Protein AF-A0A0D0VR40-F1 (afdb_monomer_lite)

Foldseek 3Di:
DPPDPPPDDPPDPPDDPDDDLDDCVVPPQKDFQAKDAAPVNQKIWTWIDHNPDQWTWIWIAGRPVRDTQRHTAAQAGPWRYAEHLRKTKGDPPADLVDPDRYGDPDAIFIWRDDGNDRNVPIDGQGGDDPAHKDWDDYHAWTWIWGPPDLFFTFTKIDGCVVPPDSHDDQIAGQGGTHQFDKAWADAAPQQKTKIWTCGDPNVLIFIKIAHVVQVVVAHSDGHGPIDGLGGHDPVSWHFPDWHQALSFKIWTWTQDLLATKTWIAGSVRSHTQGIQAQVDQQQKGFHDQVDDDPDPPVRADDDDDDGDGQDNQWHFDDKDHDNNAQKIKTWIFAAQDAIFIKMWGFHADPSRTTMIGIGGPDPPVDPPPRQKDKDWDWDQDPVRDTHIDIDMAGPPQDPVDDAAEDDDDDPDDPDDDGGHYDVVVNCCRPVRVHD

Secondary structure (DSSP, 8-state):
----TT---TTSTT---------GGGSTTEEEEEEEE-TTSSEEEEEEEETT-SEEEEEEEETTT--EEEEEEEEEES----BTTTEEEEETT--TTSS-----SS-EEEEE--TTS-GGG-EEEE-PPSS-EEEEEETTEEEEEE-S-TTT--EEEEETTT-SSSS----EESS-S-SS-EEEEEE-TTSEEEEEE--TT-TT-EEEEEEHHHHHHS-TTSPP-PEEEEPPPTT--EEEEEEEETTTEEEEEEEETTEEEEEEEETTT--EEEEE-TTT-SSEEEPPTT------TTT-------PPPPPTTEEEEEEEE-TT-SEEEEEEEESSS--EEEEEEEEE-TTS-EEEEEEES---S------EEEEEEEEE-TTS-EEEEEEEEETT--TTS-----------TT--------HHHHHHHHHH---

InterPro domains:
  IPR004106 Peptidase S9, N-terminal domain superfamily [SSF50993] (15-342)
  IPR023302 Peptidase S9A, N-terminal domain [PF02897] (19-338)
  IPR029058 Alpha/Beta hydrolase fold [G3DSA:3.40.50.1820] (359-431)
  IPR029058 Alpha/Beta hydrolase fold [SSF53474] (374-429)
  IPR051167 Prolyl oligopeptidase and macrocyclase [PTHR42881] (17-435)

Structure (mmCIF, N/CA/C/O backbone):
data_AF-A0A0D0VR40-F1
#
_entry.id   AF-A0A0D0VR40-F1
#
loop_
_atom_site.group_PDB
_atom_site.id
_atom_site.type_symbol
_atom_site.label_atom_id
_atom_site.label_alt_id
_atom_site.label_comp_id
_atom_site.label_asym_id
_atom_site.label_entity_id
_atom_site.label_seq_id
_atom_site.pdbx_PDB_ins_code
_atom_site.Cartn_x
_atom_site.Cartn_y
_atom_site.Cartn_z
_atom_site.occupancy
_atom_site.B_iso_or_equiv
_atom_site.auth_seq_id
_atom_site.auth_comp_id
_atom_site.auth_asym_id
_atom_site.auth_atom_id
_atom_site.pdbx_PDB_model_num
ATOM 1 N N . MET A 1 1 ? -4.804 -12.375 -4.542 1.00 26.72 1 MET A N 1
ATOM 2 C CA . MET A 1 1 ? -6.239 -12.019 -4.473 1.00 26.72 1 MET A CA 1
ATOM 3 C C . MET A 1 1 ? -7.024 -12.983 -5.349 1.00 26.72 1 MET A C 1
ATOM 5 O O . MET A 1 1 ? -6.945 -12.879 -6.565 1.00 26.72 1 MET A O 1
ATOM 9 N N . ASN A 1 2 ? -7.735 -13.943 -4.752 1.00 20.52 2 ASN A N 1
ATOM 10 C CA . ASN A 1 2 ? -8.723 -14.740 -5.479 1.00 20.52 2 ASN A CA 1
ATOM 11 C C . ASN A 1 2 ? -9.992 -13.898 -5.609 1.00 20.52 2 ASN A C 1
ATOM 13 O O . ASN A 1 2 ? -10.750 -13.764 -4.650 1.00 20.52 2 ASN A O 1
ATOM 17 N N . PHE A 1 3 ? -10.217 -13.306 -6.781 1.00 25.03 3 PHE A N 1
ATOM 18 C CA . PHE A 1 3 ? -11.526 -12.754 -7.108 1.00 25.03 3 PHE A CA 1
ATOM 19 C C . PHE A 1 3 ? -12.492 -13.930 -7.274 1.00 25.03 3 PHE A C 1
ATOM 21 O O . PHE A 1 3 ? -12.502 -14.608 -8.297 1.00 25.03 3 PHE A O 1
ATOM 28 N N . ASN A 1 4 ? -13.267 -14.213 -6.227 1.00 24.62 4 ASN A N 1
ATOM 29 C CA . ASN A 1 4 ? -14.350 -15.186 -6.279 1.00 24.62 4 ASN A CA 1
ATOM 30 C C . ASN A 1 4 ? -15.285 -14.834 -7.450 1.00 24.62 4 ASN A C 1
ATOM 32 O O . ASN A 1 4 ? -15.800 -13.720 -7.525 1.00 24.62 4 ASN A O 1
ATOM 36 N N . HIS A 1 5 ? -15.517 -15.797 -8.345 1.00 29.56 5 HIS A N 1
ATOM 37 C CA . HIS A 1 5 ? -16.255 -15.685 -9.613 1.00 29.56 5 HIS A CA 1
ATOM 38 C C . HIS A 1 5 ? -17.771 -15.388 -9.488 1.00 29.56 5 HIS A C 1
ATOM 40 O O . HIS A 1 5 ? -18.578 -15.937 -10.237 1.00 29.56 5 HIS A O 1
ATOM 46 N N . ARG A 1 6 ? -18.212 -14.549 -8.543 1.00 29.09 6 ARG A N 1
ATOM 47 C CA . ARG A 1 6 ? -19.643 -14.260 -8.313 1.00 29.09 6 ARG A CA 1
ATOM 48 C C . ARG A 1 6 ? -20.051 -12.790 -8.406 1.00 29.09 6 ARG A C 1
ATOM 50 O O . ARG A 1 6 ? -21.176 -12.462 -8.050 1.00 29.09 6 ARG A O 1
ATOM 57 N N . THR A 1 7 ? -19.207 -11.907 -8.926 1.00 37.41 7 THR A N 1
ATOM 58 C CA . THR A 1 7 ? -19.531 -10.475 -9.023 1.00 37.41 7 THR A CA 1
ATOM 59 C C . THR A 1 7 ? -19.845 -10.050 -10.456 1.00 37.41 7 THR A C 1
ATOM 61 O O . THR A 1 7 ? -18.978 -9.539 -11.157 1.00 37.41 7 THR A O 1
ATOM 64 N N . ALA A 1 8 ? -21.092 -10.270 -10.878 1.00 31.53 8 ALA A N 1
ATOM 65 C CA . ALA A 1 8 ? -21.848 -9.380 -11.767 1.00 31.53 8 ALA A CA 1
ATOM 66 C C . ALA A 1 8 ? -23.301 -9.892 -11.866 1.00 31.53 8 ALA A C 1
ATOM 68 O O . ALA A 1 8 ? -23.498 -11.077 -12.153 1.00 31.53 8 ALA A O 1
ATOM 69 N N . PRO A 1 9 ? -24.329 -9.045 -11.670 1.00 34.41 9 PRO A N 1
ATOM 70 C CA . PRO A 1 9 ? -25.684 -9.372 -12.099 1.00 34.41 9 PRO A CA 1
ATOM 71 C C . PRO A 1 9 ? -25.676 -9.558 -13.621 1.00 34.41 9 PRO A C 1
ATOM 73 O O . PRO A 1 9 ? -25.225 -8.675 -14.348 1.00 34.41 9 PRO A O 1
ATOM 76 N N . ARG A 1 10 ? -26.158 -10.707 -14.104 1.00 39.16 10 ARG A N 1
ATOM 77 C CA . ARG A 1 10 ? -26.165 -11.079 -15.533 1.00 39.16 10 ARG A CA 1
ATOM 78 C C . ARG A 1 10 ? -27.110 -10.244 -16.409 1.00 39.16 10 ARG A C 1
ATOM 80 O O . ARG A 1 10 ? -27.087 -10.414 -17.622 1.00 39.16 10 ARG A O 1
ATOM 87 N N . ASP A 1 11 ? -27.897 -9.338 -15.831 1.00 37.47 11 ASP A N 1
ATOM 88 C CA . ASP A 1 11 ? -29.123 -8.860 -16.482 1.00 37.47 11 ASP A CA 1
ATOM 89 C C . ASP A 1 11 ? -29.184 -7.339 -16.734 1.00 37.47 11 ASP A C 1
ATOM 91 O O . ASP A 1 11 ? -30.260 -6.794 -16.973 1.00 37.47 11 ASP A O 1
ATOM 95 N N . ALA A 1 12 ? -28.047 -6.630 -16.745 1.00 37.88 12 ALA A N 1
ATOM 96 C CA . ALA A 1 12 ? -27.996 -5.273 -17.301 1.00 37.88 12 ALA A CA 1
ATOM 97 C C . ALA A 1 12 ? -27.719 -5.340 -18.821 1.00 37.88 12 ALA A C 1
ATOM 99 O O . ALA A 1 12 ? -26.615 -5.725 -19.216 1.00 37.88 12 ALA A O 1
ATOM 100 N N . PRO A 1 13 ? -28.671 -4.972 -19.701 1.00 33.75 13 PRO A N 1
ATOM 101 C CA . PRO A 1 13 ? -28.463 -5.054 -21.144 1.00 33.75 13 PRO A CA 1
ATOM 102 C C . PRO A 1 13 ? -27.344 -4.094 -21.580 1.00 33.75 13 PRO A C 1
ATOM 104 O O . PRO A 1 13 ? -27.446 -2.884 -21.383 1.00 33.75 13 PRO A O 1
ATOM 107 N N . GLY A 1 14 ? -26.275 -4.639 -22.175 1.00 45.41 14 GLY A N 1
ATOM 108 C CA . GLY A 1 14 ? -25.181 -3.868 -22.786 1.00 45.41 14 GLY A CA 1
ATOM 109 C C . GLY A 1 14 ? -23.854 -3.815 -22.019 1.00 45.41 14 GLY A C 1
ATOM 110 O O . GLY A 1 14 ? -22.976 -3.051 -22.413 1.00 45.41 14 GLY A O 1
ATOM 111 N N . ARG A 1 15 ? -23.668 -4.600 -20.952 1.00 46.72 15 ARG A N 1
ATOM 112 C CA . ARG A 1 15 ? -22.341 -4.826 -20.356 1.00 46.72 15 ARG A CA 1
ATOM 113 C C . ARG A 1 15 ? -22.050 -6.318 -20.330 1.00 46.72 15 ARG A C 1
ATOM 115 O O . ARG A 1 15 ? -22.540 -7.018 -19.448 1.00 46.72 15 ARG A O 1
ATOM 122 N N . ASP A 1 16 ? -21.257 -6.791 -21.287 1.00 59.09 16 ASP A N 1
ATOM 123 C CA . ASP A 1 16 ? -20.581 -8.074 -21.123 1.00 59.09 16 ASP A CA 1
ATOM 124 C C . ASP A 1 16 ? -19.813 -8.015 -19.792 1.00 59.09 16 ASP A C 1
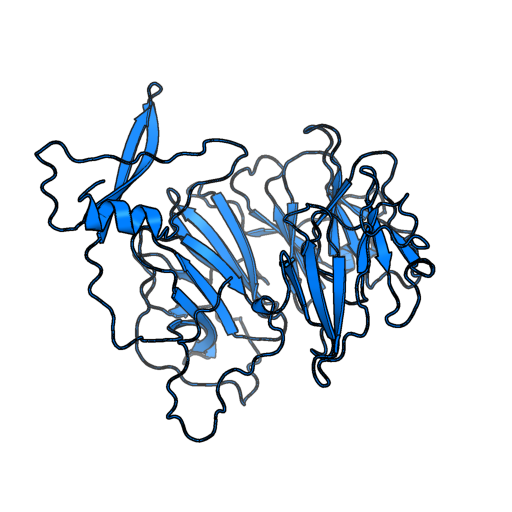ATOM 126 O O . ASP A 1 16 ? -19.183 -7.003 -19.466 1.00 59.09 16 ASP A O 1
ATOM 130 N N . GLY A 1 17 ? -19.975 -9.043 -18.957 1.00 65.00 17 GLY A N 1
ATOM 131 C CA . GLY A 1 17 ? -19.309 -9.123 -17.656 1.00 65.00 17 GLY A CA 1
ATOM 132 C C . GLY A 1 17 ? -17.778 -9.094 -17.785 1.00 65.00 17 GLY A C 1
ATOM 133 O O . GLY A 1 17 ? -17.246 -9.078 -18.895 1.00 65.00 17 GLY A O 1
ATOM 134 N N . PRO A 1 18 ? -17.039 -9.106 -16.662 1.00 79.81 18 PRO A N 1
ATOM 135 C CA . PRO A 1 18 ? -15.581 -9.110 -16.719 1.00 79.81 18 PRO A CA 1
ATOM 136 C C . PRO A 1 18 ? -15.067 -10.296 -17.548 1.00 79.81 18 PRO A C 1
ATOM 138 O O . PRO A 1 18 ? -15.501 -11.435 -17.363 1.00 79.81 18 PRO A O 1
ATOM 141 N N . GLU A 1 19 ? -14.127 -10.025 -18.450 1.00 82.31 19 GLU A N 1
ATOM 142 C CA . GLU A 1 19 ? -13.455 -11.046 -19.249 1.00 82.31 19 GLU A CA 1
ATOM 143 C C . GLU A 1 19 ? -12.220 -11.580 -18.510 1.00 82.31 19 GLU A C 1
ATOM 145 O O . GLU A 1 19 ? -11.485 -10.833 -17.859 1.00 82.31 19 GLU A O 1
ATOM 150 N N . ILE A 1 20 ? -11.952 -12.882 -18.636 1.00 85.69 20 ILE A N 1
ATOM 151 C CA . ILE A 1 20 ? -10.696 -13.464 -18.158 1.00 85.69 20 ILE A CA 1
ATOM 152 C C . ILE A 1 20 ? -9.557 -13.006 -19.080 1.00 85.69 20 ILE A C 1
ATOM 154 O O . ILE A 1 20 ? -9.474 -13.396 -20.249 1.00 85.69 20 ILE A O 1
ATOM 158 N N . PHE A 1 21 ? -8.665 -12.183 -18.529 1.00 86.50 21 PHE A N 1
ATOM 159 C CA . PHE A 1 21 ? -7.466 -11.708 -19.216 1.00 86.50 21 PHE A CA 1
ATOM 160 C C . PHE A 1 21 ? -6.274 -12.665 -19.050 1.00 86.50 21 PHE A C 1
ATOM 162 O O . PHE A 1 21 ? -5.684 -13.087 -20.041 1.00 86.50 21 PHE A O 1
ATOM 169 N N . TYR A 1 22 ? -5.960 -13.053 -17.811 1.00 89.25 22 TYR A N 1
ATOM 170 C CA . TYR A 1 22 ? -4.865 -13.962 -17.468 1.00 89.25 22 TYR A CA 1
ATOM 171 C C . TYR A 1 22 ? -5.317 -14.914 -16.355 1.00 89.25 22 TYR A C 1
ATOM 173 O O . TYR A 1 22 ? -5.901 -14.473 -15.365 1.00 89.25 22 TYR A O 1
ATOM 181 N N . ASP A 1 23 ? -5.088 -16.215 -16.538 1.00 90.31 23 ASP A N 1
ATOM 182 C CA . ASP A 1 23 ? -5.615 -17.271 -15.667 1.00 90.31 23 ASP A CA 1
ATOM 183 C C . ASP A 1 23 ? -4.481 -18.096 -15.053 1.00 90.31 23 ASP A C 1
ATOM 185 O O . ASP A 1 23 ? -4.029 -19.088 -15.625 1.00 90.31 23 ASP A O 1
ATOM 189 N N . LEU A 1 24 ? -4.046 -17.680 -13.862 1.00 91.00 24 LEU A N 1
ATOM 190 C CA . LEU A 1 24 ? -3.004 -18.360 -13.087 1.00 91.00 24 LEU A CA 1
ATOM 191 C C . LEU A 1 24 ? -3.396 -19.773 -12.660 1.00 91.00 24 LEU A C 1
ATOM 193 O O . LEU A 1 24 ? -2.514 -20.575 -12.392 1.00 91.00 24 LEU A O 1
ATOM 197 N N . ASN A 1 25 ? -4.687 -20.122 -12.632 1.00 91.44 25 ASN A N 1
ATOM 198 C CA . ASN A 1 25 ? -5.101 -21.480 -12.262 1.00 91.44 25 ASN A CA 1
ATOM 199 C C . ASN A 1 25 ? -4.670 -22.526 -13.301 1.00 91.44 25 ASN A C 1
ATOM 201 O O . ASN A 1 25 ? -4.727 -23.724 -13.032 1.00 91.44 25 ASN A O 1
ATOM 205 N N . LYS A 1 26 ? -4.262 -22.083 -14.497 1.00 91.81 26 LYS A N 1
ATOM 206 C CA . LYS A 1 26 ? -3.696 -22.936 -15.549 1.00 91.81 26 LYS A CA 1
ATOM 207 C C . LYS A 1 26 ? -2.186 -23.128 -15.415 1.00 91.81 26 LYS A C 1
ATOM 209 O O . LYS A 1 26 ? -1.612 -23.886 -16.192 1.00 91.81 26 LYS A O 1
ATOM 214 N N . GLU A 1 27 ? -1.550 -22.440 -14.473 1.00 91.00 27 GLU A N 1
ATOM 215 C CA . GLU A 1 27 ? -0.112 -22.473 -14.245 1.00 91.00 27 GLU A CA 1
ATOM 216 C C . GLU A 1 27 ? 0.180 -23.178 -12.911 1.00 91.00 27 GLU A C 1
ATOM 218 O O . GLU A 1 27 ? -0.244 -22.749 -11.840 1.00 91.00 27 GLU A O 1
ATOM 223 N N . GLU A 1 28 ? 0.871 -24.316 -12.975 1.00 93.62 28 GLU A N 1
ATOM 224 C CA . GLU A 1 28 ? 1.137 -25.145 -11.798 1.00 93.62 28 GLU A CA 1
ATOM 225 C C . GLU A 1 28 ? 2.260 -24.544 -10.944 1.00 93.62 28 GLU A C 1
ATOM 227 O O . GLU A 1 28 ? 3.332 -24.231 -11.456 1.00 93.62 28 GLU A O 1
ATOM 232 N N . ASN A 1 29 ? 2.039 -24.429 -9.629 1.00 93.81 29 ASN A N 1
ATOM 233 C CA . ASN A 1 29 ? 3.014 -23.912 -8.659 1.00 93.81 29 ASN A CA 1
ATOM 234 C C . ASN A 1 29 ? 3.528 -22.493 -8.966 1.00 93.81 29 ASN A C 1
ATOM 236 O O . ASN A 1 29 ? 4.648 -22.152 -8.584 1.00 93.81 29 ASN A O 1
ATOM 240 N N . ILE A 1 30 ? 2.719 -21.662 -9.626 1.00 94.50 30 ILE A N 1
ATOM 241 C CA . ILE A 1 30 ? 3.053 -20.267 -9.927 1.00 94.50 30 ILE A CA 1
ATOM 242 C C . ILE A 1 30 ? 2.046 -19.342 -9.242 1.00 94.50 30 ILE A C 1
ATOM 244 O O . ILE A 1 30 ? 0.835 -19.536 -9.339 1.00 94.50 30 ILE A O 1
ATOM 248 N N . SER A 1 31 ? 2.541 -18.314 -8.554 1.00 94.31 31 SER A N 1
ATOM 249 C CA . SER A 1 31 ? 1.721 -17.244 -7.979 1.00 94.31 31 SER A CA 1
ATOM 250 C C . SER A 1 31 ? 2.099 -15.888 -8.569 1.00 94.31 31 SER A C 1
ATOM 252 O O . SER A 1 31 ? 3.245 -15.639 -8.940 1.00 94.31 31 SER A O 1
ATOM 254 N N . LEU A 1 32 ? 1.125 -14.981 -8.646 1.00 93.75 32 LEU A N 1
ATOM 255 C CA . LEU A 1 32 ? 1.368 -13.583 -8.989 1.00 93.75 32 LEU A CA 1
ATOM 256 C C . LEU A 1 32 ? 1.696 -12.799 -7.722 1.00 93.75 32 LEU A C 1
ATOM 258 O O . LEU A 1 32 ? 0.844 -12.655 -6.846 1.00 93.75 32 LEU A O 1
ATOM 262 N N . TYR A 1 33 ? 2.918 -12.284 -7.653 1.00 91.75 33 TYR A N 1
ATOM 263 C CA . TYR A 1 33 ? 3.412 -11.491 -6.531 1.00 91.75 33 TYR A CA 1
ATOM 264 C C . TYR A 1 33 ? 3.047 -10.017 -6.672 1.00 91.75 33 TYR A C 1
ATOM 266 O O . TYR A 1 33 ? 2.531 -9.392 -5.750 1.00 91.75 33 TYR A O 1
ATOM 274 N N . ALA A 1 34 ? 3.297 -9.464 -7.855 1.00 89.44 34 ALA A N 1
ATOM 275 C CA . ALA A 1 34 ? 3.000 -8.083 -8.187 1.00 89.44 34 ALA A CA 1
ATOM 276 C C . ALA A 1 34 ? 2.689 -7.962 -9.676 1.00 89.44 34 ALA A C 1
ATOM 278 O O . ALA A 1 34 ? 2.960 -8.863 -10.470 1.00 89.44 34 ALA A O 1
ATOM 279 N N . HIS A 1 35 ? 2.113 -6.835 -10.067 1.00 91.00 35 HIS A N 1
ATOM 280 C CA . HIS A 1 35 ? 1.814 -6.566 -11.462 1.00 91.00 35 HIS A CA 1
ATOM 281 C C . HIS A 1 35 ? 1.715 -5.069 -11.734 1.00 91.00 35 HIS A C 1
ATOM 283 O O . HIS A 1 35 ? 1.556 -4.267 -10.813 1.00 91.00 35 HIS A O 1
ATOM 289 N N . SER A 1 36 ? 1.793 -4.683 -13.003 1.00 86.81 36 SER A N 1
ATOM 290 C CA . SER A 1 36 ? 1.509 -3.307 -13.412 1.00 86.81 36 SER A CA 1
ATOM 291 C C . SER A 1 36 ? 1.033 -3.245 -14.861 1.00 86.81 36 SER A C 1
ATOM 293 O O . SER A 1 36 ? 1.338 -4.134 -15.655 1.00 86.81 36 SER A O 1
ATOM 295 N N . PHE A 1 37 ? 0.298 -2.188 -15.201 1.00 87.19 37 PHE A N 1
ATOM 296 C CA . PHE A 1 37 ? -0.114 -1.865 -16.569 1.00 87.19 37 PHE A CA 1
ATOM 297 C C . PHE A 1 37 ? 0.637 -0.649 -17.081 1.00 87.19 37 PHE A C 1
ATOM 299 O O . PHE A 1 37 ? 0.851 0.295 -16.316 1.00 87.19 37 PHE A O 1
ATOM 306 N N . SER A 1 38 ? 0.975 -0.646 -18.372 1.00 86.06 38 SER A N 1
ATOM 307 C CA . SER A 1 38 ? 1.574 0.520 -19.013 1.00 86.06 38 SER A CA 1
ATOM 308 C C . SER A 1 38 ? 0.652 1.730 -18.925 1.00 86.06 38 SER A C 1
ATOM 310 O O . SER A 1 38 ? -0.563 1.555 -18.865 1.00 86.06 38 SER A O 1
ATOM 312 N N . PRO A 1 39 ? 1.178 2.970 -18.988 1.00 81.00 39 PRO A N 1
ATOM 313 C CA . PRO A 1 39 ? 0.341 4.167 -19.026 1.00 81.00 39 PRO A CA 1
ATOM 314 C C . PRO A 1 39 ? -0.679 4.134 -20.170 1.00 81.00 39 PRO A C 1
ATOM 316 O O . PRO A 1 39 ? -1.771 4.670 -20.049 1.00 81.00 39 PRO A O 1
ATOM 319 N N . SER A 1 40 ? -0.334 3.468 -21.277 1.00 85.69 40 SER A N 1
ATOM 320 C CA . SER A 1 40 ? -1.229 3.241 -22.416 1.00 85.69 40 SER A CA 1
ATOM 321 C C . SER A 1 40 ? -2.237 2.104 -22.217 1.00 85.69 40 SER A C 1
ATOM 323 O O . SER A 1 40 ? -3.099 1.917 -23.069 1.00 85.69 40 SER A O 1
ATOM 325 N N . GLY A 1 41 ? -2.084 1.290 -21.173 1.00 88.12 41 GLY A N 1
ATOM 326 C CA . GLY A 1 41 ? -2.845 0.064 -20.938 1.00 88.12 41 GLY A CA 1
ATOM 327 C C . GLY A 1 41 ? -2.529 -1.085 -21.898 1.00 88.12 41 GLY A C 1
ATOM 328 O O . GLY A 1 41 ? -3.099 -2.154 -21.728 1.00 88.12 41 GLY A O 1
ATOM 329 N N . LYS A 1 42 ? -1.640 -0.894 -22.885 1.00 90.62 42 LYS A N 1
ATOM 330 C CA . LYS A 1 42 ? -1.320 -1.878 -23.939 1.00 90.62 42 LYS A CA 1
ATOM 331 C C . LYS A 1 42 ? -0.442 -3.034 -23.478 1.00 90.62 42 LYS A C 1
ATOM 333 O O . LYS A 1 42 ? -0.464 -4.093 -24.085 1.00 90.62 42 LYS A O 1
ATOM 338 N N . LEU A 1 43 ? 0.360 -2.821 -22.441 1.00 91.50 43 LEU A N 1
ATOM 339 C CA . LEU A 1 43 ? 1.242 -3.844 -21.896 1.00 91.50 43 LEU A CA 1
ATOM 340 C C . LEU A 1 43 ? 0.864 -4.108 -20.447 1.00 91.50 43 LEU A C 1
ATOM 342 O O . LEU A 1 43 ? 0.638 -3.177 -19.671 1.00 91.50 43 LEU A O 1
ATOM 346 N N . TRP A 1 44 ? 0.846 -5.380 -20.082 1.00 93.12 44 TRP A N 1
ATOM 347 C CA . TRP A 1 44 ? 0.721 -5.834 -18.712 1.00 93.12 44 TRP A CA 1
ATOM 348 C C . TRP A 1 44 ? 1.964 -6.616 -18.322 1.00 93.12 44 TRP A C 1
ATOM 350 O O . TRP A 1 44 ? 2.433 -7.482 -19.055 1.00 93.12 44 TRP A O 1
ATOM 360 N N . CYS A 1 45 ? 2.499 -6.290 -17.157 1.00 92.12 45 CYS A N 1
ATOM 361 C CA . CYS A 1 45 ? 3.652 -6.953 -16.589 1.00 92.12 45 CYS A CA 1
ATOM 362 C C . CYS A 1 45 ? 3.215 -7.760 -15.369 1.00 92.12 45 CYS A C 1
ATOM 364 O O . CYS A 1 45 ? 2.657 -7.190 -14.427 1.00 92.12 45 CYS A O 1
ATOM 366 N N . ALA A 1 46 ? 3.519 -9.053 -15.369 1.00 93.12 46 ALA A N 1
ATOM 367 C CA . ALA A 1 46 ? 3.312 -9.965 -14.254 1.00 93.12 46 ALA A CA 1
ATOM 368 C C . ALA A 1 46 ? 4.651 -10.285 -13.588 1.00 93.12 46 ALA A C 1
ATOM 370 O O . ALA A 1 46 ? 5.594 -10.685 -14.264 1.00 93.12 46 ALA A O 1
ATOM 371 N N . VAL A 1 47 ? 4.729 -10.124 -12.270 1.00 93.31 47 VAL A N 1
ATOM 372 C CA . VAL A 1 47 ? 5.856 -10.588 -11.456 1.00 93.31 47 VAL A CA 1
ATOM 373 C C . VAL A 1 47 ? 5.422 -11.882 -10.782 1.00 93.31 47 VAL A C 1
ATOM 375 O O . VAL A 1 47 ? 4.515 -11.879 -9.947 1.00 93.31 47 VAL A O 1
ATOM 378 N N . LEU A 1 48 ? 6.036 -12.986 -11.184 1.00 94.50 48 LEU A N 1
ATOM 379 C CA . LEU A 1 48 ? 5.627 -14.343 -10.851 1.00 94.50 48 LEU A CA 1
ATOM 380 C C . LEU A 1 48 ? 6.619 -14.983 -9.880 1.00 94.50 48 LEU A C 1
ATOM 382 O O . LEU A 1 48 ? 7.828 -14.840 -10.053 1.00 94.50 48 LEU A O 1
ATOM 386 N N . GLN A 1 49 ? 6.113 -15.725 -8.899 1.00 94.50 49 GLN A N 1
ATOM 387 C CA . GLN A 1 49 ? 6.915 -16.606 -8.049 1.00 94.50 49 GLN A CA 1
ATOM 388 C C . GLN A 1 49 ? 6.653 -18.053 -8.428 1.00 94.50 49 GLN A C 1
ATOM 390 O O . GLN A 1 49 ? 5.504 -18.464 -8.584 1.00 94.50 49 GLN A O 1
ATOM 395 N N . TYR A 1 50 ? 7.724 -18.831 -8.514 1.00 93.25 50 TYR A N 1
ATOM 396 C CA . TYR A 1 50 ? 7.664 -20.261 -8.781 1.00 93.25 50 TYR A CA 1
ATOM 397 C C . TYR A 1 50 ? 7.918 -21.000 -7.469 1.00 93.25 50 TYR A C 1
ATOM 399 O O . TYR A 1 50 ? 8.902 -20.732 -6.784 1.00 93.25 50 TYR A O 1
ATOM 407 N N . ALA A 1 51 ? 7.000 -21.890 -7.092 1.00 92.44 51 ALA A N 1
ATOM 408 C CA . ALA A 1 51 ? 7.037 -22.671 -5.854 1.00 92.44 51 ALA A CA 1
ATOM 409 C C . ALA A 1 51 ? 7.239 -21.832 -4.570 1.00 92.44 51 ALA A C 1
ATOM 411 O O . ALA A 1 51 ? 7.818 -22.307 -3.596 1.00 92.44 51 ALA A O 1
ATOM 412 N N . GLY A 1 52 ? 6.766 -20.579 -4.563 1.00 90.62 52 GLY A N 1
ATOM 413 C CA . GLY A 1 52 ? 6.917 -19.664 -3.427 1.00 90.62 52 GLY A CA 1
ATOM 414 C C . GLY A 1 52 ? 8.327 -19.090 -3.245 1.00 90.62 52 GLY A C 1
ATOM 415 O O . GLY A 1 52 ? 8.599 -18.523 -2.192 1.00 90.62 52 GLY A O 1
ATOM 416 N N . SER A 1 53 ? 9.211 -19.226 -4.241 1.00 92.50 53 SER A N 1
ATOM 417 C CA . SER A 1 53 ? 10.547 -18.624 -4.210 1.00 92.50 53 SER A CA 1
ATOM 418 C C . SER A 1 53 ? 10.476 -17.098 -4.094 1.00 92.50 53 SER A C 1
ATOM 420 O O . SER A 1 53 ? 9.602 -16.446 -4.674 1.00 92.50 53 SER A O 1
ATOM 422 N N . ASP A 1 54 ? 11.430 -16.515 -3.370 1.00 91.31 54 ASP A N 1
ATOM 423 C CA . ASP A 1 54 ? 11.645 -15.068 -3.384 1.00 91.31 54 ASP A CA 1
ATOM 424 C C . ASP A 1 54 ? 12.211 -14.601 -4.733 1.00 91.31 54 ASP A C 1
ATOM 426 O O . ASP A 1 54 ? 12.021 -13.440 -5.108 1.00 91.31 54 ASP A O 1
ATOM 430 N N . TRP A 1 55 ? 12.892 -15.497 -5.463 1.00 93.44 55 TRP A N 1
ATOM 431 C CA . TRP A 1 55 ? 13.287 -15.258 -6.846 1.00 93.44 55 TRP A CA 1
ATOM 432 C C . TRP A 1 55 ? 12.051 -15.234 -7.733 1.00 93.44 55 TRP A C 1
ATOM 434 O O . TRP A 1 55 ? 11.181 -16.107 -7.696 1.00 93.44 55 TRP A O 1
ATOM 444 N N . GLN A 1 56 ? 11.970 -14.169 -8.512 1.00 93.31 56 GLN A N 1
ATOM 445 C CA . GLN A 1 56 ? 10.806 -13.803 -9.285 1.00 93.31 56 GLN A CA 1
ATOM 446 C C . GLN A 1 56 ? 11.162 -13.734 -10.755 1.00 93.31 56 GLN A C 1
ATOM 448 O O . GLN A 1 56 ? 12.258 -13.315 -11.130 1.00 93.31 56 GLN A O 1
ATOM 453 N N . ARG A 1 57 ? 10.180 -14.076 -11.584 1.00 93.56 57 ARG A N 1
ATOM 454 C CA . ARG A 1 57 ? 10.265 -13.928 -13.033 1.00 93.56 57 ARG A CA 1
ATOM 455 C C . ARG A 1 57 ? 9.291 -12.872 -13.498 1.00 93.56 57 ARG A C 1
ATOM 457 O O . ARG A 1 57 ? 8.169 -12.792 -12.998 1.00 93.56 57 ARG A O 1
ATOM 464 N N . ILE A 1 58 ? 9.722 -12.063 -14.453 1.00 93.44 58 ILE A N 1
ATOM 465 C CA . ILE A 1 58 ? 8.900 -10.989 -15.001 1.00 93.44 58 ILE A CA 1
ATOM 466 C C . ILE A 1 58 ? 8.419 -11.388 -16.393 1.00 93.44 58 ILE A C 1
ATOM 468 O O . ILE A 1 58 ? 9.227 -11.669 -17.274 1.00 93.44 58 ILE A O 1
ATOM 472 N N . ARG A 1 59 ? 7.100 -11.389 -16.589 1.00 93.19 59 ARG A N 1
ATOM 473 C CA . ARG A 1 59 ? 6.437 -11.692 -17.861 1.00 93.19 59 ARG A CA 1
ATOM 474 C C . ARG A 1 59 ? 5.747 -10.450 -18.402 1.00 93.19 59 ARG A C 1
ATOM 476 O O . ARG A 1 59 ? 5.028 -9.781 -17.661 1.00 93.19 59 ARG A O 1
ATOM 483 N N . VAL A 1 60 ? 5.917 -10.167 -19.692 1.00 93.44 60 VAL A N 1
ATOM 484 C CA . VAL A 1 60 ? 5.251 -9.047 -20.377 1.00 93.44 60 VAL A CA 1
ATOM 485 C C . VAL A 1 60 ? 4.246 -9.594 -21.375 1.00 93.44 60 VAL A C 1
ATOM 487 O O . VAL A 1 60 ? 4.581 -10.429 -22.213 1.00 93.44 60 VAL A O 1
ATOM 490 N N . ILE A 1 61 ? 3.011 -9.116 -21.285 1.00 93.06 61 ILE A N 1
ATOM 491 C CA . ILE A 1 61 ? 1.881 -9.543 -22.106 1.00 93.06 61 ILE A CA 1
ATOM 492 C C . ILE A 1 61 ? 1.281 -8.314 -22.788 1.00 93.06 61 ILE A C 1
ATOM 494 O O . ILE A 1 61 ? 1.044 -7.292 -22.142 1.00 93.06 61 ILE A O 1
ATOM 498 N N . ASP A 1 62 ? 1.021 -8.417 -24.086 1.00 93.25 62 ASP A N 1
ATOM 499 C CA . ASP A 1 62 ? 0.213 -7.440 -24.814 1.00 93.25 62 ASP A CA 1
ATOM 500 C C . ASP A 1 62 ? -1.263 -7.603 -24.425 1.00 93.25 62 ASP A C 1
ATOM 502 O O . ASP A 1 62 ? -1.811 -8.703 -24.483 1.00 93.25 62 ASP A O 1
ATOM 506 N N . THR A 1 63 ? -1.914 -6.531 -23.980 1.00 92.81 63 THR A N 1
ATOM 507 C CA . THR A 1 63 ? -3.245 -6.628 -23.362 1.00 92.81 63 THR A CA 1
ATOM 508 C C . THR A 1 63 ? -4.376 -6.841 -24.359 1.00 92.81 63 THR A C 1
ATOM 510 O O . THR A 1 63 ? -5.422 -7.368 -23.985 1.00 92.81 63 THR A O 1
ATOM 513 N N . GLU A 1 64 ? -4.168 -6.468 -25.621 1.00 90.94 64 GLU A N 1
ATOM 514 C CA . GLU A 1 64 ? -5.164 -6.578 -26.685 1.00 90.94 64 GLU A CA 1
ATOM 515 C C . GLU A 1 64 ? -5.134 -7.974 -27.316 1.00 90.94 64 GLU A C 1
ATOM 517 O O . GLU A 1 64 ? -6.142 -8.677 -27.364 1.00 90.94 64 GLU A O 1
ATOM 522 N N . SER A 1 65 ? -3.952 -8.411 -27.746 1.00 93.19 65 SER A N 1
ATOM 523 C CA . SER A 1 65 ? -3.741 -9.717 -28.378 1.00 93.19 65 SER A CA 1
ATOM 524 C C . SER A 1 65 ? -3.578 -10.867 -27.380 1.00 93.19 65 SER A C 1
ATOM 526 O O . SER A 1 65 ? -3.679 -12.032 -27.771 1.00 93.19 65 SER A O 1
ATOM 528 N N . LYS A 1 66 ? -3.321 -10.560 -26.099 1.00 91.69 66 LYS A N 1
ATOM 529 C CA . LYS A 1 66 ? -3.022 -11.517 -25.015 1.00 91.69 66 LYS A CA 1
ATOM 530 C C . LYS A 1 66 ? -1.772 -12.361 -25.271 1.00 91.69 66 LYS A C 1
ATOM 532 O O . LYS A 1 66 ? -1.576 -13.399 -24.637 1.00 91.69 66 LYS A O 1
ATOM 537 N N . THR A 1 67 ? -0.916 -11.937 -26.200 1.00 92.88 67 THR A N 1
ATOM 538 C CA . THR A 1 67 ? 0.331 -12.639 -26.501 1.00 92.88 67 THR A CA 1
ATOM 539 C C . THR A 1 67 ? 1.395 -12.299 -25.471 1.00 92.88 67 THR A C 1
ATOM 541 O O . THR A 1 67 ? 1.581 -11.134 -25.118 1.00 92.88 67 THR A O 1
ATOM 544 N N . VAL A 1 68 ? 2.131 -13.316 -25.030 1.00 93.19 68 VAL A N 1
ATOM 545 C CA . VAL A 1 68 ? 3.335 -13.134 -24.218 1.00 93.19 68 VAL A CA 1
ATOM 546 C C . VAL A 1 68 ? 4.436 -12.569 -25.115 1.00 93.19 68 VAL A C 1
ATOM 548 O O . VAL A 1 68 ? 4.863 -13.237 -26.054 1.00 93.19 68 VAL A O 1
ATOM 551 N N . LEU A 1 69 ? 4.861 -11.339 -24.833 1.00 92.56 69 LEU A N 1
ATOM 552 C CA . LEU A 1 69 ? 5.965 -10.668 -25.520 1.00 92.56 69 LEU A CA 1
ATOM 553 C C . LEU A 1 69 ? 7.309 -11.025 -24.880 1.00 92.56 69 LEU A C 1
ATOM 555 O O . LEU A 1 69 ? 8.259 -11.308 -25.595 1.00 92.56 69 LEU A O 1
ATOM 559 N N . GLU A 1 70 ? 7.350 -11.080 -23.545 1.00 91.06 70 GLU A N 1
ATOM 560 C CA . GLU A 1 70 ? 8.509 -11.530 -22.767 1.00 91.06 70 GLU A CA 1
ATOM 561 C C . GLU A 1 70 ? 8.076 -12.646 -21.837 1.00 91.06 70 GLU A C 1
ATOM 563 O O . GLU A 1 70 ? 7.159 -12.448 -21.036 1.00 91.06 70 GLU A O 1
ATOM 568 N N . LYS A 1 71 ? 8.705 -13.821 -21.938 1.00 85.44 71 LYS A N 1
ATOM 569 C CA . LYS A 1 71 ? 8.245 -14.998 -21.197 1.00 85.44 71 LYS A CA 1
ATOM 570 C C . LYS A 1 71 ? 8.640 -14.958 -19.726 1.00 85.44 71 LYS A C 1
ATOM 572 O O . LYS A 1 71 ? 7.747 -15.101 -18.897 1.00 85.44 71 LYS A O 1
ATOM 577 N N . ASP A 1 72 ? 9.929 -14.800 -19.438 1.00 88.25 72 ASP A N 1
ATOM 578 C CA . ASP A 1 72 ? 10.489 -14.774 -18.088 1.00 88.25 72 ASP A CA 1
ATOM 579 C C . ASP A 1 72 ? 11.816 -13.986 -18.106 1.00 88.25 72 ASP A C 1
ATOM 581 O O . ASP A 1 72 ? 12.812 -14.459 -18.648 1.00 88.25 72 ASP A O 1
ATOM 585 N N . LEU A 1 73 ? 11.846 -12.794 -17.507 1.00 93.06 73 LEU A N 1
ATOM 586 C CA . LEU A 1 73 ? 13.094 -12.103 -17.158 1.00 93.06 73 LEU A CA 1
ATOM 587 C C . LEU A 1 73 ? 13.494 -12.498 -15.734 1.00 93.06 73 LEU A C 1
ATOM 589 O O . LEU A 1 73 ? 12.672 -12.381 -14.820 1.00 93.06 73 LEU A O 1
ATOM 593 N N . GLY A 1 74 ? 14.730 -12.972 -15.558 1.00 93.69 74 GLY A N 1
ATOM 594 C CA . GLY A 1 74 ? 15.235 -13.502 -14.287 1.00 93.69 74 GLY A CA 1
ATOM 595 C C . GLY A 1 74 ? 16.044 -12.502 -13.457 1.00 93.69 74 GLY A C 1
ATOM 596 O O . GLY A 1 74 ? 16.086 -11.301 -13.745 1.00 93.69 74 GLY A O 1
ATOM 597 N N . GLY A 1 75 ? 16.676 -13.005 -12.396 1.00 92.25 75 GLY A N 1
ATOM 598 C CA . GLY A 1 75 ? 17.579 -12.251 -11.524 1.00 92.25 75 GLY A CA 1
ATOM 599 C C . GLY A 1 75 ? 16.884 -11.240 -10.607 1.00 92.25 75 GLY A C 1
ATOM 600 O O . GLY A 1 75 ? 17.547 -10.368 -10.045 1.00 92.25 75 GLY A O 1
ATOM 601 N N . SER A 1 76 ? 15.560 -11.322 -10.458 1.00 90.62 76 SER A N 1
ATOM 602 C CA . SER A 1 76 ? 14.742 -10.377 -9.686 1.00 90.62 76 SER A CA 1
ATOM 603 C C . SER A 1 76 ? 14.277 -10.996 -8.364 1.00 90.62 76 SER A C 1
ATOM 605 O O . SER A 1 76 ? 13.930 -12.170 -8.325 1.00 90.62 76 SER A O 1
ATOM 607 N N . LYS A 1 77 ? 14.227 -10.214 -7.278 1.00 88.38 77 LYS A N 1
ATOM 608 C CA . LYS A 1 77 ? 13.780 -10.667 -5.943 1.00 88.38 77 LYS A CA 1
ATOM 609 C C . LYS A 1 77 ? 13.088 -9.529 -5.197 1.00 88.38 77 LYS A C 1
ATOM 611 O O . LYS A 1 77 ? 13.597 -8.406 -5.218 1.00 88.38 77 LYS A O 1
ATOM 616 N N . PHE A 1 78 ? 11.956 -9.783 -4.536 1.00 84.19 78 PHE A N 1
ATOM 617 C CA . PHE A 1 78 ? 11.134 -8.753 -3.865 1.00 84.19 78 PHE A CA 1
ATOM 618 C C . PHE A 1 78 ? 10.827 -7.534 -4.762 1.00 84.19 78 PHE A C 1
ATOM 620 O O . PHE A 1 78 ? 11.023 -6.381 -4.381 1.00 84.19 78 PHE A O 1
ATOM 627 N N . THR A 1 79 ? 10.397 -7.793 -5.993 1.00 83.56 79 THR A N 1
ATOM 628 C CA . THR A 1 79 ? 10.040 -6.789 -6.999 1.00 83.56 79 THR A CA 1
ATOM 629 C C . THR A 1 79 ? 8.539 -6.531 -6.940 1.00 83.56 79 THR A C 1
ATOM 631 O O . THR A 1 79 ? 7.729 -7.370 -7.320 1.00 83.56 79 THR A O 1
ATOM 634 N N . PHE A 1 80 ? 8.147 -5.351 -6.465 1.00 70.75 80 PHE A N 1
ATOM 635 C CA . PHE A 1 80 ? 6.741 -4.992 -6.225 1.00 70.75 80 PHE A CA 1
ATOM 636 C C . PHE A 1 80 ? 6.047 -4.335 -7.435 1.00 70.75 80 PHE A C 1
ATOM 638 O O . PHE A 1 80 ? 4.989 -3.721 -7.306 1.00 70.75 80 PHE A O 1
ATOM 645 N N . GLY A 1 81 ? 6.637 -4.469 -8.623 1.00 67.19 81 GLY A N 1
ATOM 646 C CA . GLY A 1 81 ? 6.133 -3.937 -9.886 1.00 67.19 81 GLY A CA 1
ATOM 647 C C . GLY A 1 81 ? 7.266 -3.464 -10.794 1.00 67.19 81 GLY A C 1
ATOM 648 O O . GLY A 1 81 ? 8.434 -3.480 -10.405 1.00 67.19 81 GLY A O 1
ATOM 649 N N . VAL A 1 82 ? 6.911 -3.024 -12.000 1.00 72.00 82 VAL A N 1
ATOM 650 C CA . VAL A 1 82 ? 7.844 -2.384 -12.936 1.00 72.00 82 VAL A CA 1
ATOM 651 C C . VAL A 1 82 ? 7.447 -0.933 -13.157 1.00 72.00 82 VAL A C 1
ATOM 653 O O . VAL A 1 82 ? 6.267 -0.577 -13.129 1.00 72.00 82 VAL A O 1
ATOM 656 N N . THR A 1 83 ? 8.445 -0.079 -13.360 1.00 70.25 83 THR A N 1
ATOM 657 C CA . THR A 1 83 ? 8.233 1.333 -13.682 1.00 70.25 83 THR A CA 1
ATOM 658 C C . THR A 1 83 ? 8.217 1.512 -15.199 1.00 70.25 83 THR A C 1
ATOM 660 O O . THR A 1 83 ? 9.078 0.995 -15.908 1.00 70.25 83 THR A O 1
ATOM 663 N N . TRP A 1 84 ? 7.229 2.237 -15.725 1.00 64.75 84 TRP A N 1
ATOM 664 C CA . TRP A 1 84 ? 7.007 2.329 -17.168 1.00 64.75 84 TRP A CA 1
ATOM 665 C C . TRP A 1 84 ? 7.954 3.299 -17.877 1.00 64.75 84 TRP A C 1
ATOM 667 O O . TRP A 1 84 ? 8.167 4.427 -17.438 1.00 64.75 84 TRP A O 1
ATOM 677 N N . GLY A 1 85 ? 8.509 2.803 -18.987 1.00 57.91 85 GLY A N 1
ATOM 678 C CA . GLY A 1 85 ? 9.948 2.832 -19.276 1.00 57.91 85 GLY A CA 1
ATOM 679 C C . GLY A 1 85 ? 10.576 1.426 -19.179 1.00 57.91 85 GLY A C 1
ATOM 680 O O . GLY A 1 85 ? 11.710 1.254 -19.565 1.00 57.91 85 GLY A O 1
ATOM 681 N N . PHE A 1 86 ? 9.831 0.431 -18.682 1.00 79.88 86 PHE A N 1
ATOM 682 C CA . PHE A 1 86 ? 10.243 -0.947 -18.379 1.00 79.88 86 PHE A CA 1
ATOM 683 C C . PHE A 1 86 ? 11.561 -1.057 -17.607 1.00 79.88 86 PHE A C 1
ATOM 685 O O . PHE A 1 86 ? 12.522 -1.711 -18.006 1.00 79.88 86 PHE A O 1
ATOM 692 N N . ILE A 1 87 ? 11.559 -0.375 -16.462 1.00 82.25 87 ILE A N 1
ATOM 693 C CA . ILE A 1 87 ? 12.633 -0.414 -15.482 1.00 82.25 87 ILE A CA 1
ATOM 694 C C . ILE A 1 87 ? 12.248 -1.362 -14.351 1.00 82.25 87 ILE A C 1
ATOM 696 O O . ILE A 1 87 ? 11.151 -1.254 -13.790 1.00 82.25 87 ILE A O 1
ATOM 700 N N . TYR A 1 88 ? 13.159 -2.267 -14.009 1.00 84.62 88 TYR A N 1
ATOM 701 C CA . TYR A 1 88 ? 12.956 -3.295 -12.996 1.00 84.62 88 TYR A CA 1
ATOM 702 C C . TYR A 1 88 ? 14.212 -3.517 -12.145 1.00 84.62 88 TYR A C 1
ATOM 704 O O . TYR A 1 88 ? 15.310 -3.074 -12.489 1.00 84.62 88 TYR A O 1
ATOM 712 N N . LYS A 1 89 ? 14.024 -4.180 -11.002 1.00 85.81 89 LYS A N 1
ATOM 713 C CA . LYS A 1 89 ? 15.088 -4.555 -10.068 1.00 85.81 89 LYS A CA 1
ATOM 714 C C . LYS A 1 89 ? 15.720 -5.872 -10.512 1.00 85.81 89 LYS A C 1
ATOM 716 O O . LYS A 1 89 ? 14.998 -6.848 -10.661 1.00 85.81 89 LYS A O 1
ATOM 721 N N . ARG A 1 90 ? 17.048 -5.928 -10.620 1.00 88.69 90 ARG A N 1
ATOM 722 C CA . ARG A 1 90 ? 17.795 -7.162 -10.927 1.00 88.69 90 ARG A CA 1
ATOM 723 C C . ARG A 1 90 ? 19.099 -7.220 -10.141 1.00 88.69 90 ARG A C 1
ATOM 725 O O . ARG A 1 90 ? 19.687 -6.176 -9.866 1.00 88.69 90 ARG A O 1
ATOM 732 N N . SER A 1 91 ? 19.550 -8.417 -9.777 1.00 88.38 91 SER A N 1
ATOM 733 C CA . SER A 1 91 ? 20.893 -8.623 -9.224 1.00 88.38 91 SER A CA 1
ATOM 734 C C . SER A 1 91 ? 21.943 -8.128 -10.229 1.00 88.38 91 SER A C 1
ATOM 736 O O . SER A 1 91 ? 21.810 -8.347 -11.437 1.00 88.38 91 SER A O 1
ATOM 738 N N . VAL A 1 92 ? 22.941 -7.382 -9.748 1.00 86.56 92 VAL A N 1
ATOM 739 C CA . VAL A 1 92 ? 23.972 -6.759 -10.600 1.00 86.56 92 VAL A CA 1
ATOM 740 C C . VAL A 1 92 ? 24.870 -7.817 -11.239 1.00 86.56 92 VAL A C 1
ATOM 742 O O . VAL A 1 92 ? 25.220 -7.685 -12.410 1.00 86.56 92 VAL A O 1
ATOM 745 N N . ASP A 1 93 ? 25.166 -8.882 -10.496 1.00 87.12 93 ASP A N 1
ATOM 746 C CA . ASP A 1 93 ? 26.058 -9.970 -10.911 1.00 87.12 93 ASP A CA 1
ATOM 747 C C . ASP A 1 93 ? 25.312 -11.131 -11.595 1.00 87.12 93 ASP A C 1
ATOM 749 O O . ASP A 1 93 ? 25.867 -12.208 -11.802 1.00 87.12 93 ASP A O 1
ATOM 753 N N . TYR A 1 94 ? 24.036 -10.932 -11.939 1.00 90.75 94 TYR A N 1
ATOM 754 C CA . TYR A 1 94 ? 23.227 -11.930 -12.633 1.00 90.75 94 TYR A CA 1
ATOM 755 C C . TYR A 1 94 ? 23.689 -12.137 -14.082 1.00 90.75 94 TYR A C 1
ATOM 757 O O . TYR A 1 94 ? 23.756 -11.185 -14.867 1.00 90.75 94 TYR A O 1
ATOM 765 N N . ASP A 1 95 ? 23.932 -13.394 -14.460 1.00 91.44 95 ASP A N 1
ATOM 766 C CA . ASP A 1 95 ? 24.214 -13.773 -15.843 1.00 91.44 95 ASP A CA 1
ATOM 767 C C . ASP A 1 95 ? 22.921 -13.817 -16.670 1.00 91.44 95 ASP A C 1
ATOM 769 O O . ASP A 1 95 ? 22.257 -14.847 -16.797 1.00 91.44 95 ASP A O 1
ATOM 773 N N . ALA A 1 96 ? 22.598 -12.683 -17.290 1.00 90.44 96 ALA A N 1
ATOM 774 C CA . ALA A 1 96 ? 21.451 -12.537 -18.182 1.00 90.44 96 ALA A CA 1
ATOM 775 C C . ALA A 1 96 ? 21.589 -13.287 -19.524 1.00 90.44 96 ALA A C 1
ATOM 777 O O . ALA A 1 96 ? 20.740 -13.106 -20.397 1.00 90.44 96 ALA A O 1
ATOM 778 N N . THR A 1 97 ? 22.656 -14.070 -19.729 1.00 89.00 97 THR A N 1
ATOM 779 C CA . THR A 1 97 ? 22.788 -15.024 -20.846 1.00 89.00 97 THR A CA 1
ATOM 780 C C . THR A 1 97 ? 22.479 -16.463 -20.452 1.00 89.00 97 THR A C 1
ATOM 782 O O . THR A 1 97 ? 22.373 -17.319 -21.330 1.00 89.00 97 THR A O 1
ATOM 785 N N . SER A 1 98 ? 22.324 -16.726 -19.154 1.00 85.56 98 SER A N 1
ATOM 786 C CA . SER A 1 98 ? 22.002 -18.049 -18.638 1.00 85.56 98 SER A CA 1
ATOM 787 C C . SER A 1 98 ? 20.500 -18.348 -18.712 1.00 85.56 98 SER A C 1
ATOM 789 O O . SER A 1 98 ? 19.665 -17.444 -18.693 1.00 85.56 98 SER A O 1
ATOM 791 N N . ASP A 1 99 ? 20.167 -19.640 -18.757 1.00 81.94 99 ASP A N 1
ATOM 792 C CA . ASP A 1 99 ? 18.795 -20.143 -18.593 1.00 81.94 99 ASP A CA 1
ATOM 793 C C . ASP A 1 99 ? 18.411 -20.315 -17.104 1.00 81.94 99 ASP A C 1
ATOM 795 O O . ASP A 1 99 ? 17.355 -20.875 -16.791 1.00 81.94 99 ASP A O 1
ATOM 799 N N . ASP A 1 100 ? 19.273 -19.879 -16.177 1.00 86.50 100 ASP A N 1
ATOM 800 C CA . ASP A 1 100 ? 18.963 -19.834 -14.751 1.00 86.50 100 ASP A CA 1
ATOM 801 C C . ASP A 1 100 ? 18.280 -18.505 -14.436 1.00 86.50 100 ASP A C 1
ATOM 803 O O . ASP A 1 100 ? 18.864 -17.440 -14.593 1.00 86.50 100 ASP A O 1
ATOM 807 N N . TYR A 1 101 ? 17.016 -18.567 -14.026 1.00 86.00 101 TYR A N 1
ATOM 808 C CA . TYR A 1 101 ? 16.230 -17.374 -13.712 1.00 86.00 101 TYR A CA 1
ATOM 809 C C . TYR A 1 101 ? 16.448 -16.888 -12.282 1.00 86.00 101 TYR A C 1
ATOM 811 O O . TYR A 1 101 ? 16.072 -15.754 -11.958 1.00 86.00 101 TYR A O 1
ATOM 819 N N . ASP A 1 102 ? 17.023 -17.737 -11.434 1.00 88.00 102 ASP A N 1
ATOM 820 C CA . ASP A 1 102 ? 17.370 -17.376 -10.076 1.00 88.00 102 ASP A CA 1
ATOM 821 C C . ASP A 1 102 ? 18.705 -16.626 -10.120 1.00 88.00 102 ASP A C 1
ATOM 823 O O . ASP A 1 102 ? 19.626 -16.950 -10.867 1.00 88.00 102 ASP A O 1
ATOM 827 N N . GLY A 1 103 ? 18.790 -15.535 -9.367 1.00 77.12 103 GLY A N 1
ATOM 828 C CA . GLY A 1 103 ? 20.021 -14.768 -9.281 1.00 77.12 103 GLY A CA 1
ATOM 829 C C . GLY A 1 103 ? 20.923 -15.241 -8.153 1.00 77.12 103 GLY A C 1
ATOM 830 O O . GLY A 1 103 ? 20.663 -16.207 -7.439 1.00 77.12 103 GLY A O 1
ATOM 831 N N . ILE A 1 104 ? 21.988 -14.477 -7.957 1.00 76.25 104 ILE A N 1
ATOM 832 C CA . ILE A 1 104 ? 22.864 -14.599 -6.798 1.00 76.25 104 ILE A CA 1
ATOM 833 C C . ILE A 1 104 ? 22.432 -13.534 -5.790 1.00 76.25 104 ILE A C 1
ATOM 835 O O . ILE A 1 104 ? 22.219 -12.373 -6.165 1.00 76.25 104 ILE A O 1
ATOM 839 N N . ASP A 1 105 ? 22.273 -13.935 -4.525 1.00 75.62 105 ASP A N 1
ATOM 840 C CA . ASP A 1 105 ? 22.048 -12.990 -3.430 1.00 75.62 105 ASP A CA 1
ATOM 841 C C . ASP A 1 105 ? 23.236 -12.017 -3.355 1.00 75.62 105 ASP A C 1
ATOM 843 O O . ASP A 1 105 ? 24.397 -12.424 -3.381 1.00 75.62 105 ASP A O 1
ATOM 847 N N . GLY A 1 106 ? 22.944 -10.721 -3.286 1.00 75.00 106 GLY A N 1
ATOM 848 C CA . GLY A 1 106 ? 23.955 -9.673 -3.345 1.00 75.00 106 GLY A CA 1
ATOM 849 C C . GLY A 1 106 ? 23.336 -8.310 -3.630 1.00 75.00 106 GLY A C 1
ATOM 850 O O . GLY A 1 106 ? 22.211 -8.017 -3.215 1.00 75.00 106 GLY A O 1
ATOM 851 N N . SER A 1 107 ? 24.069 -7.467 -4.352 1.00 79.69 107 SER A N 1
ATOM 852 C CA . SER A 1 107 ? 23.627 -6.117 -4.696 1.00 79.69 107 SER A CA 1
ATOM 853 C C . SER A 1 107 ? 22.619 -6.130 -5.852 1.00 79.69 107 SER A C 1
ATOM 855 O O . SER A 1 107 ? 22.822 -6.777 -6.880 1.00 79.69 107 SER A O 1
ATOM 857 N N . PHE A 1 108 ? 21.534 -5.365 -5.708 1.00 82.19 108 PHE A N 1
ATOM 858 C CA . PHE A 1 108 ? 20.513 -5.188 -6.743 1.00 82.19 108 PHE A CA 1
ATOM 859 C C . PHE A 1 108 ? 20.609 -3.798 -7.366 1.00 82.19 108 PHE A C 1
ATOM 861 O O . PHE A 1 108 ? 20.702 -2.802 -6.653 1.00 82.19 108 PHE A O 1
ATOM 868 N N . GLY A 1 109 ? 20.543 -3.736 -8.693 1.00 81.00 109 GLY A N 1
ATOM 869 C CA . GLY A 1 109 ? 20.479 -2.501 -9.470 1.00 81.00 109 GLY A CA 1
ATOM 870 C C . GLY A 1 109 ? 19.131 -2.321 -10.159 1.00 81.00 109 GLY A C 1
ATOM 871 O O . GLY A 1 109 ? 18.238 -3.169 -10.072 1.00 81.00 109 GLY A O 1
ATOM 872 N N . MET A 1 110 ? 19.001 -1.206 -10.875 1.00 82.44 110 MET A N 1
ATOM 873 C CA . MET A 1 110 ? 17.848 -0.919 -11.723 1.00 82.44 110 MET A CA 1
ATOM 874 C C . MET A 1 110 ? 18.239 -1.004 -13.184 1.00 82.44 110 MET A C 1
ATOM 876 O O . MET A 1 110 ? 19.213 -0.383 -13.609 1.00 82.44 110 MET A O 1
ATOM 880 N N . PHE A 1 111 ? 17.452 -1.745 -13.949 1.00 85.94 111 PHE A N 1
ATOM 881 C CA . PHE A 1 111 ? 17.736 -2.056 -15.340 1.00 85.94 111 PHE A CA 1
ATOM 882 C C . PHE A 1 111 ? 16.563 -1.652 -16.212 1.00 85.94 111 PHE A C 1
ATOM 884 O O . PHE A 1 111 ? 15.419 -1.922 -15.867 1.00 85.94 111 PHE A O 1
ATOM 891 N N . TYR A 1 112 ? 16.863 -1.006 -17.331 1.00 86.44 112 TYR A N 1
ATOM 892 C CA . TYR A 1 112 ? 15.935 -0.747 -18.418 1.00 86.44 112 TYR A CA 1
ATOM 893 C C . TYR A 1 112 ? 15.971 -1.931 -19.381 1.00 86.44 112 TYR A C 1
ATOM 895 O O . TYR A 1 112 ? 17.042 -2.260 -19.898 1.00 86.44 112 TYR A O 1
ATOM 903 N N . HIS A 1 113 ? 14.810 -2.518 -19.655 1.00 89.44 113 HIS A N 1
ATOM 904 C CA . HIS A 1 113 ? 14.648 -3.534 -20.687 1.00 89.44 113 HIS A CA 1
ATOM 905 C C . HIS A 1 113 ? 13.877 -2.973 -21.882 1.00 89.44 113 HIS A C 1
ATOM 907 O O . HIS A 1 113 ? 12.794 -2.400 -21.750 1.00 89.44 113 HIS A O 1
ATOM 913 N N . ALA A 1 114 ? 14.420 -3.176 -23.077 1.00 89.56 114 ALA A N 1
ATOM 914 C CA . ALA A 1 114 ? 13.707 -2.900 -24.314 1.00 89.56 114 ALA A CA 1
ATOM 915 C C . ALA A 1 114 ? 12.913 -4.147 -24.716 1.00 89.56 114 ALA A C 1
ATOM 917 O O . ALA A 1 114 ? 13.509 -5.120 -25.161 1.00 89.56 114 ALA A O 1
ATOM 918 N N . VAL A 1 115 ? 11.583 -4.104 -24.588 1.00 89.38 115 VAL A N 1
ATOM 919 C CA . VAL A 1 115 ? 10.704 -5.231 -24.958 1.00 89.38 115 VAL A CA 1
ATOM 920 C C . VAL A 1 115 ? 11.009 -5.701 -26.386 1.00 89.38 115 VAL A C 1
ATOM 922 O O . VAL A 1 115 ? 11.070 -4.895 -27.319 1.00 89.38 115 VAL A O 1
ATOM 925 N N . GLY A 1 116 ? 11.200 -7.005 -26.545 1.00 88.69 116 GLY A N 1
ATOM 926 C CA . GLY A 1 116 ? 11.619 -7.692 -27.762 1.00 88.69 116 GLY A CA 1
ATOM 927 C C . GLY A 1 116 ? 13.134 -7.878 -27.895 1.00 88.69 116 GLY A C 1
ATOM 928 O O . GLY A 1 116 ? 13.573 -8.494 -28.867 1.00 88.69 116 GLY A O 1
ATOM 929 N N . GLN A 1 117 ? 13.945 -7.341 -26.979 1.00 91.69 117 GLN A N 1
ATOM 930 C CA . GLN A 1 117 ? 15.392 -7.569 -26.931 1.00 91.69 117 GLN A CA 1
ATOM 931 C C . GLN A 1 117 ? 15.740 -8.647 -25.906 1.00 91.69 117 GLN A C 1
ATOM 933 O O . GLN A 1 117 ? 15.031 -8.867 -24.934 1.00 91.69 117 GLN A O 1
ATOM 938 N N . HIS A 1 118 ? 16.879 -9.309 -26.097 1.00 92.50 118 HIS A N 1
ATOM 939 C CA . HIS A 1 118 ? 17.385 -10.257 -25.109 1.00 92.50 118 HIS A CA 1
ATOM 940 C C . HIS A 1 118 ? 17.754 -9.541 -23.793 1.00 92.50 118 HIS A C 1
ATOM 942 O O . HIS A 1 118 ? 18.321 -8.451 -23.842 1.00 92.50 118 HIS A O 1
ATOM 948 N N . GLN A 1 119 ? 17.520 -10.164 -22.628 1.00 93.19 119 GLN A N 1
ATOM 949 C CA . GLN A 1 119 ? 17.772 -9.565 -21.299 1.00 93.19 119 GLN A CA 1
ATOM 950 C C . GLN A 1 119 ? 19.239 -9.120 -21.092 1.00 93.19 119 GLN A C 1
ATOM 952 O O . GLN A 1 119 ? 19.540 -8.204 -20.323 1.00 93.19 119 GLN A O 1
ATOM 957 N N . SER A 1 120 ? 20.185 -9.738 -21.806 1.00 93.00 120 SER A N 1
ATOM 958 C CA . SER A 1 120 ? 21.598 -9.329 -21.805 1.00 93.00 120 SER A CA 1
ATOM 959 C C . SER A 1 120 ? 21.859 -7.968 -22.466 1.00 93.00 120 SER A C 1
ATOM 961 O O . SER A 1 120 ? 22.952 -7.428 -22.318 1.00 93.00 120 SER A O 1
ATOM 963 N N . ALA A 1 121 ? 20.898 -7.426 -23.221 1.00 93.12 121 ALA A N 1
ATOM 964 C CA . ALA A 1 121 ? 20.961 -6.090 -23.813 1.00 93.12 121 ALA A CA 1
ATOM 965 C C . ALA A 1 121 ? 20.439 -4.993 -22.867 1.00 93.12 121 ALA A C 1
ATOM 967 O O . ALA A 1 121 ? 20.459 -3.814 -23.230 1.00 93.12 121 ALA A O 1
ATOM 968 N N . ASP A 1 122 ? 19.970 -5.370 -21.675 1.00 91.44 122 ASP A N 1
ATOM 969 C CA . ASP A 1 122 ? 19.437 -4.432 -20.696 1.00 91.44 122 ASP A CA 1
ATOM 970 C C . ASP A 1 122 ? 20.483 -3.411 -20.261 1.00 91.44 122 ASP A C 1
ATOM 972 O O . ASP A 1 122 ? 21.663 -3.713 -20.060 1.00 91.44 122 ASP A O 1
ATOM 976 N N . ILE A 1 123 ? 20.017 -2.185 -20.057 1.00 86.75 123 ILE A N 1
ATOM 977 C CA . ILE A 1 123 ? 20.872 -1.062 -19.696 1.00 86.75 123 ILE A CA 1
ATOM 978 C C . ILE A 1 123 ? 20.729 -0.815 -18.206 1.00 86.75 123 ILE A C 1
ATOM 980 O O . ILE A 1 123 ? 19.624 -0.609 -17.707 1.00 86.75 123 ILE A O 1
ATOM 984 N N . ILE A 1 124 ? 21.850 -0.801 -17.491 1.00 84.44 124 ILE A N 1
ATOM 985 C CA . ILE A 1 124 ? 21.858 -0.433 -16.080 1.00 84.44 124 ILE A CA 1
ATOM 986 C C . ILE A 1 124 ? 21.563 1.067 -15.939 1.00 84.44 124 ILE A C 1
ATOM 988 O O . ILE A 1 124 ? 22.340 1.925 -16.357 1.00 84.44 124 ILE A O 1
ATOM 992 N N . VAL A 1 125 ? 20.393 1.373 -15.385 1.00 78.25 125 VAL A N 1
ATOM 993 C CA . VAL A 1 125 ? 19.930 2.738 -15.098 1.00 78.25 125 VAL A CA 1
ATOM 994 C C . VAL A 1 125 ? 20.607 3.254 -13.842 1.00 78.25 125 VAL A C 1
ATOM 996 O O . VAL A 1 125 ? 21.032 4.411 -13.779 1.00 78.25 125 VAL A O 1
ATOM 999 N N . TRP A 1 126 ? 20.725 2.378 -12.848 1.00 78.38 126 TRP A N 1
ATOM 1000 C CA . TRP A 1 126 ? 21.338 2.678 -11.570 1.00 78.38 126 TRP A CA 1
ATOM 1001 C C . TRP A 1 126 ? 22.017 1.437 -10.997 1.00 78.38 126 TRP A C 1
ATOM 1003 O O . TRP A 1 126 ? 21.420 0.357 -10.961 1.00 78.38 126 TRP A O 1
ATOM 1013 N N . SER A 1 127 ? 23.249 1.621 -10.526 1.00 76.81 127 SER A N 1
ATOM 1014 C CA . SER A 1 127 ? 23.977 0.635 -9.733 1.00 76.81 127 SER A CA 1
ATOM 1015 C C . SER A 1 127 ? 24.055 1.120 -8.291 1.00 76.81 127 SER A C 1
ATOM 1017 O O . SER A 1 127 ? 24.374 2.295 -8.082 1.00 76.81 127 SER A O 1
ATOM 1019 N N . PRO A 1 128 ? 23.848 0.238 -7.304 1.00 71.06 128 PRO A N 1
ATOM 1020 C CA . PRO A 1 128 ? 24.146 0.576 -5.925 1.00 71.06 128 PRO A CA 1
ATOM 1021 C C . PRO A 1 128 ? 25.641 0.889 -5.750 1.00 71.06 128 PRO A C 1
ATOM 1023 O O . PRO A 1 128 ? 26.477 0.261 -6.412 1.00 71.06 128 PRO A O 1
ATOM 1026 N N . PRO A 1 129 ? 26.012 1.836 -4.868 1.00 67.88 129 PRO A N 1
ATOM 1027 C CA . PRO A 1 129 ? 27.378 1.904 -4.351 1.00 67.88 129 PRO A CA 1
ATOM 1028 C C . PRO A 1 129 ? 27.697 0.626 -3.535 1.00 67.88 129 PRO A C 1
ATOM 1030 O O . PRO A 1 129 ? 26.807 -0.200 -3.328 1.00 67.88 129 PRO A O 1
ATOM 1033 N N . PRO A 1 130 ? 28.952 0.401 -3.093 1.00 65.94 130 PRO A N 1
ATOM 1034 C CA . PRO A 1 130 ? 29.287 -0.773 -2.280 1.00 65.94 130 PRO A CA 1
ATOM 1035 C C . PRO A 1 130 ? 28.362 -0.898 -1.054 1.00 65.94 130 PRO A C 1
ATOM 1037 O O . PRO A 1 130 ? 28.311 0.033 -0.258 1.00 65.94 130 PRO A O 1
ATOM 1040 N N . GLY A 1 131 ? 27.637 -2.019 -0.936 1.00 59.81 131 GLY A N 1
ATOM 1041 C CA . GLY A 1 131 ? 26.624 -2.272 0.100 1.00 59.81 131 GLY A CA 1
ATOM 1042 C C . GLY A 1 131 ? 25.422 -3.082 -0.423 1.00 59.81 131 GLY A C 1
ATOM 1043 O O . GLY A 1 131 ? 25.316 -3.380 -1.620 1.00 59.81 131 GLY A O 1
ATOM 1044 N N . GLU A 1 132 ? 24.499 -3.454 0.468 1.00 58.34 132 GLU A N 1
ATOM 1045 C CA . GLU A 1 132 ? 23.216 -4.080 0.106 1.00 58.34 132 GLU A CA 1
ATOM 1046 C C . GLU A 1 132 ? 22.113 -3.016 0.016 1.00 58.34 132 GLU A C 1
ATOM 1048 O O . GLU A 1 132 ? 21.890 -2.281 0.969 1.00 58.34 132 GLU A O 1
ATOM 1053 N N . PHE A 1 133 ? 21.381 -2.948 -1.099 1.00 58.75 133 PHE A N 1
ATOM 1054 C CA . PHE A 1 133 ? 20.324 -1.948 -1.310 1.00 58.75 133 PHE A CA 1
ATOM 1055 C C . PHE A 1 133 ? 18.991 -2.606 -1.657 1.00 58.75 133 PHE A C 1
ATOM 1057 O O . PHE A 1 133 ? 18.933 -3.596 -2.396 1.00 58.75 133 PHE A O 1
ATOM 1064 N N . GLN A 1 134 ? 17.903 -2.029 -1.147 1.00 57.69 134 GLN A N 1
ATOM 1065 C CA . GLN A 1 134 ? 16.539 -2.389 -1.511 1.00 57.69 134 GLN A CA 1
ATOM 1066 C C . GLN A 1 134 ? 15.862 -1.225 -2.236 1.00 57.69 134 GLN A C 1
ATOM 1068 O O . GLN A 1 134 ? 16.006 -0.059 -1.884 1.00 57.69 134 GLN A O 1
ATOM 1073 N N . PHE A 1 135 ? 15.126 -1.560 -3.291 1.00 59.97 135 PHE A N 1
ATOM 1074 C CA . PHE A 1 135 ? 14.411 -0.596 -4.120 1.00 59.97 135 PHE A CA 1
ATOM 1075 C C . PHE A 1 135 ? 12.924 -0.608 -3.765 1.00 59.97 135 PHE A C 1
ATOM 1077 O O . PHE A 1 135 ? 12.319 -1.681 -3.689 1.00 59.97 135 PHE A O 1
ATOM 1084 N N . ILE A 1 136 ? 12.333 0.582 -3.640 1.00 52.75 136 ILE A N 1
ATOM 1085 C CA . ILE A 1 136 ? 10.883 0.788 -3.596 1.00 52.75 136 ILE A CA 1
ATOM 1086 C C . ILE A 1 136 ? 10.581 2.050 -4.417 1.00 52.75 136 ILE A C 1
ATOM 1088 O O . ILE A 1 136 ? 10.968 3.145 -4.026 1.00 52.75 136 ILE A O 1
ATOM 1092 N N . GLY A 1 137 ? 9.892 1.966 -5.559 1.00 49.22 137 GLY A N 1
ATOM 1093 C CA . GLY A 1 137 ? 9.549 3.202 -6.276 1.00 49.22 137 GLY A CA 1
ATOM 1094 C C . GLY A 1 137 ? 8.633 3.066 -7.486 1.00 49.22 137 GLY A C 1
ATOM 1095 O O . GLY A 1 137 ? 8.671 2.070 -8.208 1.00 49.22 137 GLY A O 1
ATOM 1096 N N . LYS A 1 138 ? 7.825 4.112 -7.718 1.00 48.38 138 LYS A N 1
ATOM 1097 C CA . LYS A 1 138 ? 6.946 4.281 -8.886 1.00 48.38 138 LYS A CA 1
ATOM 1098 C C . LYS A 1 138 ? 7.359 5.491 -9.735 1.00 48.38 138 LYS A C 1
ATOM 1100 O O . LYS A 1 138 ? 7.440 6.614 -9.244 1.00 48.38 138 LYS A O 1
ATOM 1105 N N . SER A 1 139 ? 7.516 5.227 -11.032 1.00 50.59 139 SER A N 1
ATOM 1106 C CA . SER A 1 139 ? 7.510 6.107 -12.216 1.00 50.59 139 SER A CA 1
ATOM 1107 C C . SER A 1 139 ? 8.350 7.382 -12.241 1.00 50.59 139 SER A C 1
ATOM 1109 O O . SER A 1 139 ? 9.124 7.516 -13.176 1.00 50.59 139 SER A O 1
ATOM 1111 N N . ARG A 1 140 ? 8.228 8.326 -11.303 1.00 58.47 140 ARG A N 1
ATOM 1112 C CA . ARG A 1 140 ? 8.941 9.617 -11.405 1.00 58.47 140 ARG A CA 1
ATOM 1113 C C . ARG A 1 140 ? 10.136 9.700 -10.476 1.00 58.47 140 ARG A C 1
ATOM 1115 O O . ARG A 1 140 ? 11.239 9.900 -10.957 1.00 58.47 140 ARG A O 1
ATOM 1122 N N . VAL A 1 141 ? 9.916 9.493 -9.183 1.00 60.88 141 VAL A N 1
ATOM 1123 C CA . VAL A 1 141 ? 10.948 9.556 -8.148 1.00 60.88 141 VAL A CA 1
ATOM 1124 C C . VAL A 1 141 ? 11.107 8.157 -7.565 1.00 60.88 141 VAL A C 1
ATOM 1126 O O . VAL A 1 141 ? 10.149 7.589 -7.041 1.00 60.88 141 VAL A O 1
ATOM 1129 N N . VAL A 1 142 ? 12.294 7.573 -7.700 1.00 62.22 142 VAL A N 1
ATOM 1130 C CA . VAL A 1 142 ? 12.589 6.252 -7.130 1.00 62.22 142 VAL A CA 1
ATOM 1131 C C . VAL A 1 142 ? 13.263 6.430 -5.787 1.00 62.22 142 VAL A C 1
ATOM 1133 O O . VAL A 1 142 ? 14.314 7.048 -5.759 1.00 62.22 142 VAL A O 1
ATOM 1136 N N . THR A 1 143 ? 12.707 5.864 -4.715 1.00 60.72 143 THR A N 1
ATOM 1137 C CA . THR A 1 143 ? 13.363 5.828 -3.403 1.00 60.72 143 THR A CA 1
ATOM 1138 C C . THR A 1 143 ? 14.172 4.540 -3.231 1.00 60.72 143 THR A C 1
ATOM 1140 O O . THR A 1 143 ? 13.673 3.443 -3.488 1.00 60.72 143 THR A O 1
ATOM 1143 N N . VAL A 1 144 ? 15.430 4.656 -2.818 1.00 62.22 144 VAL A N 1
ATOM 1144 C CA . VAL A 1 144 ? 16.288 3.501 -2.505 1.00 62.22 144 VAL A CA 1
ATOM 1145 C C . VAL A 1 144 ? 16.626 3.527 -1.025 1.00 62.22 144 VAL A C 1
ATOM 1147 O O . VAL A 1 144 ? 17.004 4.585 -0.538 1.00 62.22 144 VAL A O 1
ATOM 1150 N N . ASP A 1 145 ? 16.511 2.379 -0.358 1.00 61.88 145 ASP A N 1
ATOM 1151 C CA . ASP A 1 145 ? 16.929 2.166 1.030 1.00 61.88 145 ASP A CA 1
ATOM 1152 C C . ASP A 1 145 ? 18.251 1.376 1.068 1.00 61.88 145 ASP A C 1
ATOM 1154 O O . ASP A 1 145 ? 18.394 0.332 0.418 1.00 61.88 145 ASP A O 1
ATOM 1158 N N . GLU A 1 146 ? 19.230 1.886 1.810 1.00 60.22 146 GLU A N 1
ATOM 1159 C CA . GLU A 1 146 ? 20.518 1.230 2.051 1.00 60.22 146 GLU A CA 1
ATOM 1160 C C . GLU A 1 146 ? 20.407 0.297 3.262 1.00 60.22 146 GLU A C 1
ATOM 1162 O O . GLU A 1 146 ? 20.166 0.733 4.384 1.00 60.22 146 GLU A O 1
ATOM 1167 N N . LYS A 1 147 ? 20.620 -1.004 3.059 1.00 57.62 147 LYS A N 1
ATOM 1168 C CA . LYS A 1 147 ? 20.480 -2.053 4.080 1.00 57.62 147 LYS A CA 1
ATOM 1169 C C . LYS A 1 147 ? 21.733 -2.213 4.962 1.00 57.62 147 LYS A C 1
ATOM 1171 O O . LYS A 1 147 ? 21.943 -3.276 5.545 1.00 57.62 147 LYS A O 1
ATOM 1176 N N . GLU A 1 148 ? 22.569 -1.192 5.114 1.00 49.41 148 GLU A N 1
ATOM 1177 C CA . GLU A 1 148 ? 23.676 -1.237 6.075 1.00 49.41 148 GLU A CA 1
ATOM 1178 C C . GLU A 1 148 ? 23.388 -0.363 7.288 1.00 49.41 148 GLU A C 1
ATOM 1180 O O . GLU A 1 148 ? 23.271 0.845 7.160 1.00 49.41 148 GLU A O 1
ATOM 1185 N N . ASP A 1 149 ? 23.347 -0.995 8.468 1.00 55.44 149 ASP A N 1
ATOM 1186 C CA . ASP A 1 149 ? 23.168 -0.378 9.789 1.00 55.44 149 ASP A CA 1
ATOM 1187 C C . ASP A 1 149 ? 21.872 0.451 9.924 1.00 55.44 149 ASP A C 1
ATOM 1189 O O . ASP A 1 149 ? 21.619 1.419 9.211 1.00 55.44 149 ASP A O 1
ATOM 1193 N N . ASN A 1 150 ? 21.050 0.139 10.931 1.00 54.50 150 ASN A N 1
ATOM 1194 C CA . ASN A 1 150 ? 19.889 0.975 11.250 1.00 54.50 150 ASN A CA 1
ATOM 1195 C C . ASN A 1 150 ? 20.282 2.442 11.517 1.00 54.50 150 ASN A C 1
ATOM 1197 O O . ASN A 1 150 ? 19.419 3.296 11.445 1.00 54.50 150 ASN A O 1
ATOM 1201 N N . ASN A 1 151 ? 21.556 2.755 11.779 1.00 54.72 151 ASN A N 1
ATOM 1202 C CA . ASN A 1 151 ? 22.048 4.124 11.942 1.00 54.72 151 ASN A CA 1
ATOM 1203 C C . ASN A 1 151 ? 22.507 4.815 10.638 1.00 54.72 151 ASN A C 1
ATOM 1205 O O . ASN A 1 151 ? 22.897 5.982 10.693 1.00 54.72 151 ASN A O 1
ATOM 1209 N N . LYS A 1 152 ? 22.512 4.134 9.481 1.00 53.00 152 LYS A N 1
ATOM 1210 C CA . LYS A 1 152 ? 23.023 4.686 8.207 1.00 53.00 152 LYS A CA 1
ATOM 1211 C C . LYS A 1 152 ? 22.061 4.594 7.022 1.00 53.00 152 LYS A C 1
ATOM 1213 O O . LYS A 1 152 ? 22.397 5.149 5.980 1.00 53.00 152 LYS A O 1
ATOM 1218 N N . ARG A 1 153 ? 20.875 3.990 7.181 1.00 61.22 153 ARG A N 1
ATOM 1219 C CA . ARG A 1 153 ? 19.824 3.990 6.145 1.00 61.22 153 ARG A CA 1
ATOM 1220 C C . ARG A 1 153 ? 19.628 5.390 5.567 1.00 61.22 153 ARG A C 1
ATOM 1222 O O . ARG A 1 153 ? 19.449 6.346 6.315 1.00 61.22 153 ARG A O 1
ATOM 1229 N N . ALA A 1 154 ? 19.649 5.513 4.250 1.00 60.94 154 ALA A N 1
ATOM 1230 C CA . ALA A 1 154 ? 19.470 6.776 3.551 1.00 60.94 154 ALA A CA 1
ATOM 1231 C C . ALA A 1 154 ? 18.492 6.578 2.396 1.00 60.94 154 ALA A C 1
ATOM 1233 O O . ALA A 1 154 ? 18.540 5.543 1.736 1.00 60.94 154 ALA A O 1
ATOM 1234 N N . PHE A 1 155 ? 17.644 7.577 2.133 1.00 65.44 155 PHE A N 1
ATOM 1235 C CA . PHE A 1 155 ? 16.718 7.534 1.007 1.00 65.44 155 PHE A CA 1
ATOM 1236 C C . PHE A 1 155 ? 17.286 8.336 -0.157 1.00 65.44 155 PHE A C 1
ATOM 1238 O O . PHE A 1 155 ? 17.225 9.573 -0.210 1.00 65.44 155 PHE A O 1
ATOM 1245 N N . LEU A 1 156 ? 17.845 7.606 -1.118 1.00 62.44 156 LEU A N 1
ATOM 1246 C CA . LEU A 1 156 ? 18.220 8.192 -2.395 1.00 62.44 156 LEU A CA 1
ATOM 1247 C C . LEU A 1 156 ? 16.959 8.425 -3.205 1.00 62.44 156 LEU A C 1
ATOM 1249 O O . LEU A 1 156 ? 16.130 7.521 -3.283 1.00 62.44 156 LEU A O 1
ATOM 1253 N N . ALA A 1 157 ? 16.855 9.580 -3.859 1.00 64.88 157 ALA A N 1
ATOM 1254 C CA . ALA A 1 157 ? 15.872 9.734 -4.905 1.00 64.88 157 ALA A CA 1
ATOM 1255 C C . ALA A 1 157 ? 16.489 10.146 -6.229 1.00 64.88 157 ALA A C 1
ATOM 1257 O O . ALA A 1 157 ? 17.532 10.792 -6.289 1.00 64.88 157 ALA A O 1
ATOM 1258 N N . PHE A 1 158 ? 15.863 9.743 -7.323 1.00 63.16 158 PHE A N 1
ATOM 1259 C CA . PHE A 1 158 ? 16.237 10.242 -8.634 1.00 63.16 158 PHE A CA 1
ATOM 1260 C C . PHE A 1 158 ? 15.028 10.307 -9.548 1.00 63.16 158 PHE A C 1
ATOM 1262 O O . PHE A 1 158 ? 14.133 9.461 -9.482 1.00 63.16 158 PHE A O 1
ATOM 1269 N N . ASP A 1 159 ? 15.025 11.341 -10.386 1.00 66.88 159 ASP A N 1
ATOM 1270 C CA . ASP A 1 159 ? 14.016 11.535 -11.413 1.00 66.88 159 ASP A CA 1
ATOM 1271 C C . ASP A 1 159 ? 14.383 10.723 -12.658 1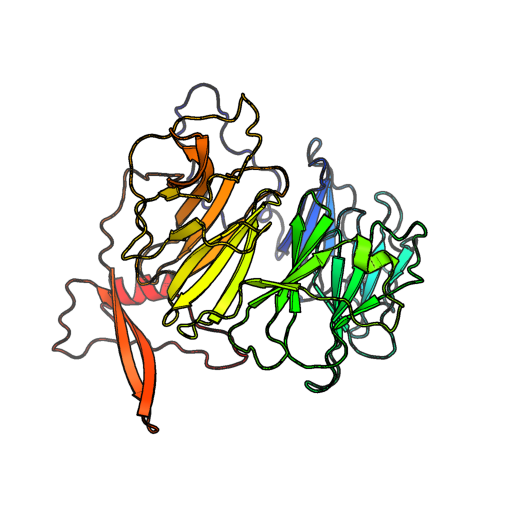.00 66.88 159 ASP A C 1
ATOM 1273 O O . ASP A 1 159 ? 15.329 11.043 -13.382 1.00 66.88 159 ASP A O 1
ATOM 1277 N N . VAL A 1 160 ? 13.628 9.654 -12.907 1.00 62.56 160 VAL A N 1
ATOM 1278 C CA . VAL A 1 160 ? 13.855 8.747 -14.040 1.00 62.56 160 VAL A CA 1
ATOM 1279 C C . VAL A 1 160 ? 13.660 9.456 -15.387 1.00 62.56 160 VAL A C 1
ATOM 1281 O O . VAL A 1 160 ? 14.331 9.105 -16.355 1.00 62.56 160 VAL A O 1
ATOM 1284 N N . TYR A 1 161 ? 12.785 10.465 -15.469 1.00 59.72 161 TYR A N 1
ATOM 1285 C CA . TYR A 1 161 ? 12.442 11.150 -16.720 1.00 59.72 161 TYR A CA 1
ATOM 1286 C C . TYR A 1 161 ? 13.321 12.368 -17.016 1.00 59.72 161 TYR A C 1
ATOM 1288 O O . TYR A 1 161 ? 13.479 12.725 -18.185 1.00 59.72 161 TYR A O 1
ATOM 1296 N N . LYS A 1 162 ? 13.931 12.996 -16.002 1.00 56.09 162 LYS A N 1
ATOM 1297 C CA . LYS A 1 162 ? 14.949 14.047 -16.218 1.00 56.09 162 LYS A CA 1
ATOM 1298 C C . LYS A 1 162 ? 16.289 13.487 -16.711 1.00 56.09 162 LYS A C 1
ATOM 1300 O O . LYS A 1 162 ? 17.109 14.227 -17.261 1.00 56.09 162 LYS A O 1
ATOM 1305 N N . ASN A 1 163 ? 16.500 12.177 -16.603 1.00 56.28 163 ASN A N 1
ATOM 1306 C CA . ASN A 1 163 ? 17.662 11.501 -17.167 1.00 56.28 163 ASN A CA 1
ATOM 1307 C C . ASN A 1 163 ? 17.543 11.374 -18.696 1.00 56.28 163 ASN A C 1
ATOM 1309 O O . ASN A 1 163 ? 17.073 10.380 -19.237 1.00 56.28 163 ASN A O 1
ATOM 1313 N N . THR A 1 164 ? 18.037 12.375 -19.429 1.00 44.84 164 THR A N 1
ATOM 1314 C CA . THR A 1 164 ? 18.128 12.347 -20.909 1.00 44.84 164 THR A CA 1
ATOM 1315 C C . THR A 1 164 ? 19.158 11.340 -21.454 1.00 44.84 164 THR A C 1
ATOM 1317 O O . THR A 1 164 ? 19.326 11.206 -22.667 1.00 44.84 164 THR A O 1
ATOM 1320 N N . LYS A 1 165 ? 19.855 10.611 -20.572 1.00 54.09 165 LYS A N 1
ATOM 1321 C CA . LYS A 1 165 ? 20.739 9.481 -20.883 1.00 54.09 165 LYS A CA 1
ATOM 1322 C C . LYS A 1 165 ? 20.341 8.305 -19.993 1.00 54.09 165 LYS A C 1
ATOM 1324 O O . LYS A 1 165 ? 20.166 8.494 -18.797 1.00 54.09 165 LYS A O 1
ATOM 1329 N N . LEU A 1 166 ? 20.270 7.101 -20.567 1.00 53.81 166 LEU A N 1
ATOM 1330 C CA . LEU A 1 166 ? 19.871 5.863 -19.875 1.00 53.81 166 LEU A CA 1
ATOM 1331 C C . LEU A 1 166 ? 20.764 5.483 -18.677 1.00 53.81 166 LEU A C 1
ATOM 1333 O O . LEU A 1 166 ? 20.374 4.627 -17.898 1.00 53.81 166 LEU A O 1
ATOM 1337 N N . VAL A 1 167 ? 21.930 6.122 -18.516 1.00 56.09 167 VAL A N 1
ATOM 1338 C CA . VAL A 1 167 ? 22.826 5.958 -17.362 1.00 56.09 167 VAL A CA 1
ATOM 1339 C C . VAL A 1 167 ? 22.783 7.229 -16.514 1.00 56.09 167 VAL A C 1
ATOM 1341 O O . VAL A 1 167 ? 23.213 8.296 -16.969 1.00 56.09 167 VAL A O 1
ATOM 1344 N N . THR A 1 168 ? 22.282 7.104 -15.286 1.00 55.78 168 THR A N 1
ATOM 1345 C CA . THR A 1 168 ? 22.113 8.212 -14.335 1.00 55.78 168 THR A CA 1
ATOM 1346 C C . THR A 1 168 ? 23.474 8.765 -13.902 1.00 55.78 168 THR A C 1
ATOM 1348 O O . THR A 1 168 ? 24.335 8.010 -13.455 1.00 55.78 168 THR A O 1
ATOM 1351 N N . LYS A 1 169 ? 23.696 10.082 -14.025 1.00 53.53 169 LYS A N 1
ATOM 1352 C CA . LYS A 1 169 ? 24.922 10.750 -13.528 1.00 53.53 169 LYS A CA 1
ATOM 1353 C C . LYS A 1 169 ? 24.678 11.739 -12.387 1.00 53.53 169 LYS A C 1
ATOM 1355 O O . LYS A 1 169 ? 25.628 12.087 -11.695 1.00 53.53 169 LYS A O 1
ATOM 1360 N N . GLU A 1 170 ? 23.436 12.169 -12.175 1.00 61.72 170 GLU A N 1
ATOM 1361 C CA . GLU A 1 170 ? 23.072 13.159 -11.157 1.00 61.72 170 GLU A CA 1
ATOM 1362 C C . GLU A 1 170 ? 22.014 12.571 -10.219 1.00 61.72 170 GLU A C 1
ATOM 1364 O O . GLU A 1 170 ? 20.816 12.643 -10.478 1.00 61.72 170 GLU A O 1
ATOM 1369 N N . MET A 1 171 ? 22.468 11.941 -9.136 1.00 67.38 171 MET A N 1
ATOM 1370 C CA . MET A 1 171 ? 21.600 11.366 -8.105 1.00 67.38 171 MET A CA 1
ATOM 1371 C C . MET A 1 171 ? 21.579 12.298 -6.897 1.00 67.38 171 MET A C 1
ATOM 1373 O O . MET A 1 171 ? 22.639 12.567 -6.338 1.00 67.38 171 MET A O 1
ATOM 1377 N N . LYS A 1 172 ? 20.406 12.798 -6.497 1.00 70.19 172 LYS A N 1
ATOM 1378 C CA . LYS A 1 172 ? 20.284 13.747 -5.380 1.00 70.19 172 LYS A CA 1
ATOM 1379 C C . LYS A 1 172 ? 19.628 13.066 -4.186 1.00 70.19 172 LYS A C 1
ATOM 1381 O O . LYS A 1 172 ? 18.636 12.359 -4.317 1.00 70.19 172 LYS A O 1
ATOM 1386 N N . TRP A 1 173 ? 20.179 13.280 -3.004 1.00 66.69 173 TRP A N 1
ATOM 1387 C CA . TRP A 1 173 ? 19.669 12.654 -1.788 1.00 66.69 173 TRP A CA 1
ATOM 1388 C C . TRP A 1 173 ? 18.421 13.379 -1.291 1.00 66.69 173 TRP A C 1
ATOM 1390 O O . TRP A 1 173 ? 18.490 14.571 -1.005 1.00 66.69 173 TRP A O 1
ATOM 1400 N N . VAL A 1 174 ? 17.297 12.666 -1.178 1.00 64.44 174 VAL A N 1
ATOM 1401 C CA . VAL A 1 174 ? 16.067 13.211 -0.575 1.00 64.44 174 VAL A CA 1
ATOM 1402 C C . VAL A 1 174 ? 16.193 13.258 0.944 1.00 64.44 174 VAL A C 1
ATOM 1404 O O . VAL A 1 174 ? 15.787 14.243 1.554 1.00 64.44 174 VAL A O 1
ATOM 1407 N N . SER A 1 175 ? 16.854 12.264 1.536 1.00 64.69 175 SER A N 1
ATOM 1408 C CA . SER A 1 175 ? 17.360 12.321 2.906 1.00 64.69 175 SER A CA 1
ATOM 1409 C C . SER A 1 175 ? 18.757 11.695 2.987 1.00 64.69 175 SER A C 1
ATOM 1411 O O . SER A 1 175 ? 19.108 10.813 2.199 1.00 64.69 175 SER A O 1
ATOM 1413 N N . LYS A 1 176 ? 19.593 12.188 3.910 1.00 61.75 176 LYS A N 1
ATOM 1414 C CA . LYS A 1 176 ? 20.951 11.678 4.159 1.00 61.75 176 LYS A CA 1
ATOM 1415 C C . LYS A 1 176 ? 21.047 11.144 5.588 1.00 61.75 176 LYS A C 1
ATOM 1417 O O . LYS A 1 176 ? 20.858 11.913 6.527 1.00 61.75 176 LYS A O 1
ATOM 1422 N N . GLY A 1 177 ? 21.419 9.871 5.732 1.00 58.28 177 GLY A N 1
ATOM 1423 C CA . GLY A 1 177 ? 21.520 9.182 7.024 1.00 58.28 177 GLY A CA 1
ATOM 1424 C C . GLY A 1 177 ? 20.160 8.837 7.639 1.00 58.28 177 GLY A C 1
ATOM 1425 O O . GLY A 1 177 ? 19.122 9.331 7.193 1.00 58.28 177 GLY A O 1
ATOM 1426 N N . PHE A 1 178 ? 20.163 7.979 8.667 1.00 64.12 178 PHE A N 1
ATOM 1427 C CA . PHE A 1 178 ? 18.913 7.501 9.252 1.00 64.12 178 PHE A CA 1
ATOM 1428 C C . PHE A 1 178 ? 18.398 8.474 10.306 1.00 64.12 178 PHE A C 1
ATOM 1430 O O . PHE A 1 178 ? 18.890 8.518 11.434 1.00 64.12 178 PHE A O 1
ATOM 1437 N N . THR A 1 179 ? 17.372 9.233 9.938 1.00 68.94 179 THR A N 1
ATOM 1438 C CA . THR A 1 179 ? 16.569 10.030 10.876 1.00 68.94 179 THR A CA 1
ATOM 1439 C C . THR A 1 179 ? 15.144 9.494 11.026 1.00 68.94 179 THR A C 1
ATOM 1441 O O . THR A 1 179 ? 14.409 9.984 11.879 1.00 68.94 179 THR A O 1
ATOM 1444 N N . GLY A 1 180 ? 14.768 8.485 10.232 1.00 76.00 180 GLY A N 1
ATOM 1445 C CA . GLY A 1 180 ? 13.432 7.898 10.130 1.00 76.00 180 GLY A CA 1
ATOM 1446 C C . GLY A 1 180 ? 13.170 7.379 8.713 1.00 76.00 180 GLY A C 1
ATOM 1447 O O . GLY A 1 180 ? 14.086 7.306 7.893 1.00 76.00 180 GLY A O 1
ATOM 1448 N N . GLU A 1 181 ? 11.923 7.020 8.417 1.00 79.94 181 GLU A N 1
ATOM 1449 C CA . GLU A 1 181 ? 11.510 6.534 7.094 1.00 79.94 181 GLU A CA 1
ATOM 1450 C C . GLU A 1 181 ? 10.903 7.657 6.244 1.00 79.94 181 GLU A C 1
ATOM 1452 O O . GLU A 1 181 ? 10.201 8.532 6.756 1.00 79.94 181 GLU A O 1
ATOM 1457 N N . THR A 1 182 ? 11.143 7.634 4.931 1.00 81.12 182 THR A N 1
ATOM 1458 C CA . THR A 1 182 ? 10.512 8.556 3.978 1.00 81.12 182 THR A CA 1
ATOM 1459 C C . THR A 1 182 ? 10.036 7.789 2.750 1.00 81.12 182 THR A C 1
ATOM 1461 O O . THR A 1 182 ? 10.834 7.168 2.055 1.00 81.12 182 THR A O 1
ATOM 1464 N N . HIS A 1 183 ? 8.739 7.859 2.444 1.00 81.88 183 HIS A N 1
ATOM 1465 C CA . HIS A 1 183 ? 8.145 7.133 1.319 1.00 81.88 183 HIS A CA 1
ATOM 1466 C C . HIS A 1 183 ? 7.478 8.083 0.337 1.00 81.88 183 HIS A C 1
ATOM 1468 O O . HIS A 1 183 ? 6.715 8.966 0.725 1.00 81.88 183 HIS A O 1
ATOM 1474 N N . TYR A 1 184 ? 7.746 7.882 -0.951 1.00 84.25 184 TYR A N 1
ATOM 1475 C CA . TYR A 1 184 ? 7.146 8.675 -2.016 1.00 84.25 184 TYR A CA 1
ATOM 1476 C C . TYR A 1 184 ? 5.663 8.335 -2.214 1.00 84.25 184 TYR A C 1
ATOM 1478 O O . TYR A 1 184 ? 5.297 7.170 -2.364 1.00 84.25 184 TYR A O 1
ATOM 1486 N N . ILE A 1 185 ? 4.818 9.367 -2.271 1.00 88.00 185 ILE A N 1
ATOM 1487 C CA . ILE A 1 185 ? 3.368 9.241 -2.478 1.00 88.00 185 ILE A CA 1
ATOM 1488 C C . ILE A 1 185 ? 3.020 9.439 -3.958 1.00 88.00 185 ILE A C 1
ATOM 1490 O O . ILE A 1 185 ? 2.303 8.636 -4.554 1.00 88.00 185 ILE A O 1
ATOM 1494 N N . GLY A 1 186 ? 3.503 10.528 -4.562 1.00 84.25 186 GLY A N 1
ATOM 1495 C CA . GLY A 1 186 ? 3.147 10.927 -5.924 1.00 84.25 186 GLY A CA 1
ATOM 1496 C C . GLY A 1 186 ? 3.453 12.396 -6.218 1.00 84.25 186 GLY A C 1
ATOM 1497 O O . GLY A 1 186 ? 3.911 13.132 -5.344 1.00 84.25 186 GLY A O 1
ATOM 1498 N N . SER A 1 187 ? 3.168 12.826 -7.450 1.00 85.38 187 SER A N 1
ATOM 1499 C CA . SER A 1 187 ? 3.291 14.228 -7.868 1.00 85.38 187 SER A CA 1
ATOM 1500 C C . SER A 1 187 ? 1.941 14.846 -8.195 1.00 85.38 187 SER A C 1
ATOM 1502 O O . SER A 1 187 ? 1.096 14.197 -8.815 1.00 85.38 187 SER A O 1
ATOM 1504 N N . SER A 1 188 ? 1.765 16.124 -7.862 1.00 85.88 188 SER A N 1
ATOM 1505 C CA . SER A 1 188 ? 0.660 16.914 -8.412 1.00 85.88 188 SER A CA 1
ATOM 1506 C C . SER A 1 188 ? 0.905 17.290 -9.875 1.00 85.88 188 SER A C 1
ATOM 1508 O O . SER A 1 188 ? 2.026 17.222 -10.381 1.00 85.88 188 SER A O 1
ATOM 1510 N N . SER A 1 189 ? -0.137 17.792 -10.542 1.00 78.06 189 SER A N 1
ATOM 1511 C CA . SER A 1 189 ? -0.016 18.396 -11.876 1.00 78.06 189 SER A CA 1
ATOM 1512 C C . SER A 1 189 ? 0.860 19.654 -11.909 1.00 78.06 189 SER A C 1
ATOM 1514 O O . SER A 1 189 ? 1.244 20.092 -12.986 1.00 78.06 189 SER A O 1
ATOM 1516 N N . ALA A 1 190 ? 1.137 20.262 -10.752 1.00 81.94 190 ALA A N 1
ATOM 1517 C CA . ALA A 1 190 ? 2.041 21.402 -10.621 1.00 81.94 190 ALA A CA 1
ATOM 1518 C C . ALA A 1 190 ? 3.502 20.969 -10.390 1.00 81.94 190 ALA A C 1
ATOM 1520 O O . ALA A 1 190 ? 4.322 21.798 -10.017 1.00 81.94 190 ALA A O 1
ATOM 1521 N N . GLU A 1 191 ? 3.821 19.683 -10.590 1.00 85.25 191 GLU A N 1
ATOM 1522 C CA . GLU A 1 191 ? 5.166 19.117 -10.407 1.00 85.25 191 GLU A CA 1
ATOM 1523 C C . GLU A 1 191 ? 5.697 19.248 -8.962 1.00 85.25 191 GLU A C 1
ATOM 1525 O O . GLU A 1 191 ? 6.900 19.298 -8.717 1.00 85.25 191 GLU A O 1
ATOM 1530 N N . ARG A 1 192 ? 4.782 19.259 -7.984 1.00 88.25 192 ARG A N 1
ATOM 1531 C CA . ARG A 1 192 ? 5.095 19.088 -6.554 1.00 88.25 192 ARG A CA 1
ATOM 1532 C C . ARG A 1 192 ? 5.140 17.611 -6.194 1.00 88.25 192 ARG A C 1
ATOM 1534 O O . ARG A 1 192 ? 4.176 16.916 -6.509 1.00 88.25 192 ARG A O 1
ATOM 1541 N N . HIS A 1 193 ? 6.189 17.156 -5.515 1.00 87.56 193 HIS A N 1
ATOM 1542 C CA . HIS A 1 193 ? 6.412 15.764 -5.107 1.00 87.56 193 HIS A CA 1
ATOM 1543 C C . HIS A 1 193 ? 6.134 15.581 -3.616 1.00 87.56 193 HIS A C 1
ATOM 1545 O O . HIS A 1 193 ? 6.747 16.268 -2.809 1.00 87.56 193 HIS A O 1
ATOM 1551 N N . PHE A 1 194 ? 5.242 14.656 -3.256 1.00 90.38 194 PHE A N 1
ATOM 1552 C CA . PHE A 1 194 ? 4.812 14.422 -1.874 1.00 90.38 194 PHE A CA 1
ATOM 1553 C C . PHE A 1 194 ? 5.407 13.141 -1.297 1.00 90.38 194 PHE A C 1
ATOM 1555 O O . PHE A 1 194 ? 5.514 12.129 -1.998 1.00 90.38 194 PHE A O 1
ATOM 1562 N N . PHE A 1 195 ? 5.711 13.172 -0.002 1.00 90.06 195 PHE A N 1
ATOM 1563 C CA . PHE A 1 195 ? 6.255 12.050 0.749 1.00 90.06 195 PHE A CA 1
ATOM 1564 C C . PHE A 1 195 ? 5.583 11.944 2.118 1.00 90.06 195 PHE A C 1
ATOM 1566 O O . PHE A 1 195 ? 5.302 12.962 2.752 1.00 90.06 195 PHE A O 1
ATOM 1573 N N . THR A 1 196 ? 5.372 10.720 2.601 1.00 91.94 196 THR A N 1
ATOM 1574 C CA . THR A 1 196 ? 5.218 10.494 4.043 1.00 91.94 196 THR A CA 1
ATOM 1575 C C . THR A 1 196 ? 6.602 10.528 4.659 1.00 91.94 196 THR A C 1
ATOM 1577 O O . THR A 1 196 ? 7.501 9.871 4.128 1.00 91.94 196 THR A O 1
ATOM 1580 N N . SER A 1 197 ? 6.774 11.226 5.772 1.00 90.50 197 SER A N 1
ATOM 1581 C CA . SER A 1 197 ? 8.030 11.222 6.510 1.00 90.50 197 SER A CA 1
ATOM 1582 C C . SER A 1 197 ? 7.799 10.959 7.992 1.00 90.50 197 SER A C 1
ATOM 1584 O O . SER A 1 197 ? 6.862 11.489 8.585 1.00 90.50 197 SER A O 1
ATOM 1586 N N . PHE A 1 198 ? 8.664 10.120 8.555 1.00 89.94 198 PHE A N 1
ATOM 1587 C CA . PHE A 1 198 ? 8.741 9.755 9.968 1.00 89.94 198 PHE A CA 1
ATOM 1588 C C . PHE A 1 198 ? 10.076 10.214 10.576 1.00 89.94 198 PHE A C 1
ATOM 1590 O O . PHE A 1 198 ? 10.575 9.619 11.533 1.00 89.94 198 PHE A O 1
ATOM 1597 N N . THR A 1 199 ? 10.705 11.217 9.957 1.00 83.94 199 THR A N 1
ATOM 1598 C CA . THR A 1 199 ? 12.028 11.725 10.326 1.00 83.94 199 THR A CA 1
ATOM 1599 C C . THR A 1 199 ? 11.957 12.825 11.382 1.00 83.94 199 THR A C 1
ATOM 1601 O O . THR A 1 199 ? 10.882 13.267 11.789 1.00 83.94 199 THR A O 1
ATOM 1604 N N . ASP A 1 200 ? 13.130 13.269 11.843 1.00 82.25 200 ASP A N 1
ATOM 1605 C CA . ASP A 1 200 ? 13.310 14.530 12.578 1.00 82.25 200 ASP A CA 1
ATOM 1606 C C . ASP A 1 200 ? 12.469 14.643 13.860 1.00 82.25 200 ASP A C 1
ATOM 1608 O O . ASP A 1 200 ? 12.013 15.715 14.252 1.00 82.25 200 ASP A O 1
ATOM 1612 N N . GLY A 1 201 ? 12.287 13.508 14.544 1.00 85.88 201 GLY A N 1
ATOM 1613 C CA . GLY A 1 201 ? 11.545 13.437 15.802 1.00 85.88 201 GLY A CA 1
ATOM 1614 C C . GLY A 1 201 ? 10.026 13.381 15.635 1.00 85.88 201 GLY A C 1
ATOM 1615 O O . GLY A 1 201 ? 9.319 13.586 16.621 1.00 85.88 201 GLY A O 1
ATOM 1616 N N . VAL A 1 202 ? 9.523 13.068 14.435 1.00 91.69 202 VAL A N 1
ATOM 1617 C CA . VAL A 1 202 ? 8.088 12.921 14.145 1.00 91.69 202 VAL A CA 1
ATOM 1618 C C . VAL A 1 202 ? 7.719 11.450 13.881 1.00 91.69 202 VAL A C 1
ATOM 1620 O O . VAL A 1 202 ? 7.396 11.072 12.755 1.00 91.69 202 VAL A O 1
ATOM 1623 N N . PRO A 1 203 ? 7.749 10.574 14.907 1.00 91.12 203 PRO A N 1
ATOM 1624 C CA . PRO A 1 203 ? 7.571 9.129 14.729 1.00 91.12 203 PRO A CA 1
ATOM 1625 C C . PRO A 1 203 ? 6.147 8.728 14.318 1.00 91.12 203 PRO A C 1
ATOM 1627 O O . PRO A 1 203 ? 5.957 7.647 13.766 1.00 91.12 203 PRO A O 1
ATOM 1630 N N . THR A 1 204 ? 5.154 9.587 14.566 1.00 94.56 204 THR A N 1
ATOM 1631 C CA . THR A 1 204 ? 3.758 9.374 14.157 1.00 94.56 204 THR A CA 1
ATOM 1632 C C . THR A 1 204 ? 3.507 9.707 12.690 1.00 94.56 204 THR A C 1
ATOM 1634 O O . THR A 1 204 ? 2.475 9.321 12.152 1.00 94.56 204 THR A O 1
ATOM 1637 N N . GLY A 1 205 ? 4.464 10.351 12.022 1.00 95.19 205 GLY A N 1
ATOM 1638 C CA . GLY A 1 205 ? 4.417 10.648 10.598 1.00 95.19 205 GLY A CA 1
ATOM 1639 C C . GLY A 1 205 ? 3.750 11.974 10.249 1.00 95.19 205 GLY A C 1
ATOM 1640 O O . GLY A 1 205 ? 2.797 12.411 10.891 1.00 95.19 205 GLY A O 1
ATOM 1641 N N . HIS A 1 206 ? 4.253 12.598 9.189 1.00 95.62 206 HIS A N 1
ATOM 1642 C CA . HIS A 1 206 ? 3.732 13.824 8.588 1.00 95.62 206 HIS A CA 1
ATOM 1643 C C . HIS A 1 206 ? 3.865 13.770 7.055 1.00 95.62 206 HIS A C 1
ATOM 1645 O O . HIS A 1 206 ? 4.452 12.832 6.502 1.00 95.62 206 HIS A O 1
ATOM 1651 N N . ILE A 1 207 ? 3.344 14.778 6.351 1.00 95.94 207 ILE A N 1
ATOM 1652 C CA . ILE A 1 207 ? 3.497 14.915 4.896 1.00 95.94 207 ILE A CA 1
ATOM 1653 C C . ILE A 1 207 ? 4.441 16.069 4.584 1.00 95.94 207 ILE A C 1
ATOM 1655 O O . ILE A 1 207 ? 4.153 17.216 4.925 1.00 95.94 207 ILE A O 1
ATOM 1659 N N . ILE A 1 208 ? 5.517 15.770 3.858 1.00 92.88 208 ILE A N 1
ATOM 1660 C CA . ILE A 1 208 ? 6.440 16.766 3.300 1.00 92.88 208 ILE A CA 1
ATOM 1661 C C . ILE A 1 208 ? 6.392 16.760 1.777 1.00 92.88 208 ILE A C 1
ATOM 1663 O O . ILE A 1 208 ? 5.997 15.774 1.147 1.00 92.88 208 ILE A O 1
ATOM 1667 N N . ALA A 1 209 ? 6.807 17.867 1.174 1.00 91.56 209 ALA A N 1
ATOM 1668 C CA . ALA A 1 209 ? 6.927 17.982 -0.266 1.00 91.56 209 ALA A CA 1
ATOM 1669 C C . ALA A 1 209 ? 8.053 18.923 -0.697 1.00 91.56 209 ALA A C 1
ATOM 1671 O O . ALA A 1 209 ? 8.434 19.829 0.036 1.00 91.56 209 ALA A O 1
ATOM 1672 N N . PHE A 1 210 ? 8.524 18.750 -1.928 1.00 89.00 210 PHE A N 1
ATOM 1673 C CA . PHE A 1 210 ? 9.331 19.747 -2.634 1.00 89.00 210 PHE A CA 1
ATOM 1674 C C . PHE A 1 210 ? 8.799 19.934 -4.056 1.00 89.00 210 PHE A C 1
ATOM 1676 O O . PHE A 1 210 ? 8.131 19.049 -4.606 1.00 89.00 210 PHE A O 1
ATOM 1683 N N . ASP A 1 211 ? 9.093 21.079 -4.666 1.00 88.44 211 ASP A N 1
ATOM 1684 C CA . ASP A 1 211 ? 8.703 21.360 -6.043 1.00 88.44 211 ASP A CA 1
ATOM 1685 C C . ASP A 1 211 ? 9.807 20.908 -7.010 1.00 88.44 211 ASP A C 1
ATOM 1687 O O . ASP A 1 211 ? 10.997 21.033 -6.737 1.00 88.44 211 ASP A O 1
ATOM 1691 N N . SER A 1 212 ? 9.450 20.405 -8.191 1.00 84.25 212 SER A N 1
ATOM 1692 C CA . SER A 1 212 ? 10.422 19.997 -9.222 1.00 84.25 212 SER A CA 1
ATOM 1693 C C . SER A 1 212 ? 11.438 21.084 -9.589 1.00 84.25 212 SER A C 1
ATOM 1695 O O . SER A 1 212 ? 12.525 20.760 -10.062 1.00 84.25 212 SER A O 1
ATOM 1697 N N . ALA A 1 213 ? 11.102 22.362 -9.396 1.00 85.94 213 ALA A N 1
ATOM 1698 C CA . ALA A 1 213 ? 12.034 23.470 -9.585 1.00 85.94 213 ALA A CA 1
ATOM 1699 C C . ALA A 1 213 ? 13.156 23.473 -8.529 1.00 85.94 213 ALA A C 1
ATOM 1701 O O . ALA A 1 213 ? 14.304 23.775 -8.858 1.00 85.94 213 ALA A O 1
ATOM 1702 N N . ASP A 1 214 ? 12.854 23.068 -7.290 1.00 86.00 214 ASP A N 1
ATOM 1703 C CA . ASP A 1 214 ? 13.841 22.910 -6.217 1.00 86.00 214 ASP A CA 1
ATOM 1704 C C . ASP A 1 214 ? 14.860 21.831 -6.578 1.00 86.00 214 ASP A C 1
ATOM 1706 O O . ASP A 1 214 ? 16.047 21.956 -6.268 1.00 86.00 214 ASP A O 1
ATOM 1710 N N . TRP A 1 215 ? 14.421 20.797 -7.303 1.00 78.50 215 TRP A N 1
ATOM 1711 C CA . TRP A 1 215 ? 15.321 19.786 -7.839 1.00 78.50 215 TRP A CA 1
ATOM 1712 C C . TRP A 1 215 ? 16.399 20.391 -8.714 1.00 78.50 215 TRP A C 1
ATOM 1714 O O . TRP A 1 215 ? 17.560 20.050 -8.534 1.00 78.50 215 TRP A O 1
ATOM 1724 N N . ASP A 1 216 ? 16.065 21.292 -9.631 1.00 77.75 216 ASP A N 1
ATOM 1725 C CA . ASP A 1 216 ? 17.032 21.791 -10.610 1.00 77.75 216 ASP A CA 1
ATOM 1726 C C . ASP A 1 216 ? 18.109 22.677 -9.968 1.00 77.75 216 ASP A C 1
ATOM 1728 O O . ASP A 1 216 ? 19.257 22.677 -10.413 1.00 77.75 216 ASP A O 1
ATOM 1732 N N . VAL A 1 217 ? 17.769 23.371 -8.880 1.00 84.00 217 VAL A N 1
ATOM 1733 C CA . VAL A 1 217 ? 18.683 24.287 -8.178 1.00 84.00 217 VAL A CA 1
ATOM 1734 C C . VAL A 1 217 ? 19.437 23.642 -7.012 1.00 84.00 217 VAL A C 1
ATOM 1736 O O . VAL A 1 217 ? 20.479 24.155 -6.602 1.00 84.00 217 VAL A O 1
ATOM 1739 N N . THR A 1 218 ? 18.952 22.517 -6.477 1.00 83.06 218 THR A N 1
ATOM 1740 C CA . THR A 1 218 ? 19.605 21.823 -5.357 1.00 83.06 218 THR A CA 1
ATOM 1741 C C . THR A 1 218 ? 20.880 21.128 -5.837 1.00 83.06 218 THR A C 1
ATOM 1743 O O . THR A 1 218 ? 20.857 20.336 -6.780 1.00 83.06 218 THR A O 1
ATOM 1746 N N . HIS A 1 219 ? 22.017 21.417 -5.198 1.00 82.88 219 HIS A N 1
ATOM 1747 C CA . HIS A 1 219 ? 23.287 20.735 -5.474 1.00 82.88 219 HIS A CA 1
ATOM 1748 C C . HIS A 1 219 ? 23.165 19.221 -5.218 1.00 82.88 219 HIS A C 1
ATOM 1750 O O . HIS A 1 219 ? 22.373 18.809 -4.377 1.00 82.88 219 HIS A O 1
ATOM 1756 N N . ILE A 1 220 ? 23.967 18.383 -5.887 1.00 74.56 220 ILE A N 1
ATOM 1757 C CA . ILE A 1 220 ? 23.902 16.914 -5.736 1.00 74.56 220 ILE A CA 1
ATOM 1758 C C . ILE A 1 220 ? 24.076 16.447 -4.278 1.00 74.56 220 ILE A C 1
ATOM 1760 O O . ILE A 1 220 ? 23.438 15.497 -3.830 1.00 74.56 220 ILE A O 1
ATOM 1764 N N . ASP A 1 221 ? 24.879 17.193 -3.517 1.00 75.38 221 ASP A N 1
ATOM 1765 C CA . ASP A 1 221 ? 25.095 16.989 -2.084 1.00 75.38 221 ASP A CA 1
ATOM 1766 C C . ASP A 1 221 ? 24.246 17.876 -1.165 1.00 75.38 221 ASP A C 1
ATOM 1768 O O . ASP A 1 221 ? 24.415 17.815 0.055 1.00 75.38 221 ASP A O 1
ATOM 1772 N N . GLY A 1 222 ? 23.381 18.711 -1.733 1.00 78.44 222 GLY A N 1
ATOM 1773 C CA . GLY A 1 222 ? 22.519 19.618 -0.987 1.00 78.44 222 GLY A CA 1
ATOM 1774 C C . GLY A 1 222 ? 21.341 18.908 -0.324 1.00 78.44 222 GLY A C 1
ATOM 1775 O O . GLY A 1 222 ? 21.025 17.762 -0.635 1.00 78.44 222 GLY A O 1
ATOM 1776 N N . THR A 1 223 ? 20.687 19.625 0.584 1.00 79.69 223 THR A N 1
ATOM 1777 C CA . THR A 1 223 ? 19.416 19.218 1.188 1.00 79.69 223 THR A CA 1
ATOM 1778 C C . THR A 1 223 ? 18.284 19.891 0.428 1.00 79.69 223 THR A C 1
ATOM 1780 O O . THR A 1 223 ? 18.336 21.101 0.196 1.00 79.69 223 THR A O 1
ATOM 1783 N N . PHE A 1 224 ? 17.263 19.124 0.051 1.00 82.75 224 PHE A N 1
ATOM 1784 C CA . PHE A 1 224 ? 16.061 19.686 -0.555 1.00 82.75 224 PHE A CA 1
ATOM 1785 C C . PHE A 1 224 ? 15.338 20.613 0.430 1.00 82.75 224 PHE A C 1
ATOM 1787 O O . PHE A 1 224 ? 15.247 20.286 1.616 1.00 82.75 224 PHE A O 1
ATOM 1794 N N . PRO A 1 225 ? 14.784 21.743 -0.036 1.00 87.81 225 PRO A N 1
ATOM 1795 C CA . PRO A 1 225 ? 13.961 22.621 0.786 1.00 87.81 225 PRO A CA 1
ATOM 1796 C C . PRO A 1 225 ? 12.574 21.994 1.013 1.00 87.81 225 PRO A C 1
ATOM 1798 O O . PRO A 1 225 ? 11.577 22.426 0.439 1.00 87.81 225 PRO A O 1
ATOM 1801 N N . MET A 1 226 ? 12.519 20.945 1.836 1.00 88.00 226 MET A N 1
ATOM 1802 C CA . MET A 1 226 ? 11.280 20.245 2.167 1.00 88.00 226 MET A CA 1
ATOM 1803 C C . MET A 1 226 ? 10.294 21.184 2.868 1.00 88.00 226 MET A C 1
ATOM 1805 O O . MET A 1 226 ? 10.617 21.819 3.870 1.00 88.00 226 MET A O 1
ATOM 1809 N N . GLN A 1 227 ? 9.078 21.251 2.337 1.00 92.00 227 GLN A N 1
ATOM 1810 C CA . GLN A 1 227 ? 7.947 21.977 2.901 1.00 92.00 227 GLN A CA 1
ATOM 1811 C C . GLN A 1 227 ? 7.049 20.986 3.640 1.00 92.00 227 GLN A C 1
ATOM 1813 O O . GLN A 1 227 ? 6.622 19.991 3.054 1.00 92.00 227 GLN A O 1
ATOM 1818 N N . GLU A 1 228 ? 6.730 21.261 4.903 1.00 93.31 228 GLU A N 1
ATOM 1819 C CA . GLU A 1 228 ? 5.691 20.519 5.621 1.00 93.31 228 GLU A CA 1
ATOM 1820 C C . GLU A 1 228 ? 4.317 20.917 5.063 1.00 93.31 228 GLU A C 1
ATOM 1822 O O . GLU A 1 228 ? 3.936 22.087 5.079 1.00 93.31 228 GLU A O 1
ATOM 1827 N N . ILE A 1 229 ? 3.594 19.938 4.520 1.00 95.19 229 ILE A N 1
ATOM 1828 C CA . ILE A 1 229 ? 2.253 20.116 3.950 1.00 95.19 229 ILE A CA 1
ATOM 1829 C C . ILE A 1 229 ? 1.189 19.748 4.977 1.00 95.19 229 ILE A C 1
ATOM 1831 O O . ILE A 1 229 ? 0.185 20.444 5.097 1.00 95.19 229 ILE A O 1
ATOM 1835 N N . VAL A 1 230 ? 1.400 18.654 5.708 1.00 95.81 230 VAL A N 1
ATOM 1836 C CA . VAL A 1 230 ? 0.503 18.207 6.776 1.00 95.81 230 VAL A CA 1
ATOM 1837 C C . VAL A 1 230 ? 1.371 17.861 7.977 1.00 95.81 230 VAL A C 1
ATOM 1839 O O . VAL A 1 230 ? 2.192 16.957 7.830 1.00 95.81 230 VAL A O 1
ATOM 1842 N N . PRO A 1 231 ? 1.222 18.545 9.125 1.00 95.44 231 PRO A N 1
ATOM 1843 C CA . PRO A 1 231 ? 1.982 18.222 10.327 1.00 95.44 231 PRO A CA 1
ATOM 1844 C C . PRO A 1 231 ? 1.557 16.868 10.909 1.00 95.44 231 PRO A C 1
ATOM 1846 O O . PRO A 1 231 ? 0.583 16.253 10.468 1.00 95.44 231 PRO A O 1
ATOM 1849 N N . ALA A 1 232 ? 2.281 16.418 11.933 1.00 95.94 232 ALA A N 1
ATOM 1850 C CA . ALA A 1 232 ? 1.892 15.249 12.715 1.00 95.94 232 ALA A CA 1
ATOM 1851 C C . ALA A 1 232 ? 0.471 15.391 13.278 1.00 95.94 232 ALA A C 1
ATOM 1853 O O . ALA A 1 232 ? 0.056 16.492 13.656 1.00 95.94 232 ALA A O 1
ATOM 1854 N N . ASP A 1 233 ? -0.250 14.273 13.386 1.00 94.62 233 ASP A N 1
ATOM 1855 C CA . ASP A 1 233 ? -1.571 14.269 14.009 1.00 94.62 233 ASP A CA 1
ATOM 1856 C C . ASP A 1 233 ? -1.476 14.774 15.465 1.00 94.62 233 ASP A C 1
ATOM 1858 O O . ASP A 1 233 ? -0.688 14.232 16.250 1.00 94.62 233 ASP A O 1
ATOM 1862 N N . PRO A 1 234 ? -2.250 15.805 15.852 1.00 91.38 234 PRO A N 1
ATOM 1863 C CA . PRO A 1 234 ? -2.134 16.425 17.170 1.00 91.38 234 PRO A CA 1
ATOM 1864 C C . PRO A 1 234 ? -2.596 15.514 18.316 1.00 91.38 234 PRO A C 1
ATOM 1866 O O . PRO A 1 234 ? -2.213 15.752 19.461 1.00 91.38 234 PRO A O 1
ATOM 1869 N N . GLU A 1 235 ? -3.396 14.481 18.033 1.00 90.81 235 GLU A N 1
ATOM 1870 C CA . GLU A 1 235 ? -3.803 13.464 19.012 1.00 90.81 235 GLU A CA 1
ATOM 1871 C C . GLU A 1 235 ? -2.775 12.320 19.122 1.00 90.81 235 GLU A C 1
ATOM 1873 O O . GLU A 1 235 ? -2.893 11.456 19.992 1.00 90.81 235 GLU A O 1
ATOM 1878 N N . GLY A 1 236 ? -1.722 12.338 18.296 1.00 92.38 236 GLY A N 1
ATOM 1879 C CA . GLY A 1 236 ? -0.642 11.355 18.312 1.00 92.38 236 GLY A CA 1
ATOM 1880 C C . GLY A 1 236 ? -0.974 10.057 17.576 1.00 92.38 236 GLY A C 1
ATOM 1881 O O . GLY A 1 236 ? -0.303 9.048 17.803 1.00 92.38 236 GLY A O 1
ATOM 1882 N N . HIS A 1 237 ? -1.987 10.048 16.706 1.00 93.81 237 HIS A N 1
ATOM 1883 C CA . HIS A 1 237 ? -2.284 8.879 15.882 1.00 93.81 237 HIS A CA 1
ATOM 1884 C C . HIS A 1 237 ? -1.202 8.644 14.827 1.00 93.81 237 HIS A C 1
ATOM 1886 O O . HIS A 1 237 ? -0.717 9.572 14.181 1.00 93.81 237 HIS A O 1
ATOM 1892 N N . GLN A 1 238 ? -0.849 7.376 14.616 1.00 94.75 238 GLN A N 1
ATOM 1893 C CA . GLN A 1 238 ? 0.143 6.989 13.617 1.00 94.75 238 GLN A CA 1
ATOM 1894 C C . GLN A 1 238 ? -0.434 7.149 12.208 1.00 94.75 238 GLN A C 1
ATOM 1896 O O . GLN A 1 238 ? -1.455 6.538 11.898 1.00 94.75 238 GLN A O 1
ATOM 1901 N N . LEU A 1 239 ? 0.242 7.885 11.330 1.00 95.94 239 LEU A N 1
ATOM 1902 C CA . LEU A 1 239 ? -0.003 7.850 9.893 1.00 95.94 239 LEU A CA 1
ATOM 1903 C C . LEU A 1 239 ? 0.431 6.481 9.351 1.00 95.94 239 LEU A C 1
ATOM 1905 O O . LEU A 1 239 ? 1.614 6.146 9.359 1.00 95.94 239 LEU A O 1
ATOM 1909 N N . GLN A 1 240 ? -0.528 5.682 8.894 1.00 93.62 240 GLN A N 1
ATOM 1910 C CA . GLN A 1 240 ? -0.294 4.355 8.327 1.00 93.62 240 GLN A CA 1
ATOM 1911 C C . GLN A 1 240 ? 0.026 4.422 6.838 1.00 93.62 240 GLN A C 1
ATOM 1913 O O . GLN A 1 240 ? 0.934 3.742 6.365 1.00 93.62 240 GLN A O 1
ATOM 1918 N N . SER A 1 241 ? -0.735 5.216 6.087 1.00 92.06 241 SER A N 1
ATOM 1919 C CA . SER A 1 241 ? -0.529 5.386 4.653 1.00 92.06 241 SER A CA 1
ATOM 1920 C C . SER A 1 241 ? -1.077 6.719 4.155 1.00 92.06 241 SER A C 1
ATOM 1922 O O . SER A 1 241 ? -1.932 7.347 4.781 1.00 92.06 241 SER A O 1
ATOM 1924 N N . ALA A 1 242 ? -0.572 7.153 3.002 1.00 93.50 242 ALA A N 1
ATOM 1925 C CA . ALA A 1 242 ? -1.037 8.341 2.305 1.00 93.50 242 ALA A CA 1
ATOM 1926 C C . ALA A 1 242 ? -1.116 8.069 0.803 1.00 93.50 242 ALA A C 1
ATOM 1928 O O . ALA A 1 242 ? -0.233 7.433 0.225 1.00 93.50 242 ALA A O 1
ATOM 1929 N N . HIS A 1 243 ? -2.169 8.570 0.163 1.00 91.31 243 HIS A N 1
ATOM 1930 C CA . HIS A 1 243 ? -2.441 8.338 -1.252 1.00 91.31 243 HIS A CA 1
ATOM 1931 C C . HIS A 1 243 ? -2.804 9.647 -1.948 1.00 91.31 243 HIS A C 1
ATOM 1933 O O . HIS A 1 243 ? -3.693 10.364 -1.493 1.00 91.31 243 HIS A O 1
ATOM 1939 N N . LEU A 1 244 ? -2.140 9.948 -3.068 1.00 89.75 244 LEU A N 1
ATOM 1940 C CA . LEU A 1 244 ? -2.444 11.119 -3.889 1.00 89.75 244 LEU A CA 1
ATOM 1941 C C . LEU A 1 244 ? -3.442 10.753 -4.996 1.00 89.75 244 LEU A C 1
ATOM 1943 O O . LEU A 1 244 ? -3.085 10.115 -5.985 1.00 89.75 244 LEU A O 1
ATOM 1947 N N . ILE A 1 245 ? -4.681 11.205 -4.840 1.00 87.12 245 ILE A N 1
ATOM 1948 C CA . ILE A 1 245 ? -5.806 10.976 -5.748 1.00 87.12 245 ILE A CA 1
ATOM 1949 C C . ILE A 1 245 ? -5.942 12.177 -6.693 1.00 87.12 245 ILE A C 1
ATOM 1951 O O . ILE A 1 245 ? -5.926 13.337 -6.258 1.00 87.12 245 ILE A O 1
ATOM 1955 N N . GLY A 1 246 ? -6.027 11.913 -8.002 1.00 80.62 246 GLY A N 1
ATOM 1956 C CA . GLY A 1 246 ? -6.195 12.943 -9.039 1.00 80.62 246 GLY A CA 1
ATOM 1957 C C . GLY A 1 246 ? -5.112 14.034 -9.049 1.00 80.62 246 GLY A C 1
ATOM 1958 O O . GLY A 1 246 ? -5.346 15.146 -9.528 1.00 80.62 246 GLY A O 1
ATOM 1959 N N . GLY A 1 247 ? -3.950 13.771 -8.435 1.00 81.88 247 GLY A N 1
ATOM 1960 C CA . GLY A 1 247 ? -2.861 14.739 -8.270 1.00 81.88 247 GLY A CA 1
ATOM 1961 C C . GLY A 1 247 ? -3.177 15.927 -7.349 1.00 81.88 247 GLY A C 1
ATOM 1962 O O . GLY A 1 247 ? -2.468 16.932 -7.415 1.00 81.88 247 GLY A O 1
ATOM 1963 N N . ARG A 1 248 ? -4.256 15.874 -6.552 1.00 82.00 248 ARG A N 1
ATOM 1964 C CA . ARG A 1 248 ? -4.787 17.044 -5.816 1.00 82.00 248 ARG A CA 1
ATOM 1965 C C . ARG A 1 248 ? -5.334 16.740 -4.428 1.00 82.00 248 ARG A C 1
ATOM 1967 O O . ARG A 1 248 ? -5.357 17.638 -3.595 1.00 82.00 248 ARG A O 1
ATOM 1974 N N . LEU A 1 249 ? -5.797 15.519 -4.192 1.00 87.50 249 LEU A N 1
ATOM 1975 C CA . LEU A 1 249 ? -6.366 15.091 -2.921 1.00 87.50 249 LEU A CA 1
ATOM 1976 C C . LEU A 1 249 ? -5.400 14.112 -2.261 1.00 87.50 249 LEU A C 1
ATOM 1978 O O . LEU A 1 249 ? -5.042 13.109 -2.868 1.00 87.50 249 LEU A O 1
ATOM 1982 N N . LEU A 1 250 ? -5.004 14.379 -1.025 1.00 91.62 250 LEU A N 1
ATOM 1983 C CA . LEU A 1 250 ? -4.325 13.404 -0.182 1.00 91.62 250 LEU A CA 1
ATOM 1984 C C . LEU A 1 250 ? -5.377 12.692 0.673 1.00 91.62 250 LEU A C 1
ATOM 1986 O O . LEU A 1 250 ? -6.053 13.333 1.474 1.00 91.62 250 LEU A O 1
ATOM 1990 N N . ALA A 1 251 ? -5.518 11.381 0.501 1.00 92.25 251 ALA A N 1
ATOM 1991 C CA . ALA A 1 251 ? -6.223 10.525 1.450 1.00 92.25 251 ALA A CA 1
ATOM 1992 C C . ALA A 1 251 ? -5.197 9.947 2.429 1.00 92.25 251 ALA A C 1
ATOM 1994 O O . ALA A 1 251 ? -4.313 9.187 2.024 1.00 92.25 251 ALA A O 1
ATOM 1995 N N . LEU A 1 252 ? -5.296 10.352 3.691 1.00 93.88 252 LEU A N 1
ATOM 1996 C CA . LEU A 1 252 ? -4.435 9.931 4.790 1.00 93.88 252 LEU A CA 1
ATOM 1997 C C . LEU A 1 252 ? -5.178 8.907 5.641 1.00 93.88 252 LEU A C 1
ATOM 1999 O O . LEU A 1 252 ? -6.332 9.129 6.001 1.00 93.88 252 LEU A O 1
ATOM 2003 N N . ILE A 1 253 ? -4.518 7.801 5.963 1.00 93.81 253 ILE A N 1
ATOM 2004 C CA . ILE A 1 253 ? -5.060 6.758 6.831 1.00 93.81 253 ILE A CA 1
ATOM 2005 C C . ILE A 1 253 ? -4.267 6.779 8.124 1.00 93.81 253 ILE A C 1
ATOM 2007 O O . ILE A 1 253 ? -3.081 6.455 8.135 1.00 93.81 253 ILE A O 1
ATOM 2011 N N . TYR A 1 254 ? -4.923 7.177 9.206 1.00 93.81 254 TYR A N 1
ATOM 2012 C CA . TYR A 1 254 ? -4.366 7.165 10.551 1.00 93.81 254 TYR A CA 1
ATOM 2013 C C . TYR A 1 254 ? -4.833 5.929 11.317 1.00 93.81 254 TYR A C 1
ATOM 2015 O O . TYR A 1 254 ? -5.952 5.455 11.126 1.00 93.81 254 TYR A O 1
ATOM 2023 N N . LEU A 1 255 ? -3.996 5.432 12.225 1.00 92.44 255 LEU A N 1
ATOM 2024 C CA . LEU A 1 255 ? -4.365 4.401 13.188 1.00 92.44 255 LEU A CA 1
ATOM 2025 C C . LEU A 1 255 ? -4.776 5.043 14.507 1.00 92.44 255 LEU A C 1
ATOM 2027 O O . LEU A 1 255 ? -3.936 5.439 15.319 1.00 92.44 255 LEU A O 1
ATOM 2031 N N . LYS A 1 256 ? -6.085 5.067 14.743 1.00 89.44 256 LYS A N 1
ATOM 2032 C CA . LYS A 1 256 ? -6.691 5.399 16.028 1.00 89.44 256 LYS A CA 1
ATOM 2033 C C . LYS A 1 256 ? -7.014 4.104 16.755 1.00 89.44 256 LYS A C 1
ATOM 2035 O O . LYS A 1 256 ? -7.929 3.381 16.383 1.00 89.44 256 LYS A O 1
ATOM 2040 N N . HIS A 1 257 ? -6.194 3.768 17.751 1.00 89.25 257 HIS A N 1
ATOM 2041 C CA . HIS A 1 257 ? -6.315 2.521 18.518 1.00 89.25 257 HIS A CA 1
ATOM 2042 C C . HIS A 1 257 ? -6.357 1.260 17.632 1.00 89.25 257 HIS A C 1
ATOM 2044 O O . HIS A 1 257 ? -7.178 0.376 17.836 1.00 89.25 257 HIS A O 1
ATOM 2050 N N . ALA A 1 258 ? -5.465 1.180 16.639 1.00 90.62 258 ALA A N 1
ATOM 2051 C CA . ALA A 1 258 ? -5.405 0.104 15.637 1.00 90.62 258 ALA A CA 1
ATOM 2052 C C . ALA A 1 258 ? -6.618 0.000 14.684 1.00 90.62 258 ALA A C 1
ATOM 2054 O O . ALA A 1 258 ? -6.676 -0.931 13.883 1.00 90.62 258 ALA A O 1
ATOM 2055 N N . CYS A 1 259 ? -7.537 0.966 14.720 1.00 88.38 259 CYS A N 1
ATOM 2056 C CA . CYS A 1 259 ? -8.600 1.139 13.736 1.00 88.38 259 CYS A CA 1
ATOM 2057 C C . CYS A 1 259 ? -8.253 2.278 12.773 1.00 88.38 259 CYS A C 1
ATOM 2059 O O . CYS A 1 259 ? -7.543 3.220 13.137 1.00 88.38 259 CYS A O 1
ATOM 2061 N N . ALA A 1 260 ? -8.754 2.204 11.546 1.00 89.06 260 ALA A N 1
ATOM 2062 C CA . ALA A 1 260 ? -8.519 3.234 10.550 1.00 89.06 260 ALA A CA 1
ATOM 2063 C C . ALA A 1 260 ? -9.370 4.486 10.806 1.00 89.06 260 ALA A C 1
ATOM 2065 O O . ALA A 1 260 ? -10.575 4.407 11.032 1.00 89.06 260 ALA A O 1
ATOM 2066 N N . SER A 1 261 ? -8.731 5.646 10.694 1.00 87.88 261 SER A N 1
ATOM 2067 C CA . SER A 1 261 ? -9.360 6.957 10.573 1.00 87.88 261 SER A CA 1
ATOM 2068 C C . SER A 1 261 ? -8.896 7.580 9.264 1.00 87.88 261 SER A C 1
ATOM 2070 O O . SER A 1 261 ? -7.695 7.753 9.045 1.00 87.88 261 SER A O 1
ATOM 2072 N N . VAL A 1 262 ? -9.832 7.867 8.362 1.00 87.62 262 VAL A N 1
ATOM 2073 C CA . VAL A 1 262 ? -9.506 8.405 7.039 1.00 87.62 262 VAL A CA 1
ATOM 2074 C C . VAL A 1 262 ? -9.650 9.917 7.067 1.00 87.62 262 VAL A C 1
ATOM 2076 O O . VAL A 1 262 ? -10.694 10.433 7.450 1.00 87.62 262 VAL A O 1
ATOM 2079 N N . VAL A 1 263 ? -8.631 10.641 6.620 1.00 88.81 263 VAL A N 1
ATOM 2080 C CA . VAL A 1 263 ? -8.646 12.103 6.531 1.00 88.81 263 VAL A CA 1
ATOM 2081 C C . VAL A 1 263 ? -8.311 12.528 5.110 1.00 88.81 263 VAL A C 1
ATOM 2083 O O . VAL A 1 263 ? -7.339 12.075 4.512 1.00 88.81 263 VAL A O 1
ATOM 2086 N N . PHE A 1 264 ? -9.120 13.425 4.566 1.00 88.69 264 PHE A N 1
ATOM 2087 C CA . PHE A 1 264 ? -8.956 13.982 3.235 1.00 88.69 264 PHE A CA 1
ATOM 2088 C C . PHE A 1 264 ? -8.372 15.387 3.327 1.00 88.69 264 PHE A C 1
ATOM 2090 O O . PHE A 1 264 ? -8.939 16.261 3.984 1.00 88.69 264 PHE A O 1
ATOM 2097 N N . ILE A 1 265 ? -7.253 15.613 2.644 1.00 89.44 265 ILE A N 1
ATOM 2098 C CA . ILE A 1 265 ? -6.506 16.871 2.644 1.00 89.44 265 ILE A CA 1
ATOM 2099 C C . ILE A 1 265 ? -6.362 17.391 1.209 1.00 89.44 265 ILE A C 1
ATOM 2101 O O . ILE A 1 265 ? -6.092 16.631 0.279 1.00 89.44 265 ILE A O 1
ATOM 2105 N N . ASP A 1 266 ? -6.488 18.701 1.013 1.00 86.94 266 ASP A N 1
ATOM 2106 C CA . ASP A 1 266 ? -6.111 19.344 -0.247 1.00 86.94 266 ASP A CA 1
ATOM 2107 C C . ASP A 1 266 ? -4.585 19.427 -0.357 1.00 86.94 266 ASP A C 1
ATOM 2109 O O . ASP A 1 266 ? -3.919 20.164 0.371 1.00 86.94 266 ASP A O 1
ATOM 2113 N N . ALA A 1 267 ? -4.016 18.685 -1.306 1.00 88.94 267 ALA A N 1
ATOM 2114 C CA . ALA A 1 267 ? -2.573 18.558 -1.490 1.00 88.94 267 ALA A CA 1
ATOM 2115 C C . ALA A 1 267 ? -1.884 19.890 -1.835 1.00 88.94 267 ALA A C 1
ATOM 2117 O O . ALA A 1 267 ? -0.668 20.018 -1.704 1.00 88.94 267 ALA A O 1
ATOM 2118 N N . ARG A 1 268 ? -2.630 20.896 -2.309 1.00 83.19 268 ARG A N 1
ATOM 2119 C CA . ARG A 1 268 ? -2.058 22.183 -2.735 1.00 83.19 268 ARG A CA 1
ATOM 2120 C C . ARG A 1 268 ? -1.720 23.085 -1.555 1.00 83.19 268 ARG A C 1
ATOM 2122 O O . ARG A 1 268 ? -0.764 23.850 -1.639 1.00 83.19 268 ARG A O 1
ATOM 2129 N N . ASN A 1 269 ? -2.522 23.024 -0.495 1.00 85.31 269 ASN A N 1
ATOM 2130 C CA . ASN A 1 269 ? -2.449 23.949 0.638 1.00 85.31 269 ASN A CA 1
ATOM 2131 C C . ASN A 1 269 ? -2.399 23.249 2.008 1.00 85.31 269 ASN A C 1
ATOM 2133 O O . ASN A 1 269 ? -2.308 23.946 3.014 1.00 85.31 269 ASN A O 1
ATOM 2137 N N . GLY A 1 270 ? -2.479 21.915 2.056 1.00 86.56 270 GLY A N 1
ATOM 2138 C CA . GLY A 1 270 ? -2.429 21.142 3.298 1.00 86.56 270 GLY A CA 1
ATOM 2139 C C . GLY A 1 270 ? -3.695 21.224 4.152 1.00 86.56 270 GLY A C 1
ATOM 2140 O O . GLY A 1 270 ? -3.717 20.703 5.265 1.00 86.56 270 GLY A O 1
ATOM 2141 N N . LYS A 1 271 ? -4.764 21.873 3.673 1.00 86.12 271 LYS A N 1
ATOM 2142 C CA . LYS A 1 271 ? -5.974 22.077 4.472 1.00 86.12 271 LYS A CA 1
ATOM 2143 C C . LYS A 1 271 ? -6.848 20.822 4.504 1.00 86.12 271 LYS A C 1
ATOM 2145 O O . LYS A 1 271 ? -7.101 20.234 3.446 1.00 86.12 271 LYS A O 1
ATOM 2150 N N . PRO A 1 272 ? -7.393 20.459 5.678 1.00 83.38 272 PRO A N 1
ATOM 2151 C CA . PRO A 1 272 ? -8.396 19.413 5.773 1.00 83.38 272 PRO A CA 1
ATOM 2152 C C . PRO A 1 272 ? -9.650 19.748 4.970 1.00 83.38 272 PRO A C 1
ATOM 2154 O O . PRO A 1 272 ? -10.206 20.840 5.082 1.00 83.38 272 PRO A O 1
ATOM 2157 N N . LEU A 1 273 ? -10.098 18.778 4.181 1.00 77.12 273 LEU A N 1
ATOM 2158 C CA . LEU A 1 273 ? -11.406 18.770 3.531 1.00 77.12 273 LEU A CA 1
ATOM 2159 C C . LEU A 1 273 ? -12.425 18.044 4.421 1.00 77.12 273 LEU A C 1
ATOM 2161 O O . LEU A 1 273 ? -13.604 18.370 4.409 1.00 77.12 273 LEU A O 1
ATOM 2165 N N . GLY A 1 274 ? -11.955 17.105 5.244 1.00 76.25 274 GLY A N 1
ATOM 2166 C CA . GLY A 1 274 ? -12.701 16.468 6.332 1.00 76.25 274 GLY A CA 1
ATOM 2167 C C . GLY A 1 274 ? -12.301 15.006 6.510 1.00 76.25 274 GLY A C 1
ATOM 2168 O O . GLY A 1 274 ? -11.318 14.560 5.919 1.00 76.25 274 GLY A O 1
ATOM 2169 N N . SER A 1 275 ? -13.033 14.275 7.346 1.00 74.06 275 SER A N 1
ATOM 2170 C CA . SER A 1 275 ? -12.724 12.892 7.707 1.00 74.06 275 SER A CA 1
ATOM 2171 C C . SER A 1 275 ? -13.829 11.925 7.300 1.00 74.06 275 SER A C 1
ATOM 2173 O O . SER A 1 275 ? -14.989 12.296 7.109 1.00 74.06 275 SER A O 1
ATOM 2175 N N . ALA A 1 276 ? -13.434 10.664 7.179 1.00 65.19 276 ALA A N 1
ATOM 2176 C CA . ALA A 1 276 ? -14.318 9.529 7.242 1.00 65.19 276 ALA A CA 1
ATOM 2177 C C . ALA A 1 276 ? -13.980 8.677 8.483 1.00 65.19 276 ALA A C 1
ATOM 2179 O O . ALA A 1 276 ? -13.170 7.754 8.414 1.00 65.19 276 ALA A O 1
ATOM 2180 N N . ASP A 1 277 ? -14.578 9.037 9.627 1.00 55.44 277 ASP A N 1
ATOM 2181 C CA . ASP A 1 277 ? -14.599 8.268 10.880 1.00 55.44 277 ASP A CA 1
ATOM 2182 C C . ASP A 1 277 ? -16.027 7.831 11.317 1.00 55.44 277 ASP A C 1
ATOM 2184 O O . ASP A 1 277 ? -17.045 8.273 10.776 1.00 55.44 277 ASP A O 1
ATOM 2188 N N . ALA A 1 278 ? -16.129 6.942 12.307 1.00 41.94 278 ALA A N 1
ATOM 2189 C CA . ALA A 1 278 ? -17.408 6.380 12.759 1.00 41.94 278 ALA A CA 1
ATOM 2190 C C . ALA A 1 278 ? -18.376 7.398 13.408 1.00 41.94 278 ALA A C 1
ATOM 2192 O O . ALA A 1 278 ? -19.572 7.115 13.486 1.00 41.94 278 ALA A O 1
ATOM 2193 N N . GLU A 1 279 ? -17.900 8.569 13.851 1.00 37.22 279 GLU A N 1
ATOM 2194 C CA . GLU A 1 279 ? -18.728 9.596 14.507 1.00 37.22 279 GLU A CA 1
ATOM 2195 C C . GLU A 1 279 ? -19.164 10.723 13.546 1.00 37.22 279 GLU A C 1
ATOM 2197 O O . GLU A 1 279 ? -20.159 11.404 13.809 1.00 37.22 279 GLU A O 1
ATOM 2202 N N . ALA A 1 280 ? -18.471 10.902 12.413 1.00 36.16 280 ALA A N 1
ATOM 2203 C CA . ALA A 1 280 ? -18.665 12.013 11.481 1.00 36.16 280 ALA A CA 1
ATOM 2204 C C . ALA A 1 280 ? -18.714 11.631 9.985 1.00 36.16 280 ALA A C 1
ATOM 2206 O O . ALA A 1 280 ? -19.031 12.504 9.168 1.00 36.16 280 ALA A O 1
ATOM 2207 N N . THR A 1 281 ? -18.494 10.369 9.576 1.00 38.28 281 THR A N 1
ATOM 2208 C CA . THR A 1 281 ? -18.709 10.004 8.160 1.00 38.28 281 THR A CA 1
ATOM 2209 C C . THR A 1 281 ? -20.175 9.785 7.841 1.00 38.28 281 THR A C 1
ATOM 2211 O O . THR A 1 281 ? -20.736 8.700 7.973 1.00 38.28 281 THR A O 1
ATOM 2214 N N . HIS A 1 282 ? -20.768 10.815 7.264 1.00 45.78 282 HIS A N 1
ATOM 2215 C CA . HIS A 1 282 ? -21.982 10.704 6.474 1.00 45.78 282 HIS A CA 1
ATOM 2216 C C . HIS A 1 282 ? -21.649 10.818 4.982 1.00 45.78 282 HIS A C 1
ATOM 2218 O O . HIS A 1 282 ? -22.170 11.698 4.305 1.00 45.78 282 HIS A O 1
ATOM 2224 N N . GLY A 1 283 ? -20.755 9.962 4.474 1.00 43.97 283 GLY A N 1
ATOM 2225 C CA . GLY A 1 283 ? -20.448 9.768 3.045 1.00 43.97 283 GLY A CA 1
ATOM 2226 C C . GLY A 1 283 ? -19.931 10.965 2.227 1.00 43.97 283 GLY A C 1
ATOM 2227 O O . GLY A 1 283 ? -19.415 10.738 1.143 1.00 43.97 283 GLY A O 1
ATOM 2228 N N . ASN A 1 284 ? -20.032 12.207 2.711 1.00 51.62 284 ASN A N 1
ATOM 2229 C CA . ASN A 1 284 ? -19.726 13.425 1.964 1.00 51.62 284 ASN A CA 1
ATOM 2230 C C . ASN A 1 284 ? -18.802 14.345 2.764 1.00 51.62 284 ASN A C 1
ATOM 2232 O O . ASN A 1 284 ? -19.143 14.761 3.873 1.00 51.62 284 ASN A O 1
ATOM 2236 N N . VAL A 1 285 ? -17.655 14.692 2.183 1.00 51.28 285 VAL A N 1
ATOM 2237 C CA . VAL A 1 285 ? -16.620 15.517 2.819 1.00 51.28 285 VAL A CA 1
ATOM 2238 C C . VAL A 1 285 ? -16.442 16.824 2.040 1.00 51.28 285 VAL A C 1
ATOM 2240 O O . VAL A 1 285 ? -15.971 16.804 0.905 1.00 51.28 285 VAL A O 1
ATOM 2243 N N . ALA A 1 286 ? -16.825 17.965 2.625 1.00 42.94 286 ALA A N 1
ATOM 2244 C CA . ALA A 1 286 ? -16.865 19.266 1.943 1.00 42.94 286 ALA A CA 1
ATOM 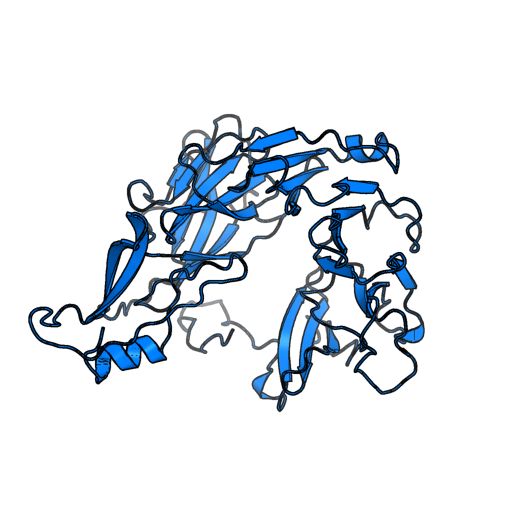2245 C C . ALA A 1 286 ? -15.484 19.947 1.842 1.00 42.94 286 ALA A C 1
ATOM 2247 O O . ALA A 1 286 ? -14.892 20.290 2.857 1.00 42.94 286 ALA A O 1
ATOM 2248 N N . ALA A 1 287 ? -14.999 20.255 0.633 1.00 39.72 287 ALA A N 1
ATOM 2249 C CA . ALA A 1 287 ? -13.681 20.876 0.447 1.00 39.72 287 ALA A CA 1
ATOM 2250 C C . ALA A 1 287 ? -13.653 22.419 0.524 1.00 39.72 287 ALA A C 1
ATOM 2252 O O . ALA A 1 287 ? -14.682 23.106 0.484 1.00 39.72 287 ALA A O 1
ATOM 2253 N N . ASP A 1 288 ? -12.426 22.965 0.555 1.00 42.03 288 ASP A N 1
ATOM 2254 C CA . ASP A 1 288 ? -12.122 24.402 0.500 1.00 42.03 288 ASP A CA 1
ATOM 2255 C C . ASP A 1 288 ? -12.737 25.064 -0.767 1.00 42.03 288 ASP A C 1
ATOM 2257 O O . ASP A 1 288 ? -12.558 24.540 -1.877 1.00 42.03 288 ASP A O 1
ATOM 2261 N N . PRO A 1 289 ? -13.441 26.214 -0.636 1.00 34.72 289 PRO A N 1
ATOM 2262 C CA . PRO A 1 289 ? -14.066 26.948 -1.742 1.00 34.72 289 PRO A CA 1
ATOM 2263 C C . PRO A 1 289 ? -13.151 27.330 -2.917 1.00 34.72 289 PRO A C 1
ATOM 2265 O O . PRO A 1 289 ? -13.654 27.521 -4.024 1.00 34.72 289 PRO A O 1
ATOM 2268 N N . GLU A 1 290 ? -11.836 27.444 -2.715 1.00 35.88 290 GLU A N 1
ATOM 2269 C CA . GLU A 1 290 ? -10.876 27.797 -3.776 1.00 35.88 290 GLU A CA 1
ATOM 2270 C C . GLU A 1 290 ? -10.404 26.576 -4.597 1.00 35.88 290 GLU A C 1
ATOM 2272 O O . GLU A 1 290 ? -9.606 26.672 -5.537 1.00 35.88 290 GLU A O 1
ATOM 2277 N N . THR A 1 291 ? -10.925 25.388 -4.284 1.00 35.56 291 THR A N 1
ATOM 2278 C CA . THR A 1 291 ? -10.617 24.132 -4.978 1.00 35.56 291 THR A CA 1
ATOM 2279 C C . THR A 1 291 ? -11.409 23.983 -6.269 1.00 35.56 291 THR A C 1
ATOM 2281 O O . THR A 1 291 ? -12.475 23.372 -6.312 1.00 35.56 291 THR A O 1
ATOM 2284 N N . GLN A 1 292 ? -10.864 24.513 -7.367 1.00 35.47 292 GLN A N 1
ATOM 2285 C CA . GLN A 1 292 ? -11.392 24.258 -8.707 1.00 35.47 292 GLN A CA 1
ATOM 2286 C C . GLN A 1 292 ? -10.827 22.950 -9.289 1.00 35.47 292 GLN A C 1
ATOM 2288 O O . GLN A 1 292 ? -9.715 22.909 -9.820 1.00 35.47 292 GLN A O 1
ATOM 2293 N N . VAL A 1 293 ? -11.616 21.872 -9.233 1.00 34.72 293 VAL A N 1
ATOM 2294 C CA . VAL A 1 293 ? -11.359 20.640 -10.003 1.00 34.72 293 VAL A CA 1
ATOM 2295 C C . VAL A 1 293 ? -12.051 20.747 -11.372 1.00 34.72 293 VAL A C 1
ATOM 2297 O O . VAL A 1 293 ? -13.268 20.961 -11.427 1.00 34.72 293 VAL A O 1
ATOM 2300 N N . PRO A 1 294 ? -11.323 20.681 -12.500 1.00 35.91 294 PRO A N 1
ATOM 2301 C CA . PRO A 1 294 ? -11.925 20.521 -13.812 1.00 35.91 294 PRO A CA 1
ATOM 2302 C C . PRO A 1 294 ? -12.423 19.078 -13.923 1.00 35.91 294 PRO A C 1
ATOM 2304 O O . PRO A 1 294 ? -11.650 18.166 -14.180 1.00 35.91 294 PRO A O 1
ATOM 2307 N N . ILE A 1 295 ? -13.717 18.887 -13.685 1.00 34.12 295 ILE A N 1
ATOM 2308 C CA . ILE A 1 295 ? -14.406 17.621 -13.939 1.00 34.12 295 ILE A CA 1
ATOM 2309 C C . ILE A 1 295 ? -14.748 17.612 -15.438 1.00 34.12 295 ILE A C 1
ATOM 2311 O O . ILE A 1 295 ? -15.436 18.542 -15.889 1.00 34.12 295 ILE A O 1
ATOM 2315 N N . PRO A 1 296 ? -14.262 16.645 -16.239 1.00 34.91 296 PRO A N 1
ATOM 2316 C CA . PRO A 1 296 ? -14.719 16.462 -17.611 1.00 34.91 296 PRO A CA 1
ATOM 2317 C C . PRO A 1 296 ? -16.249 16.395 -17.640 1.00 34.91 296 PRO A C 1
ATOM 2319 O O . PRO A 1 296 ? -16.863 15.717 -16.822 1.00 34.91 296 PRO A O 1
ATOM 2322 N N . LYS A 1 297 ? -16.898 17.113 -18.565 1.00 35.34 297 LYS A N 1
ATOM 2323 C CA . LYS A 1 297 ? -18.372 17.237 -18.586 1.00 35.34 297 LYS A CA 1
ATOM 2324 C C . LYS A 1 297 ? -19.107 15.890 -18.676 1.00 35.34 297 LYS A C 1
ATOM 2326 O O . LYS A 1 297 ? -20.274 15.825 -18.308 1.00 35.34 297 LYS A O 1
ATOM 2331 N N . GLU A 1 298 ? -18.430 14.847 -19.148 1.00 33.09 298 GLU A N 1
ATOM 2332 C CA . GLU A 1 298 ? -18.951 13.481 -19.271 1.00 33.09 298 GLU A CA 1
ATOM 2333 C C . GLU A 1 298 ? -18.893 12.680 -17.953 1.00 33.09 298 GLU A C 1
ATOM 2335 O O . GLU A 1 298 ? -19.620 11.700 -17.801 1.00 33.09 298 GLU A O 1
ATOM 2340 N N . GLU A 1 299 ? -18.091 13.121 -16.978 1.00 32.50 299 GLU A N 1
ATOM 2341 C CA . GLU A 1 299 ? -17.883 12.461 -15.679 1.00 32.50 299 GLU A CA 1
ATOM 2342 C C . GLU A 1 299 ? -18.767 13.027 -14.557 1.00 32.50 299 GLU A C 1
ATOM 2344 O O . GLU A 1 299 ? -18.829 12.458 -13.476 1.00 32.50 299 GLU A O 1
ATOM 2349 N N . ALA A 1 300 ? -19.508 14.113 -14.800 1.00 31.00 300 ALA A N 1
ATOM 2350 C CA . ALA A 1 300 ? -20.374 14.740 -13.801 1.00 31.00 300 ALA A CA 1
ATOM 2351 C C . ALA A 1 300 ? -21.665 13.928 -13.550 1.00 31.00 300 ALA A C 1
ATOM 2353 O O . ALA A 1 300 ? -22.774 14.349 -13.903 1.00 31.00 300 ALA A O 1
ATOM 2354 N N . ARG A 1 301 ? -21.553 12.746 -12.938 1.00 34.91 301 ARG A N 1
ATOM 2355 C CA . ARG A 1 301 ? -22.719 12.022 -12.420 1.00 34.91 301 ARG A CA 1
ATOM 2356 C C . ARG A 1 301 ? -23.181 12.663 -11.118 1.00 34.91 301 ARG A C 1
ATOM 2358 O O . ARG A 1 301 ? -22.398 12.990 -10.240 1.00 34.91 301 ARG A O 1
ATOM 2365 N N . HIS A 1 302 ? -24.489 12.865 -11.020 1.00 34.72 302 HIS A N 1
ATOM 2366 C CA . HIS A 1 302 ? -25.125 13.369 -9.812 1.00 34.72 302 HIS A CA 1
ATOM 2367 C C . HIS A 1 302 ? -25.480 12.163 -8.940 1.00 34.72 302 HIS A C 1
ATOM 2369 O O . HIS A 1 302 ? -26.420 11.437 -9.269 1.00 34.72 302 HIS A O 1
ATOM 2375 N N . ALA A 1 303 ? -24.735 11.927 -7.863 1.00 35.88 303 ALA A N 1
ATOM 2376 C CA . ALA A 1 303 ? -25.120 10.945 -6.859 1.00 35.88 303 ALA A CA 1
ATOM 2377 C C . ALA A 1 303 ? -26.177 11.538 -5.910 1.00 35.88 303 ALA A C 1
ATOM 2379 O O . ALA A 1 303 ? -26.120 12.708 -5.523 1.00 35.88 303 ALA A O 1
ATOM 2380 N N . LYS A 1 304 ? -27.176 10.727 -5.553 1.00 39.28 304 LYS A N 1
ATOM 2381 C CA . LYS A 1 304 ? -28.103 10.984 -4.448 1.00 39.28 304 LYS A CA 1
ATOM 2382 C C . LYS A 1 304 ? -28.279 9.710 -3.619 1.00 39.28 304 LYS A C 1
ATOM 2384 O O . LYS A 1 304 ? -28.582 8.665 -4.179 1.00 39.28 304 LYS A O 1
ATOM 2389 N N . GLU A 1 305 ? -28.173 9.917 -2.306 1.00 36.66 305 GLU A N 1
ATOM 2390 C CA . GLU A 1 305 ? -28.666 9.148 -1.151 1.00 36.66 305 GLU A CA 1
ATOM 2391 C C . GLU A 1 305 ? -28.228 7.687 -0.952 1.00 36.66 305 GLU A C 1
ATOM 2393 O O . GLU A 1 305 ? -28.736 6.747 -1.555 1.00 36.66 305 GLU A O 1
ATOM 2398 N N . GLY A 1 306 ? -27.365 7.537 0.056 1.00 49.34 306 GLY A N 1
ATOM 2399 C CA . GLY A 1 306 ? -27.059 6.323 0.802 1.00 49.34 306 GLY A CA 1
ATOM 2400 C C . GLY A 1 306 ? -25.788 6.574 1.610 1.00 49.34 306 GLY A C 1
ATOM 2401 O O . GLY A 1 306 ? -24.700 6.446 1.066 1.00 49.34 306 GLY A O 1
ATOM 2402 N N . GLN A 1 307 ? -25.904 7.012 2.869 1.00 51.47 307 GLN A N 1
ATOM 2403 C CA . GLN A 1 307 ? -24.725 7.205 3.722 1.00 51.47 307 GLN A CA 1
ATOM 2404 C C . GLN A 1 307 ? -23.996 5.868 3.875 1.00 51.47 307 GLN A C 1
ATOM 2406 O O . GLN A 1 307 ? -24.580 4.883 4.329 1.00 51.47 307 GLN A O 1
ATOM 2411 N N . VAL A 1 308 ? -22.727 5.838 3.482 1.00 59.34 308 VAL A N 1
ATOM 2412 C CA . VAL A 1 308 ? -21.850 4.695 3.713 1.00 59.34 308 VAL A CA 1
ATOM 2413 C C . VAL A 1 308 ? -21.218 4.850 5.090 1.00 59.34 308 VAL A C 1
ATOM 2415 O O . VAL A 1 308 ? -20.565 5.855 5.359 1.00 59.34 308 VAL A O 1
ATOM 2418 N N . VAL A 1 309 ? -21.416 3.850 5.947 1.00 59.28 309 VAL A N 1
ATOM 2419 C CA . VAL A 1 309 ? -20.812 3.790 7.280 1.00 59.28 309 VAL A CA 1
ATOM 2420 C C . VAL A 1 309 ? -19.555 2.934 7.200 1.00 59.28 309 VAL A C 1
ATOM 2422 O O . VAL A 1 309 ? -19.634 1.755 6.855 1.00 59.28 309 VAL A O 1
ATOM 2425 N N . ILE A 1 310 ? -18.407 3.523 7.532 1.00 70.06 310 ILE A N 1
ATOM 2426 C CA . ILE A 1 310 ? -17.180 2.773 7.808 1.00 70.06 310 ILE A CA 1
ATOM 2427 C C . ILE A 1 310 ? -17.247 2.336 9.284 1.00 70.06 310 ILE A C 1
ATOM 2429 O O . ILE A 1 310 ? -17.372 3.201 10.152 1.00 70.06 310 ILE A O 1
ATOM 2433 N N . PRO A 1 311 ? -17.225 1.026 9.601 1.00 70.44 311 PRO A N 1
ATOM 2434 C CA . PRO A 1 311 ? -17.317 0.543 10.973 1.00 70.44 311 PRO A CA 1
ATOM 2435 C C . PRO A 1 311 ? -16.172 1.059 11.842 1.00 70.44 311 PRO A C 1
ATOM 2437 O O . PRO A 1 311 ? -15.031 1.126 11.395 1.00 70.44 311 PRO A O 1
ATOM 2440 N N . GLU A 1 312 ? -16.459 1.321 13.113 1.00 71.81 312 GLU A N 1
A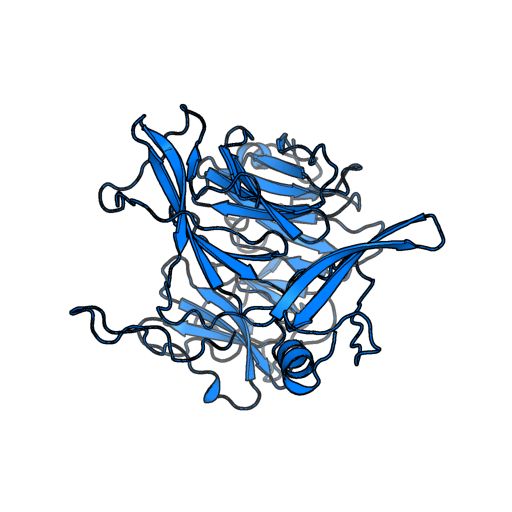TOM 2441 C CA . GLU A 1 312 ? -15.471 1.777 14.099 1.00 71.81 312 GLU A CA 1
ATOM 2442 C C . GLU A 1 312 ? -14.274 0.818 14.231 1.00 71.81 312 GLU A C 1
ATOM 2444 O O . GLU A 1 312 ? -13.126 1.249 14.256 1.00 71.81 312 GLU A O 1
ATOM 2449 N N . HIS A 1 313 ? -14.522 -0.496 14.249 1.00 82.75 313 HIS A N 1
ATOM 2450 C CA . HIS A 1 313 ? -13.489 -1.537 14.344 1.00 82.75 313 HIS A CA 1
ATOM 2451 C C . HIS A 1 313 ? -13.066 -2.054 12.964 1.00 82.75 313 HIS A C 1
ATOM 2453 O O . HIS A 1 313 ? -13.150 -3.256 12.686 1.00 82.75 313 HIS A O 1
ATOM 2459 N N . SER A 1 314 ? -12.664 -1.141 12.080 1.00 83.12 314 SER A N 1
ATOM 2460 C CA . SER A 1 314 ? -12.247 -1.475 10.718 1.00 83.12 314 SER A CA 1
ATOM 2461 C C . SER A 1 314 ? -10.842 -0.994 10.379 1.00 83.12 314 SER A C 1
ATOM 2463 O O . SER A 1 314 ? -10.252 -0.165 11.073 1.00 83.12 314 SER A O 1
ATOM 2465 N N . ALA A 1 315 ? -10.303 -1.548 9.299 1.00 90.38 315 ALA A N 1
ATOM 2466 C CA . ALA A 1 315 ? -9.073 -1.105 8.668 1.00 90.38 315 ALA A CA 1
ATOM 2467 C C . ALA A 1 315 ? -9.335 -0.712 7.213 1.00 90.38 315 ALA A C 1
ATOM 2469 O O . ALA A 1 315 ? -10.203 -1.286 6.554 1.00 90.38 315 ALA A O 1
ATOM 2470 N N . ILE A 1 316 ? -8.535 0.224 6.700 1.00 90.38 316 ILE A N 1
ATOM 2471 C CA . ILE A 1 316 ? -8.466 0.540 5.273 1.00 90.38 316 ILE A CA 1
ATOM 2472 C C . ILE A 1 316 ? -7.148 -0.015 4.745 1.00 90.38 316 ILE A C 1
ATOM 2474 O O . ILE A 1 316 ? -6.085 0.548 4.990 1.00 90.38 316 ILE A O 1
ATOM 2478 N N . THR A 1 317 ? -7.205 -1.153 4.058 1.00 85.75 317 THR A N 1
ATOM 2479 C CA . THR A 1 317 ? -6.006 -1.942 3.708 1.00 85.75 317 THR A CA 1
ATOM 2480 C C . THR A 1 317 ? -5.476 -1.670 2.307 1.00 85.75 317 THR A C 1
ATOM 2482 O O . THR A 1 317 ? -4.338 -2.009 1.984 1.00 85.75 317 THR A O 1
ATOM 2485 N N . SER A 1 318 ? -6.279 -1.041 1.450 1.00 84.12 318 SER A N 1
ATOM 2486 C CA . SER A 1 318 ? -5.866 -0.669 0.102 1.00 84.12 318 SER A CA 1
ATOM 2487 C C . SER A 1 318 ? -6.621 0.561 -0.364 1.00 84.12 318 SER A C 1
ATOM 2489 O O . SER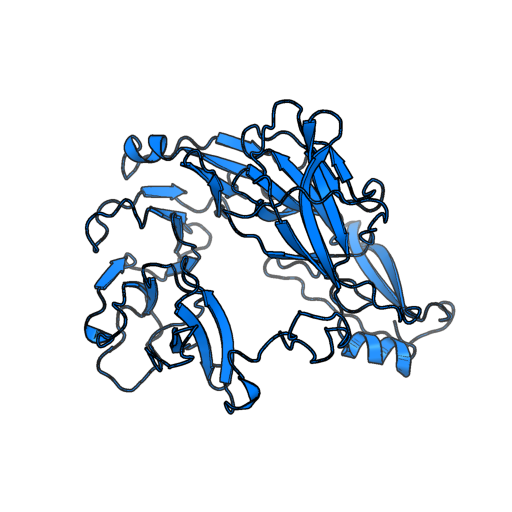 A 1 318 ? -7.835 0.624 -0.184 1.00 84.12 318 SER A O 1
ATOM 2491 N N . ILE A 1 319 ? -5.912 1.490 -1.009 1.00 88.56 319 ILE A N 1
ATOM 2492 C CA . ILE A 1 319 ? -6.494 2.549 -1.835 1.00 88.56 319 ILE A CA 1
ATOM 2493 C C . ILE A 1 319 ? -5.887 2.453 -3.233 1.00 88.56 319 ILE A C 1
ATOM 2495 O O . ILE A 1 319 ? -4.671 2.550 -3.412 1.00 88.56 319 ILE A O 1
ATOM 2499 N N . SER A 1 320 ? -6.750 2.284 -4.228 1.00 86.75 320 SER A N 1
ATOM 2500 C CA . SER A 1 320 ? -6.406 2.303 -5.644 1.00 86.75 320 SER A CA 1
ATOM 2501 C C . SER A 1 320 ? -6.988 3.551 -6.289 1.00 86.75 320 SER A C 1
ATOM 2503 O O . SER A 1 320 ? -8.179 3.831 -6.172 1.00 86.75 320 SER A O 1
ATOM 2505 N N . CYS A 1 321 ? -6.142 4.304 -6.977 1.00 85.25 321 CYS A N 1
ATOM 2506 C CA . CYS A 1 321 ? -6.536 5.474 -7.745 1.00 85.25 321 CYS A CA 1
ATOM 2507 C C . CYS A 1 321 ? -5.608 5.627 -8.948 1.00 85.25 321 CYS A C 1
ATOM 2509 O O . CYS A 1 321 ? -4.502 5.074 -8.980 1.00 85.25 321 CYS A O 1
ATOM 2511 N N . ARG A 1 322 ? -6.055 6.398 -9.937 1.00 77.25 322 ARG A N 1
ATOM 2512 C CA . ARG A 1 322 ? -5.193 6.866 -11.021 1.00 77.25 322 ARG A CA 1
ATOM 2513 C C . ARG A 1 322 ? -4.894 8.345 -10.825 1.00 77.25 322 ARG A C 1
ATOM 2515 O O . ARG A 1 322 ? -5.722 9.095 -10.316 1.00 77.25 322 ARG A O 1
ATOM 2522 N N . SER A 1 323 ? -3.717 8.775 -11.266 1.00 72.12 323 SER A N 1
ATOM 2523 C CA . SER A 1 323 ? -3.325 10.188 -11.217 1.00 72.12 323 SER A CA 1
ATOM 2524 C C . SER A 1 323 ? -4.171 11.075 -12.134 1.00 72.12 323 SER A C 1
ATOM 2526 O O . SER A 1 323 ? -4.245 12.280 -11.911 1.00 72.12 323 SER A O 1
ATOM 2528 N N . ASP A 1 324 ? -4.797 10.489 -13.153 1.00 73.94 324 ASP A N 1
ATOM 2529 C CA . ASP A 1 324 ? -5.637 11.150 -14.151 1.00 73.94 324 ASP A CA 1
ATOM 2530 C C . ASP A 1 324 ? -7.140 10.881 -13.968 1.00 73.94 324 ASP A C 1
ATOM 2532 O O . ASP A 1 324 ? -7.923 11.244 -14.842 1.00 73.94 324 ASP A O 1
ATOM 2536 N N . ALA A 1 325 ? -7.547 10.268 -12.851 1.00 82.25 325 ALA A N 1
ATOM 2537 C CA . ALA A 1 325 ? -8.946 9.999 -12.535 1.00 82.25 325 ALA A CA 1
ATOM 2538 C C . ALA A 1 325 ? -9.391 10.724 -11.258 1.00 82.25 325 ALA A C 1
ATOM 2540 O O . ALA A 1 325 ? -8.589 11.024 -10.370 1.00 82.25 325 ALA A O 1
ATOM 2541 N N . ASN A 1 326 ? -10.694 10.992 -11.182 1.00 82.88 326 ASN A N 1
ATOM 2542 C CA . ASN A 1 326 ? -11.339 11.611 -10.023 1.00 82.88 326 ASN A CA 1
ATOM 2543 C C . ASN A 1 326 ? -11.943 10.578 -9.064 1.00 82.88 326 ASN A C 1
ATOM 2545 O O . ASN A 1 326 ? -12.347 10.942 -7.961 1.00 82.88 326 ASN A O 1
ATOM 2549 N N . ASP A 1 327 ? -12.011 9.310 -9.472 1.00 86.88 327 ASP A N 1
ATOM 2550 C CA . ASP A 1 327 ? -12.476 8.214 -8.641 1.00 86.88 327 ASP A CA 1
ATOM 2551 C C . ASP A 1 327 ? -11.317 7.429 -8.018 1.00 86.88 327 ASP A C 1
ATOM 2553 O O . ASP A 1 327 ? -10.180 7.386 -8.497 1.00 86.88 327 ASP A O 1
ATOM 2557 N N . PHE A 1 328 ? -11.622 6.817 -6.885 1.00 88.06 328 PHE A N 1
ATOM 2558 C CA . PHE A 1 328 ? -10.718 5.952 -6.157 1.00 88.06 328 PHE A CA 1
ATOM 2559 C C . PHE A 1 328 ? -11.511 4.867 -5.445 1.00 88.06 328 PHE A C 1
ATOM 2561 O O . PHE A 1 328 ? -12.710 4.983 -5.201 1.00 88.06 328 PHE A O 1
ATOM 2568 N N . TYR A 1 329 ? -10.828 3.783 -5.124 1.00 89.12 329 TYR A N 1
ATOM 2569 C CA . TYR A 1 329 ? -11.426 2.579 -4.579 1.00 89.12 329 TYR A CA 1
ATOM 2570 C C . TYR A 1 329 ? -10.658 2.201 -3.338 1.00 89.12 329 TYR A C 1
ATOM 2572 O O . TYR A 1 329 ? -9.429 2.141 -3.391 1.00 89.12 329 TYR A O 1
ATOM 2580 N N . PHE A 1 330 ? -11.352 1.927 -2.243 1.00 87.50 330 PHE A N 1
ATOM 2581 C CA . PHE A 1 330 ? -10.685 1.481 -1.035 1.00 87.50 330 PHE A CA 1
ATOM 2582 C C . PHE A 1 330 ? -11.380 0.291 -0.392 1.00 87.50 330 PHE A C 1
ATOM 2584 O O . PHE A 1 330 ? -12.604 0.164 -0.422 1.00 87.50 330 PHE A O 1
ATOM 2591 N N . THR A 1 331 ? -10.561 -0.621 0.126 1.00 87.38 331 THR A N 1
ATOM 2592 C CA . THR A 1 331 ? -11.025 -1.858 0.761 1.00 87.38 331 THR A CA 1
ATOM 2593 C C . THR A 1 331 ? -11.180 -1.620 2.250 1.00 87.38 331 THR A C 1
ATOM 2595 O O . THR A 1 331 ? -10.245 -1.145 2.891 1.00 87.38 331 THR A O 1
ATOM 2598 N N . VAL A 1 332 ? -12.358 -1.949 2.774 1.00 83.00 332 VAL A N 1
ATOM 2599 C CA . VAL A 1 332 ? -12.653 -1.930 4.202 1.00 83.00 332 VAL A CA 1
ATOM 2600 C C . VAL A 1 332 ? -12.614 -3.355 4.724 1.00 83.00 332 VAL A C 1
ATOM 2602 O O . VAL A 1 332 ? -13.324 -4.230 4.224 1.00 83.00 332 VAL A O 1
ATOM 2605 N N . ASP A 1 333 ? -11.798 -3.561 5.747 1.00 86.88 333 ASP A N 1
ATOM 2606 C CA . ASP A 1 333 ? -11.636 -4.826 6.445 1.00 86.88 333 ASP A CA 1
ATOM 2607 C C . ASP A 1 333 ? -12.199 -4.751 7.861 1.00 86.88 333 ASP A C 1
ATOM 2609 O O . ASP A 1 333 ? -12.119 -3.724 8.533 1.00 86.88 333 ASP A O 1
ATOM 2613 N N . THR A 1 334 ? -12.757 -5.864 8.329 1.00 84.88 334 THR A N 1
ATOM 2614 C CA . THR A 1 334 ? -13.226 -6.031 9.710 1.00 84.88 334 THR A CA 1
ATOM 2615 C C . THR A 1 334 ? -12.794 -7.398 10.223 1.00 84.88 334 THR A C 1
ATOM 2617 O O . THR A 1 334 ? -12.497 -8.289 9.434 1.00 84.88 334 THR A O 1
ATOM 2620 N N . TRP A 1 335 ? -12.816 -7.603 11.538 1.00 85.19 335 TRP A N 1
ATOM 2621 C CA . TRP A 1 335 ? -12.522 -8.917 12.121 1.00 85.19 335 TRP A CA 1
ATOM 2622 C C . TRP A 1 335 ? -13.588 -9.984 11.842 1.00 85.19 335 TRP A C 1
ATOM 2624 O O . TRP A 1 335 ? -13.308 -11.179 11.903 1.00 85.19 335 TRP A O 1
ATOM 2634 N N . VAL A 1 336 ? -14.828 -9.562 11.581 1.00 84.25 336 VAL A N 1
ATOM 2635 C CA . VAL A 1 336 ? -16.009 -10.437 11.672 1.00 84.25 336 VAL A CA 1
ATOM 2636 C C . VAL A 1 336 ? -16.761 -10.614 10.363 1.00 84.25 336 VAL A C 1
ATOM 2638 O O . VAL A 1 336 ? -17.535 -11.559 10.252 1.00 84.25 336 VAL A O 1
ATOM 2641 N N . ALA A 1 337 ? -16.510 -9.764 9.369 1.00 81.38 337 ALA A N 1
ATOM 2642 C CA . ALA A 1 337 ? -17.140 -9.832 8.058 1.00 81.38 337 ALA A CA 1
ATOM 2643 C C . ALA A 1 337 ? -16.095 -9.736 6.933 1.00 81.38 337 ALA A C 1
ATOM 2645 O O . ALA A 1 337 ? -15.133 -8.974 7.077 1.00 81.38 337 ALA A O 1
ATOM 2646 N N . PRO A 1 338 ? -16.297 -10.456 5.808 1.00 82.12 338 PRO A N 1
ATOM 2647 C CA . PRO A 1 338 ? -15.444 -10.341 4.631 1.00 82.12 338 PRO A CA 1
ATOM 2648 C C . PRO A 1 338 ? -15.272 -8.895 4.168 1.00 82.12 338 PRO A C 1
ATOM 2650 O O . PRO A 1 338 ? -16.200 -8.087 4.262 1.00 82.12 338 PRO A O 1
ATOM 2653 N N . SER A 1 339 ? -14.099 -8.605 3.611 1.00 81.50 339 SER A N 1
ATOM 2654 C CA . SER A 1 339 ? -13.765 -7.290 3.077 1.00 81.50 339 SER A CA 1
ATOM 2655 C C . SER A 1 339 ? -14.771 -6.842 2.022 1.00 81.50 339 SER A C 1
ATOM 2657 O O . SER A 1 339 ? -15.237 -7.636 1.196 1.00 81.50 339 SER A O 1
ATOM 2659 N N . TYR A 1 340 ? -15.053 -5.548 1.995 1.00 76.25 340 TYR A N 1
ATOM 2660 C CA . TYR A 1 340 ? -15.859 -4.928 0.951 1.00 76.25 340 TYR A CA 1
ATOM 2661 C C . TYR A 1 340 ? -15.161 -3.684 0.411 1.00 76.25 340 TYR A C 1
ATOM 2663 O O . TYR A 1 340 ? -14.261 -3.130 1.036 1.00 76.25 340 TYR A O 1
ATOM 2671 N N . VAL A 1 341 ? -15.556 -3.263 -0.790 1.00 81.81 341 VAL A N 1
ATOM 2672 C CA . VAL A 1 341 ? -14.919 -2.144 -1.488 1.00 81.81 341 VAL A CA 1
ATOM 2673 C C . VAL A 1 341 ? -15.889 -0.977 -1.568 1.00 81.81 341 VAL A C 1
ATOM 2675 O O . VAL A 1 341 ? -17.035 -1.129 -2.003 1.00 81.81 341 VAL A O 1
ATOM 2678 N N . LEU A 1 342 ? -15.399 0.191 -1.173 1.00 81.81 342 LEU A N 1
ATOM 2679 C CA . LEU A 1 342 ? -16.066 1.470 -1.337 1.00 81.81 342 LEU A CA 1
ATOM 2680 C C . LEU A 1 342 ? -15.436 2.236 -2.498 1.00 81.81 342 LEU A C 1
ATOM 2682 O O . LEU A 1 342 ? -14.238 2.116 -2.767 1.00 81.81 342 LEU A O 1
ATOM 2686 N N . LYS A 1 343 ? -16.259 3.018 -3.192 1.00 85.56 343 LYS A N 1
ATOM 2687 C CA . LYS A 1 343 ? -15.828 3.963 -4.216 1.00 85.56 343 LYS A CA 1
ATOM 2688 C C . LYS A 1 343 ? -15.889 5.363 -3.628 1.00 85.56 343 LYS A C 1
ATOM 2690 O O . LYS A 1 343 ? -16.942 5.776 -3.155 1.00 85.56 343 LYS A O 1
ATOM 2695 N N . GLY A 1 344 ? -14.784 6.086 -3.701 1.00 85.06 344 GLY A N 1
ATOM 2696 C CA . GLY A 1 344 ? -14.746 7.527 -3.520 1.00 85.06 344 GLY A CA 1
ATOM 2697 C C . GLY A 1 344 ? -14.692 8.245 -4.867 1.00 85.06 344 GLY A C 1
ATOM 2698 O O . GLY A 1 344 ? -14.113 7.735 -5.827 1.00 85.06 344 GLY A O 1
ATOM 2699 N N . GLU A 1 345 ? -15.285 9.427 -4.948 1.00 84.44 345 GLU A N 1
ATOM 2700 C CA . GLU A 1 345 ? -15.238 10.287 -6.128 1.00 84.44 345 GLU A CA 1
ATOM 2701 C C . GLU A 1 345 ? -15.096 11.754 -5.717 1.00 84.44 345 GLU A C 1
ATOM 2703 O O . GLU A 1 345 ? -15.778 12.236 -4.815 1.00 84.44 345 GLU A O 1
ATOM 2708 N N . LEU A 1 346 ? -14.196 12.472 -6.385 1.00 79.56 346 LEU A N 1
ATOM 2709 C CA . LEU A 1 346 ? -14.078 13.922 -6.277 1.00 79.56 346 LEU A CA 1
ATOM 2710 C C . LEU A 1 346 ? -15.185 14.586 -7.108 1.00 79.56 346 LEU A C 1
ATOM 2712 O O . LEU A 1 346 ? -15.113 14.607 -8.338 1.00 79.56 346 LEU A O 1
ATOM 2716 N N . ILE A 1 347 ? -16.185 15.168 -6.446 1.00 77.38 347 ILE A N 1
ATOM 2717 C CA . ILE A 1 347 ? -17.331 15.829 -7.088 1.00 77.38 347 ILE A CA 1
ATOM 2718 C C . ILE A 1 347 ? -17.378 17.330 -6.763 1.00 77.38 347 ILE A C 1
ATOM 2720 O O . ILE A 1 347 ? -16.580 17.849 -5.985 1.00 77.38 347 ILE A O 1
ATOM 2724 N N . LYS A 1 348 ? -18.310 18.063 -7.387 1.00 73.19 348 LYS A N 1
ATOM 2725 C CA . LYS A 1 348 ? -18.636 19.448 -7.016 1.00 73.19 348 LYS A CA 1
ATOM 2726 C C . LYS A 1 348 ? -19.998 19.511 -6.350 1.00 73.19 348 LYS A C 1
ATOM 2728 O O . LYS A 1 348 ? -20.996 19.111 -6.946 1.00 73.19 348 LYS A O 1
ATOM 2733 N N . ASN A 1 349 ? -20.046 20.135 -5.184 1.00 69.12 349 ASN A N 1
ATOM 2734 C CA . ASN A 1 349 ? -21.292 20.384 -4.486 1.00 69.12 349 ASN A CA 1
ATOM 2735 C C . ASN A 1 349 ? -22.118 21.490 -5.161 1.00 69.12 349 ASN A C 1
ATOM 2737 O O . ASN A 1 349 ? -21.672 22.186 -6.078 1.00 69.12 349 ASN A O 1
ATOM 2741 N N . LYS A 1 350 ? -23.338 21.714 -4.661 1.00 69.25 350 LYS A N 1
ATOM 2742 C CA . LYS A 1 350 ? -24.259 22.743 -5.188 1.00 69.25 350 LYS A CA 1
ATOM 2743 C C . LYS A 1 350 ? -23.707 24.173 -5.131 1.00 69.25 350 LYS A C 1
ATOM 2745 O O . LYS A 1 350 ? -24.179 25.029 -5.872 1.00 69.25 350 LYS A O 1
ATOM 2750 N N . ALA A 1 351 ? -22.734 24.438 -4.260 1.00 68.31 351 ALA A N 1
ATOM 2751 C CA . ALA A 1 351 ? -22.040 25.719 -4.154 1.00 68.31 351 ALA A CA 1
ATOM 2752 C C . ALA A 1 351 ? -20.785 25.795 -5.050 1.00 68.31 351 ALA A C 1
ATOM 2754 O O . ALA A 1 351 ? -20.029 26.760 -4.959 1.00 68.31 351 ALA A O 1
ATOM 2755 N N . GLY A 1 352 ? -20.550 24.790 -5.902 1.00 64.56 352 GLY A N 1
ATOM 2756 C CA . GLY A 1 352 ? -19.410 24.708 -6.814 1.00 64.56 352 GLY A CA 1
ATOM 2757 C C . GLY A 1 352 ? -18.088 24.315 -6.152 1.00 64.56 352 GLY A C 1
ATOM 2758 O O . GLY A 1 352 ? -17.060 24.338 -6.831 1.00 64.56 352 GLY A O 1
ATOM 2759 N N . ARG A 1 353 ? -18.099 23.960 -4.860 1.00 66.75 353 ARG A N 1
ATOM 2760 C CA . ARG A 1 353 ? -16.903 23.544 -4.112 1.00 66.75 353 ARG A CA 1
ATOM 2761 C C . ARG A 1 353 ? -16.642 22.066 -4.348 1.00 66.75 353 ARG A C 1
ATOM 2763 O O . ARG A 1 353 ? -17.593 21.302 -4.486 1.00 66.75 353 ARG A O 1
ATOM 2770 N N . CYS A 1 354 ? -15.374 21.680 -4.389 1.00 66.75 354 CYS A N 1
ATOM 2771 C CA . CYS A 1 354 ? -15.006 20.271 -4.452 1.00 66.75 354 CYS A CA 1
ATOM 2772 C C . CYS A 1 354 ? -15.506 19.541 -3.189 1.00 66.75 354 CYS A C 1
ATOM 2774 O O . CYS A 1 354 ? -15.610 20.152 -2.129 1.00 66.75 354 CYS A O 1
ATOM 2776 N N . GLU A 1 355 ? -15.846 18.267 -3.285 1.00 72.06 355 GLU A N 1
ATOM 2777 C CA . GLU A 1 355 ? -16.139 17.395 -2.146 1.00 72.06 355 GLU A CA 1
ATOM 2778 C C . GLU A 1 355 ? -15.795 15.949 -2.512 1.00 72.06 355 GLU A C 1
ATOM 2780 O O . GLU A 1 355 ? -15.660 15.623 -3.693 1.00 72.06 355 GLU A O 1
ATOM 2785 N N . VAL A 1 356 ? -15.606 15.099 -1.505 1.00 79.38 356 VAL A N 1
ATOM 2786 C CA . VAL A 1 356 ? -15.462 13.652 -1.703 1.00 79.38 356 VAL A CA 1
ATOM 2787 C C . VAL A 1 356 ? -16.805 12.999 -1.414 1.00 79.38 356 VAL A C 1
ATOM 2789 O O . VAL A 1 356 ? -17.302 13.134 -0.297 1.00 79.38 356 VAL A O 1
ATOM 2792 N N . ASP A 1 357 ? -17.356 12.294 -2.398 1.00 79.00 357 ASP A N 1
ATOM 2793 C CA . ASP A 1 357 ? -18.540 11.440 -2.264 1.00 79.00 357 ASP A CA 1
ATOM 2794 C C . ASP A 1 357 ? -18.107 9.975 -2.174 1.00 79.00 357 ASP A C 1
ATOM 2796 O O . ASP A 1 357 ? -17.318 9.503 -2.996 1.00 79.00 357 ASP A O 1
ATOM 2800 N N . ILE A 1 358 ? -18.593 9.260 -1.162 1.00 79.56 358 ILE A N 1
ATOM 2801 C CA . ILE A 1 358 ? -18.276 7.853 -0.909 1.00 79.56 358 ILE A CA 1
ATOM 2802 C C . ILE A 1 358 ? -19.542 7.013 -1.061 1.00 79.56 358 ILE A C 1
ATOM 2804 O O . ILE A 1 358 ? -20.540 7.219 -0.372 1.00 79.56 358 ILE A O 1
ATOM 2808 N N . SER A 1 359 ? -19.467 5.998 -1.920 1.00 75.88 359 SER A N 1
ATOM 2809 C CA . SER A 1 359 ? -20.565 5.088 -2.246 1.00 75.88 359 SER A CA 1
ATOM 2810 C C . SER A 1 359 ? -20.125 3.618 -2.224 1.00 75.88 359 SER A C 1
ATOM 2812 O O . SER A 1 359 ? -18.950 3.288 -2.385 1.00 75.88 359 SER A O 1
ATOM 2814 N N . SER A 1 360 ? -21.074 2.701 -2.012 1.00 70.31 360 SER A N 1
ATOM 2815 C CA . SER A 1 360 ? -20.825 1.258 -2.139 1.00 70.31 360 SER A CA 1
ATOM 2816 C C . SER A 1 360 ? -20.882 0.824 -3.605 1.00 70.31 360 SER A C 1
ATOM 2818 O O . SER A 1 360 ? -21.748 1.265 -4.358 1.00 70.31 360 SER A O 1
ATOM 2820 N N . ILE A 1 361 ? -19.983 -0.077 -4.006 1.00 63.62 361 ILE A N 1
ATOM 2821 C CA . ILE A 1 361 ? -19.904 -0.590 -5.387 1.00 63.62 361 ILE A CA 1
ATOM 2822 C C . ILE A 1 361 ? -20.845 -1.778 -5.601 1.00 63.62 361 ILE A C 1
ATOM 2824 O O . ILE A 1 361 ? -21.243 -2.056 -6.727 1.00 63.62 361 ILE A O 1
ATOM 2828 N N . ASN A 1 362 ? -21.220 -2.470 -4.524 1.00 54.88 362 ASN A N 1
ATOM 2829 C CA . ASN A 1 362 ? -22.074 -3.649 -4.564 1.00 54.88 362 ASN A CA 1
ATOM 2830 C C . ASN A 1 362 ? -22.967 -3.675 -3.318 1.00 54.88 362 ASN A C 1
ATOM 2832 O O . ASN A 1 362 ? -22.555 -4.215 -2.288 1.00 54.88 362 ASN A O 1
ATOM 2836 N N . PRO A 1 363 ? -24.203 -3.158 -3.377 1.00 46.88 363 PRO A N 1
ATOM 2837 C CA . PRO A 1 363 ? -25.217 -3.576 -2.427 1.00 46.88 363 PRO A CA 1
ATOM 2838 C C . PRO A 1 363 ? -25.546 -5.035 -2.755 1.00 46.88 363 PRO A C 1
ATOM 2840 O O . PRO A 1 363 ? -26.403 -5.319 -3.585 1.00 46.88 363 PRO A O 1
ATOM 2843 N N . SER A 1 364 ? -24.816 -5.994 -2.180 1.00 39.66 364 SER A N 1
ATOM 2844 C CA . SER A 1 364 ? -25.282 -7.377 -2.240 1.00 39.66 364 SER A CA 1
ATOM 2845 C C . SER A 1 364 ? -26.617 -7.407 -1.489 1.00 39.66 364 SER A C 1
ATOM 2847 O O . SER A 1 364 ? -26.648 -7.137 -0.288 1.00 39.66 364 SER A O 1
ATOM 2849 N N . GLU A 1 365 ? -27.713 -7.717 -2.185 1.00 37.97 365 GLU A N 1
ATOM 2850 C CA . GLU A 1 365 ? -29.066 -7.852 -1.611 1.00 37.97 365 GLU A CA 1
ATOM 2851 C C . GLU A 1 365 ? -29.166 -8.979 -0.566 1.00 37.97 365 GLU A C 1
ATOM 2853 O O . GLU A 1 365 ? -30.190 -9.161 0.086 1.00 37.97 365 GLU A O 1
ATOM 2858 N N . THR A 1 366 ? -28.082 -9.723 -0.358 1.00 35.97 366 THR A N 1
ATOM 2859 C CA . THR A 1 366 ? -27.942 -10.736 0.679 1.00 35.97 366 THR A CA 1
ATOM 2860 C C . THR A 1 366 ? -26.861 -10.319 1.665 1.00 35.97 366 THR A C 1
ATOM 2862 O O . THR A 1 366 ? -25.825 -10.974 1.773 1.00 35.97 366 THR A O 1
ATOM 2865 N N . ALA A 1 367 ? -27.090 -9.236 2.409 1.00 39.12 367 ALA A N 1
ATOM 2866 C CA . ALA A 1 367 ? -26.414 -9.077 3.688 1.00 39.12 367 ALA A CA 1
ATOM 2867 C C . ALA A 1 367 ? -26.916 -10.210 4.593 1.00 39.12 367 ALA A C 1
ATOM 2869 O O . ALA A 1 367 ? -27.949 -10.093 5.251 1.00 39.12 367 ALA A O 1
ATOM 2870 N N . THR A 1 368 ? -26.235 -11.358 4.572 1.00 42.31 368 THR A N 1
ATOM 2871 C CA . THR A 1 368 ? -26.370 -12.330 5.654 1.00 42.31 368 THR A CA 1
ATOM 2872 C C . THR A 1 368 ? -26.111 -11.558 6.933 1.00 42.31 368 THR A C 1
ATOM 2874 O O . THR A 1 368 ? -25.044 -10.960 7.061 1.00 42.31 368 THR A O 1
ATOM 2877 N N . GLN A 1 369 ? -27.102 -11.506 7.821 1.00 50.12 369 GLN A N 1
ATOM 2878 C CA . GLN A 1 369 ? -26.956 -10.885 9.131 1.00 50.12 369 GLN A CA 1
ATOM 2879 C C . GLN A 1 369 ? -25.717 -11.506 9.780 1.00 50.12 369 GLN A C 1
ATOM 2881 O O . GLN A 1 369 ? -25.722 -12.697 10.096 1.00 50.12 369 GLN A O 1
ATOM 2886 N N . GLU A 1 370 ? -24.628 -10.740 9.861 1.00 61.03 370 GLU A N 1
ATOM 2887 C CA . GLU A 1 370 ? -23.386 -11.242 10.430 1.00 61.03 370 GLU A CA 1
ATOM 2888 C C . GLU A 1 370 ? -23.663 -11.563 11.899 1.00 61.03 370 GLU A C 1
ATOM 2890 O O . GLU A 1 370 ? -24.122 -10.716 12.663 1.00 61.03 370 GLU A O 1
ATOM 2895 N N . THR A 1 371 ? -23.474 -12.827 12.274 1.00 76.19 371 THR A N 1
ATOM 2896 C CA . THR A 1 371 ? -23.767 -13.310 13.629 1.00 76.19 371 THR A CA 1
ATOM 2897 C C . THR A 1 371 ? -22.599 -13.092 14.576 1.00 76.19 371 THR A C 1
ATOM 2899 O O . THR A 1 371 ? -22.745 -13.332 15.773 1.00 76.19 371 THR A O 1
ATOM 2902 N N . LEU A 1 372 ? -21.436 -12.729 14.039 1.00 84.25 372 LEU A N 1
ATOM 2903 C CA . LEU A 1 372 ? -20.229 -12.430 14.788 1.00 84.25 372 LEU A CA 1
ATOM 2904 C C . LEU A 1 372 ? -20.182 -10.940 15.141 1.00 84.25 372 LEU A C 1
ATOM 2906 O O . LEU A 1 372 ? -20.541 -10.080 14.341 1.00 84.25 372 LEU A O 1
ATOM 2910 N N . VAL A 1 373 ? -19.721 -10.638 16.347 1.00 86.69 373 VAL A N 1
ATOM 2911 C CA . VAL A 1 373 ? -19.540 -9.276 16.855 1.00 86.69 373 VAL A CA 1
ATOM 2912 C C . VAL A 1 373 ? -18.102 -9.083 17.294 1.00 86.69 373 VAL A C 1
ATOM 2914 O O . VAL A 1 373 ? -17.453 -10.037 17.713 1.00 86.69 373 VAL A O 1
ATOM 2917 N N . CYS A 1 374 ? -17.612 -7.850 17.187 1.00 86.50 374 CYS A N 1
ATOM 2918 C CA . CYS A 1 374 ? -16.287 -7.453 17.640 1.00 86.50 374 CYS A CA 1
ATOM 2919 C C . CYS A 1 374 ? -16.406 -6.242 18.560 1.00 86.50 374 CYS A C 1
ATOM 2921 O O . CYS A 1 374 ? -17.021 -5.238 18.195 1.00 86.50 374 CYS A O 1
ATOM 2923 N N . SER A 1 375 ? -15.761 -6.324 19.717 1.00 87.12 375 SER A N 1
ATOM 2924 C CA . SER A 1 375 ? -15.585 -5.209 20.644 1.00 87.12 375 SER A CA 1
ATOM 2925 C C . SER A 1 375 ? -14.102 -4.929 20.840 1.00 87.12 375 SER A C 1
ATOM 2927 O O . SER A 1 375 ? -13.285 -5.851 20.828 1.00 87.12 375 SER A O 1
ATOM 2929 N N . GLN A 1 376 ? -13.752 -3.660 21.020 1.00 88.50 376 GLN A N 1
ATOM 2930 C CA . GLN A 1 376 ? -12.423 -3.266 21.455 1.00 88.50 376 GLN A CA 1
ATOM 2931 C C . GLN A 1 376 ? -12.409 -3.070 22.973 1.00 88.50 376 GLN A C 1
ATOM 2933 O O . GLN A 1 376 ? -13.304 -2.458 23.553 1.00 88.50 376 GLN A O 1
ATOM 2938 N N . VAL A 1 377 ? -11.362 -3.573 23.618 1.00 91.56 377 VAL A N 1
ATOM 2939 C CA . VAL A 1 377 ? -11.072 -3.338 25.034 1.00 91.56 377 VAL A CA 1
ATOM 2940 C C . VAL A 1 377 ? -9.626 -2.883 25.202 1.00 91.56 377 VAL A C 1
ATOM 2942 O O . VAL A 1 377 ? -8.782 -3.134 24.346 1.00 91.56 377 VAL A O 1
ATOM 2945 N N . PHE A 1 378 ? -9.320 -2.244 26.331 1.00 94.88 378 PHE A N 1
ATOM 2946 C CA . PHE A 1 378 ? -7.959 -1.827 26.672 1.00 94.88 378 PHE A CA 1
ATOM 2947 C C . PHE A 1 378 ? -7.472 -2.556 27.917 1.00 94.88 378 PHE A C 1
ATOM 2949 O O . PHE A 1 378 ? -7.947 -2.308 29.029 1.00 94.88 378 PHE A O 1
ATOM 2956 N N . TYR A 1 379 ? -6.489 -3.429 27.733 1.00 94.38 379 TYR A N 1
ATOM 2957 C CA . TYR A 1 379 ? -5.840 -4.139 28.824 1.00 94.38 379 TYR A CA 1
ATOM 2958 C C . TYR A 1 379 ? -4.721 -3.287 29.435 1.00 94.38 379 TYR A C 1
ATOM 2960 O O . TYR A 1 379 ? -3.967 -2.634 28.717 1.00 94.38 379 TYR A O 1
ATOM 2968 N N . SER A 1 380 ? -4.597 -3.285 30.763 1.00 97.25 380 SER A N 1
ATOM 2969 C CA . SER A 1 380 ? -3.453 -2.670 31.444 1.00 97.25 380 SER A CA 1
ATOM 2970 C C . SER A 1 380 ? -2.308 -3.668 31.540 1.00 97.25 380 SER A C 1
ATOM 2972 O O . SER A 1 380 ? -2.400 -4.642 32.284 1.00 97.25 380 SER A O 1
ATOM 2974 N N . SER A 1 381 ? -1.226 -3.398 30.811 1.00 96.06 381 SER A N 1
ATOM 2975 C CA . SER A 1 381 ? 0.034 -4.128 30.928 1.00 96.06 381 SER A CA 1
ATOM 2976 C C . SER A 1 381 ? 0.640 -3.977 32.330 1.00 96.06 381 SER A C 1
ATOM 2978 O O . SER A 1 381 ? 0.211 -3.143 33.132 1.00 96.06 381 SER A O 1
ATOM 2980 N N . TYR A 1 382 ? 1.659 -4.785 32.625 1.00 96.62 382 TYR A N 1
ATOM 2981 C CA . TYR A 1 382 ? 2.373 -4.787 33.905 1.00 96.62 382 TYR A CA 1
ATOM 2982 C C . TYR A 1 382 ? 2.912 -3.400 34.303 1.00 96.62 382 TYR A C 1
ATOM 2984 O O . TYR A 1 382 ? 2.922 -3.057 35.482 1.00 96.62 382 TYR A O 1
ATOM 2992 N N . ASP A 1 383 ? 3.323 -2.591 33.326 1.00 97.25 383 ASP A N 1
ATOM 2993 C CA . ASP A 1 383 ? 3.843 -1.230 33.510 1.00 97.25 383 ASP A CA 1
ATOM 2994 C C . ASP A 1 383 ? 2.754 -0.138 33.492 1.00 97.25 383 ASP A C 1
ATOM 2996 O O . ASP A 1 383 ? 3.057 1.049 33.591 1.00 97.25 383 ASP A O 1
ATOM 3000 N N . GLY A 1 384 ? 1.480 -0.524 33.373 1.00 96.50 384 GLY A N 1
ATOM 3001 C CA . GLY A 1 384 ? 0.342 0.387 33.270 1.00 96.50 384 GLY A CA 1
ATOM 3002 C C . GLY A 1 384 ? -0.014 0.811 31.842 1.00 96.50 384 GLY A C 1
ATOM 3003 O O . GLY A 1 384 ? -1.091 1.387 31.656 1.00 96.50 384 GLY A O 1
ATOM 3004 N N . THR A 1 385 ? 0.810 0.483 30.838 1.00 95.75 385 THR A N 1
ATOM 3005 C CA . THR A 1 385 ? 0.537 0.786 29.425 1.00 95.75 385 THR A CA 1
ATOM 3006 C C . THR A 1 385 ? -0.786 0.157 28.988 1.00 95.75 385 THR A C 1
ATOM 3008 O O . THR A 1 385 ? -1.063 -1.009 29.279 1.00 95.75 385 THR A O 1
ATOM 3011 N N . LYS A 1 386 ? -1.626 0.929 28.289 1.00 95.00 386 LYS A N 1
ATOM 3012 C CA . LYS A 1 386 ? -2.901 0.449 27.744 1.00 95.00 386 LYS A CA 1
ATOM 3013 C C . LYS A 1 386 ? -2.676 -0.225 26.395 1.00 95.00 386 LYS A C 1
ATOM 3015 O O . LYS A 1 386 ? -2.237 0.419 25.450 1.00 95.00 386 LYS A O 1
ATOM 3020 N N . VAL A 1 387 ? -3.003 -1.510 26.313 1.00 94.38 387 VAL A N 1
ATOM 3021 C CA . VAL A 1 387 ? -2.883 -2.324 25.101 1.00 94.38 387 VAL A CA 1
ATOM 3022 C C . VAL A 1 387 ? -4.282 -2.552 24.523 1.00 94.38 387 VAL A C 1
ATOM 3024 O O . VAL A 1 387 ? -5.113 -3.146 25.219 1.00 94.38 387 VAL A O 1
ATOM 3027 N N . PRO A 1 388 ? -4.579 -2.084 23.297 1.00 92.50 388 PRO A N 1
ATOM 3028 C CA . PRO A 1 388 ? -5.848 -2.382 22.649 1.00 92.50 388 PRO A CA 1
ATOM 3029 C C . PRO A 1 388 ? -5.919 -3.874 22.302 1.00 92.50 388 PRO A C 1
ATOM 3031 O O . PRO A 1 388 ? -4.961 -4.457 21.796 1.00 92.50 388 PRO A O 1
ATOM 3034 N N . MET A 1 389 ? -7.064 -4.491 22.571 1.00 94.06 389 MET A N 1
ATOM 3035 C CA . MET A 1 389 ? -7.379 -5.867 22.202 1.00 94.06 389 MET A CA 1
ATOM 3036 C C . MET A 1 389 ? -8.758 -5.906 21.556 1.00 94.06 389 MET A C 1
ATOM 3038 O O . MET A 1 389 ? -9.667 -5.195 21.984 1.00 94.06 389 MET A O 1
ATOM 3042 N N . PHE A 1 390 ? -8.920 -6.764 20.556 1.00 92.88 390 PHE A N 1
ATOM 3043 C CA . PHE A 1 390 ? -10.208 -7.023 19.925 1.00 92.88 390 PHE A CA 1
ATOM 3044 C C . PHE A 1 390 ? -10.738 -8.371 20.406 1.00 92.88 390 PHE A C 1
ATOM 3046 O O . PHE A 1 390 ? -10.022 -9.370 20.369 1.00 92.88 390 PHE A O 1
ATOM 3053 N N . ILE A 1 391 ? -11.982 -8.385 20.874 1.00 93.88 391 ILE A N 1
ATOM 3054 C CA . ILE A 1 391 ? -12.684 -9.582 21.336 1.00 93.88 391 ILE A CA 1
ATOM 3055 C C . ILE A 1 391 ? -13.805 -9.850 20.339 1.00 93.88 391 ILE A C 1
ATOM 3057 O O . ILE A 1 391 ? -14.741 -9.050 20.232 1.00 93.88 391 ILE A O 1
ATOM 3061 N N . CYS A 1 392 ? -13.696 -10.962 19.612 1.00 93.19 392 CYS A N 1
ATOM 3062 C CA . CYS A 1 392 ? -14.630 -11.348 18.562 1.00 93.19 392 CYS A CA 1
ATOM 3063 C C . CYS A 1 392 ? -15.338 -12.648 18.938 1.00 93.19 392 CYS A C 1
ATOM 3065 O O . CYS A 1 392 ? -14.696 -13.582 19.387 1.00 93.19 392 CYS A O 1
ATOM 3067 N N . HIS A 1 393 ? -16.656 -12.729 18.782 1.00 94.00 393 HIS A N 1
ATOM 3068 C CA . HIS A 1 393 ? -17.407 -13.944 19.115 1.00 94.00 393 HIS A CA 1
ATOM 3069 C C . HIS A 1 393 ? -18.812 -13.924 18.493 1.00 94.00 393 HIS A C 1
ATOM 3071 O O . HIS A 1 393 ? -19.251 -12.882 18.006 1.00 94.00 393 HIS A O 1
ATOM 3077 N N . PRO A 1 394 ? -19.576 -15.033 18.514 1.00 92.56 394 PRO A N 1
ATOM 3078 C CA . PRO A 1 394 ? -21.000 -14.994 18.183 1.00 92.56 394 PRO A CA 1
ATOM 3079 C C . PRO A 1 394 ? -21.783 -14.066 19.123 1.00 92.56 394 PRO A C 1
ATOM 3081 O O . PRO A 1 394 ? -21.613 -14.137 20.338 1.00 92.56 394 PRO A O 1
ATOM 3084 N N . HIS A 1 395 ? -22.670 -13.232 18.587 1.00 88.44 395 HIS A N 1
ATOM 3085 C CA . HIS A 1 395 ? -23.459 -12.247 19.343 1.00 88.44 395 HIS A CA 1
ATOM 3086 C C . HIS A 1 395 ? -24.290 -12.839 20.498 1.00 88.44 395 HIS A C 1
ATOM 3088 O O . HIS A 1 395 ? -24.556 -12.151 21.477 1.00 88.44 395 HIS A O 1
ATOM 3094 N N . ASP A 1 396 ? -24.695 -14.105 20.391 1.00 90.94 396 ASP A N 1
ATOM 3095 C CA . ASP A 1 396 ? -25.494 -14.859 21.365 1.00 90.94 396 ASP A CA 1
ATOM 3096 C C . ASP A 1 396 ? -24.633 -15.693 22.339 1.00 90.94 396 ASP A C 1
ATOM 3098 O O . ASP A 1 396 ? -25.155 -16.539 23.068 1.00 90.94 396 ASP A O 1
ATOM 3102 N N . LEU A 1 397 ? -23.307 -15.510 22.342 1.00 92.44 397 LEU A N 1
ATOM 3103 C CA . LEU A 1 397 ? -22.407 -16.254 23.220 1.00 92.44 397 LEU A CA 1
ATOM 3104 C C . LEU A 1 397 ? -22.542 -15.797 24.683 1.00 92.44 397 LEU A C 1
ATOM 3106 O O . LEU A 1 397 ? -22.352 -14.627 25.003 1.00 92.44 397 LEU A O 1
ATOM 3110 N N . ASP A 1 398 ? -22.805 -16.739 25.592 1.00 92.50 398 ASP A N 1
ATOM 3111 C CA . ASP A 1 398 ? -22.784 -16.473 27.035 1.00 92.50 398 ASP A CA 1
ATOM 3112 C C . ASP A 1 398 ? -21.342 -16.286 27.528 1.00 92.50 398 ASP A C 1
ATOM 3114 O O . ASP A 1 398 ? -20.594 -17.255 27.676 1.00 92.50 398 ASP A O 1
ATOM 3118 N N . LEU A 1 399 ? -20.945 -15.041 27.781 1.00 89.06 399 LEU A N 1
ATOM 3119 C CA . LEU A 1 399 ? -19.605 -14.696 28.267 1.00 89.06 399 LEU A CA 1
ATOM 3120 C C . LEU A 1 399 ? -19.408 -14.969 29.773 1.00 89.06 399 LEU A C 1
ATOM 3122 O O . LEU A 1 399 ? -18.303 -14.794 30.278 1.00 89.06 399 LEU A O 1
ATOM 3126 N N . ASN A 1 400 ? -20.440 -15.420 30.504 1.00 93.56 400 ASN A N 1
ATOM 3127 C CA . ASN A 1 400 ? -20.337 -15.722 31.942 1.00 93.56 400 ASN A CA 1
ATOM 3128 C C . ASN A 1 400 ? -19.829 -17.138 32.240 1.00 93.56 400 ASN A C 1
ATOM 3130 O O . ASN A 1 400 ? -19.632 -17.501 33.402 1.00 93.56 400 ASN A O 1
ATOM 3134 N N . ARG A 1 401 ? -19.629 -17.956 31.208 1.00 93.19 401 ARG A N 1
ATOM 3135 C CA . ARG A 1 401 ? -19.074 -19.306 31.320 1.00 93.19 401 ARG A CA 1
ATOM 3136 C C . ARG A 1 401 ? -17.761 -19.403 30.540 1.00 93.19 401 ARG A C 1
ATOM 3138 O O . ARG A 1 401 ? -17.574 -18.647 29.589 1.00 93.19 401 ARG A O 1
ATOM 3145 N N . PRO A 1 402 ? -16.869 -20.346 30.882 1.00 94.56 402 PRO A N 1
ATOM 3146 C CA . PRO A 1 402 ? -15.677 -20.599 30.083 1.00 94.56 402 PRO A CA 1
ATOM 3147 C C . PRO A 1 402 ? -16.039 -20.940 28.633 1.00 94.56 402 PRO A C 1
ATOM 3149 O O . PRO A 1 402 ? -16.900 -21.788 28.391 1.00 94.56 402 PRO A O 1
ATOM 3152 N N . GLN A 1 403 ? -15.363 -20.294 27.686 1.00 95.88 403 GLN A N 1
ATOM 3153 C CA . GLN A 1 403 ? -15.486 -20.547 26.250 1.00 95.88 403 GLN A CA 1
ATOM 3154 C C . GLN A 1 403 ? -14.115 -20.942 25.687 1.00 95.88 403 GLN A C 1
ATOM 3156 O O . GLN A 1 403 ? -13.091 -20.562 26.266 1.00 95.88 403 GLN A O 1
ATOM 3161 N N . PRO A 1 404 ? -14.057 -21.699 24.577 1.00 96.88 404 PRO A N 1
ATOM 3162 C CA . PRO A 1 404 ? -12.815 -21.876 23.834 1.00 96.88 404 PRO A CA 1
ATOM 3163 C C . PRO A 1 404 ? -12.249 -20.514 23.427 1.00 96.88 404 PRO A C 1
ATOM 3165 O O . PRO A 1 404 ? -13.000 -19.661 22.967 1.00 96.88 404 PRO A O 1
ATOM 3168 N N . LEU A 1 405 ? -10.942 -20.320 23.585 1.00 96.50 405 LEU A N 1
ATOM 3169 C CA . LEU A 1 405 ? -10.260 -19.066 23.266 1.00 96.50 405 LEU A CA 1
ATOM 3170 C C . LEU A 1 405 ? -9.153 -19.326 22.247 1.00 96.50 405 LEU A C 1
ATOM 3172 O O . LEU A 1 405 ? -8.330 -20.222 22.455 1.00 96.50 405 LEU A O 1
ATOM 3176 N N . LEU A 1 406 ? -9.103 -18.510 21.196 1.00 96.69 406 LEU A N 1
ATOM 3177 C CA . LEU A 1 406 ? -7.973 -18.423 20.278 1.00 96.69 406 LEU A CA 1
ATOM 3178 C C . LEU A 1 406 ? -7.328 -17.039 20.400 1.00 96.69 406 LEU A C 1
ATOM 3180 O O . LEU A 1 406 ? -7.835 -16.049 19.887 1.00 96.69 406 LEU A O 1
ATOM 3184 N N . LEU A 1 407 ? -6.173 -16.969 21.065 1.00 95.69 407 LEU A N 1
ATOM 3185 C CA . LEU A 1 407 ? -5.416 -15.725 21.198 1.00 95.69 407 LEU A CA 1
ATOM 3186 C C . LEU A 1 407 ? -4.369 -15.609 20.082 1.00 95.69 407 LEU A C 1
ATOM 3188 O O . LEU A 1 407 ? -3.482 -16.457 19.979 1.00 95.69 407 LEU A O 1
ATOM 3192 N N . HIS A 1 408 ? -4.442 -14.538 19.288 1.00 95.00 408 HIS A N 1
ATOM 3193 C CA . HIS A 1 408 ? -3.506 -14.247 18.199 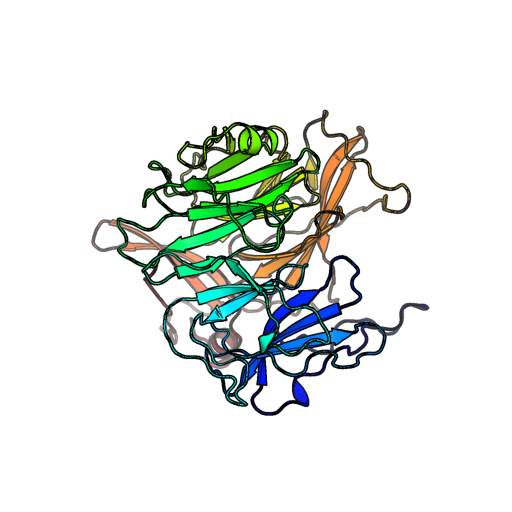1.00 95.00 408 HIS A CA 1
ATOM 3194 C C . HIS A 1 408 ? -2.758 -12.925 18.436 1.00 95.00 408 HIS A C 1
ATOM 3196 O O . HIS A 1 408 ? -3.364 -11.915 18.792 1.00 95.00 408 HIS A O 1
ATOM 3202 N N . ALA A 1 409 ? -1.436 -12.934 18.239 1.00 94.19 409 ALA A N 1
ATOM 3203 C CA . ALA A 1 409 ? -0.563 -11.770 18.383 1.00 94.19 409 ALA A CA 1
ATOM 3204 C C . ALA A 1 409 ? 0.708 -11.920 17.523 1.00 94.19 409 ALA A C 1
ATOM 3206 O O . ALA A 1 409 ? 1.126 -13.039 17.233 1.00 94.19 409 ALA A O 1
ATOM 3207 N N . TYR A 1 410 ? 1.337 -10.793 17.163 1.00 94.00 410 TYR A N 1
ATOM 3208 C CA . TYR A 1 410 ? 2.617 -10.750 16.440 1.00 94.00 410 TYR A CA 1
ATOM 3209 C C . TYR A 1 410 ? 3.718 -10.075 17.275 1.00 94.00 410 TYR A C 1
ATOM 3211 O O . TYR A 1 410 ? 4.610 -10.750 17.775 1.00 94.00 410 TYR A O 1
ATOM 3219 N N . GLY A 1 411 ? 3.618 -8.758 17.503 1.00 90.75 411 GLY A N 1
ATOM 3220 C CA . GLY A 1 411 ? 4.448 -8.050 18.489 1.00 90.75 411 GLY A CA 1
ATOM 3221 C C . GLY A 1 411 ? 5.894 -7.760 18.068 1.00 90.75 411 GLY A C 1
ATOM 3222 O O . GLY A 1 411 ? 6.797 -7.866 18.893 1.00 90.75 411 GLY A O 1
ATOM 3223 N N . GLY A 1 412 ? 6.137 -7.375 16.811 1.00 90.88 412 GLY A N 1
ATOM 3224 C CA . GLY A 1 412 ? 7.476 -7.000 16.347 1.00 90.88 412 GLY A CA 1
ATOM 3225 C C . GLY A 1 412 ? 7.479 -6.185 15.054 1.00 90.88 412 GLY A C 1
ATOM 3226 O O . GLY A 1 412 ? 6.448 -6.028 14.402 1.00 90.88 412 GLY A O 1
ATOM 3227 N N . PHE A 1 413 ? 8.660 -5.682 14.680 1.00 84.81 413 PHE A N 1
ATOM 3228 C CA . PHE A 1 413 ? 8.931 -5.020 13.391 1.00 84.81 413 PHE A CA 1
ATOM 3229 C C . PHE A 1 413 ? 8.052 -3.799 13.075 1.00 84.81 413 PHE A C 1
ATOM 3231 O O . PHE A 1 413 ? 7.834 -3.496 11.908 1.00 84.81 413 PHE A O 1
ATOM 3238 N N . CYS A 1 414 ? 7.518 -3.125 14.101 1.00 85.19 414 CYS A N 1
ATOM 3239 C CA . CYS A 1 414 ? 6.581 -2.006 13.943 1.00 85.19 414 CYS A CA 1
ATOM 3240 C C . CYS A 1 414 ? 5.345 -2.346 13.084 1.00 85.19 414 CYS A C 1
ATOM 3242 O O . CYS A 1 414 ? 4.725 -1.450 12.525 1.00 85.19 414 CYS A O 1
ATOM 3244 N N . ASN A 1 415 ? 4.977 -3.630 12.986 1.00 87.75 415 ASN A N 1
ATOM 3245 C CA . ASN A 1 415 ? 3.854 -4.080 12.170 1.00 87.75 415 ASN A CA 1
ATOM 3246 C C . ASN A 1 415 ? 2.584 -4.222 13.033 1.00 87.75 415 ASN A C 1
ATOM 3248 O O . ASN A 1 415 ? 2.509 -5.157 13.843 1.00 87.75 415 ASN A O 1
ATOM 3252 N N . PRO A 1 416 ? 1.598 -3.313 12.913 1.00 90.06 416 PRO A N 1
ATOM 3253 C CA . PRO A 1 416 ? 0.376 -3.391 13.699 1.00 90.06 416 PRO A CA 1
ATOM 3254 C C . PRO A 1 416 ? -0.521 -4.532 13.202 1.00 90.06 416 PRO A C 1
ATOM 3256 O O . PRO A 1 416 ? -0.780 -4.666 12.007 1.00 90.06 416 PRO A O 1
ATOM 3259 N N . LEU A 1 417 ? -1.066 -5.323 14.130 1.00 92.12 417 LEU A N 1
ATOM 3260 C CA . LEU A 1 417 ? -2.211 -6.180 13.821 1.00 92.12 417 LEU A CA 1
ATOM 3261 C C . LEU A 1 417 ? -3.469 -5.312 13.780 1.00 92.12 417 LEU A C 1
ATOM 3263 O O . LEU A 1 417 ? -3.950 -4.850 14.814 1.00 92.12 417 LEU A O 1
ATOM 3267 N N . ILE A 1 418 ? -3.974 -5.093 12.573 1.00 93.06 418 ILE A N 1
ATOM 3268 C CA . ILE A 1 418 ? -5.179 -4.311 12.282 1.00 93.06 418 ILE A CA 1
ATOM 3269 C C . ILE A 1 418 ? -6.340 -5.242 11.898 1.00 93.06 418 ILE A C 1
ATOM 3271 O O . ILE A 1 418 ? -6.084 -6.399 11.532 1.00 93.06 418 ILE A O 1
ATOM 3275 N N . PRO A 1 419 ? -7.599 -4.764 11.960 1.00 89.06 419 PRO A N 1
ATOM 3276 C CA . PRO A 1 419 ? -8.759 -5.523 11.508 1.00 89.06 419 PRO A CA 1
ATOM 3277 C C . PRO A 1 419 ? -8.565 -6.186 10.142 1.00 89.06 419 PRO A C 1
ATOM 3279 O O . PRO A 1 419 ? -8.266 -5.517 9.158 1.00 89.06 419 PRO A O 1
ATOM 3282 N N . HIS A 1 420 ? -8.744 -7.506 10.099 1.00 90.12 420 HIS A N 1
ATOM 3283 C CA . HIS A 1 420 ? -8.777 -8.308 8.878 1.00 90.12 420 HIS A CA 1
ATOM 3284 C C . HIS A 1 420 ? -9.671 -9.530 9.075 1.00 90.12 420 HIS A C 1
ATOM 3286 O O . HIS A 1 420 ? -9.727 -10.109 10.162 1.00 90.12 420 HIS A O 1
ATOM 3292 N N . PHE A 1 421 ? -10.363 -9.938 8.013 1.00 87.25 421 PHE A N 1
ATOM 3293 C CA . PHE A 1 421 ? -11.229 -11.106 8.069 1.00 87.25 421 PHE A CA 1
ATOM 3294 C C . PHE A 1 421 ? -10.438 -12.377 7.770 1.00 87.25 421 PHE A C 1
ATOM 3296 O O . PHE A 1 421 ? -9.920 -12.548 6.665 1.00 87.25 421 PHE A O 1
ATOM 3303 N N . ASP A 1 422 ? -10.409 -13.299 8.730 1.00 91.62 422 ASP A N 1
ATOM 3304 C CA . ASP A 1 422 ? -9.842 -14.633 8.548 1.00 91.62 422 ASP A CA 1
ATOM 3305 C C . ASP A 1 422 ? -10.964 -15.695 8.574 1.00 91.62 422 ASP A C 1
ATOM 3307 O O . ASP A 1 422 ? -11.628 -15.880 9.605 1.00 91.62 422 ASP A O 1
ATOM 3311 N N . PRO A 1 423 ? -11.190 -16.438 7.470 1.00 90.44 423 PRO A N 1
ATOM 3312 C CA . PRO A 1 423 ? -12.163 -17.526 7.433 1.00 90.44 423 PRO A CA 1
ATOM 3313 C C . PRO A 1 423 ? -11.943 -18.601 8.507 1.00 90.44 423 PRO A C 1
ATOM 3315 O O . PRO A 1 423 ? -12.915 -19.195 8.974 1.00 90.44 423 PRO A O 1
ATOM 3318 N N . MET A 1 424 ? -10.700 -18.856 8.921 1.00 94.38 424 MET A N 1
ATOM 3319 C CA . MET A 1 424 ? -10.376 -19.824 9.969 1.00 94.38 424 MET A CA 1
ATOM 3320 C C . MET A 1 424 ? -10.816 -19.325 11.344 1.00 94.38 424 MET A C 1
ATOM 3322 O O . MET A 1 424 ? -11.390 -20.102 12.112 1.00 94.38 424 MET A O 1
ATOM 3326 N N . PHE A 1 425 ? -10.640 -18.033 11.635 1.00 94.25 425 PHE A N 1
ATOM 3327 C CA . PHE A 1 425 ? -11.163 -17.427 12.864 1.00 94.25 425 PHE A CA 1
ATOM 3328 C C . PHE A 1 425 ? -12.695 -17.427 12.854 1.00 94.25 425 PHE A C 1
ATOM 3330 O O . PHE A 1 425 ? -13.322 -17.791 13.849 1.00 94.25 425 PHE A O 1
ATOM 3337 N N . ALA A 1 426 ? -13.317 -17.128 11.709 1.00 89.75 426 ALA A N 1
ATOM 3338 C CA . ALA A 1 426 ? -14.769 -17.207 11.555 1.00 89.75 426 ALA A CA 1
ATOM 3339 C C . ALA A 1 426 ? -15.309 -18.630 11.787 1.00 89.75 426 ALA A C 1
ATOM 3341 O O . ALA A 1 426 ? -16.321 -18.801 12.468 1.00 89.75 426 ALA A O 1
ATOM 3342 N N . VAL A 1 427 ? -14.637 -19.662 11.265 1.00 92.69 427 VAL A N 1
ATOM 3343 C CA . VAL A 1 427 ? -14.995 -21.070 11.508 1.00 92.69 427 VAL A CA 1
ATOM 3344 C C . VAL A 1 427 ? -14.843 -21.433 12.984 1.00 92.69 427 VAL A C 1
ATOM 3346 O O . VAL A 1 427 ? -15.737 -22.074 13.537 1.00 92.69 427 VAL A O 1
ATOM 3349 N N . PHE A 1 428 ? -13.758 -21.004 13.634 1.00 96.00 428 PHE A N 1
ATOM 3350 C CA . PHE A 1 428 ? -13.548 -21.207 15.068 1.00 96.00 428 PHE A CA 1
ATOM 3351 C C . PHE A 1 428 ? -14.691 -20.589 15.889 1.00 96.00 428 PHE A C 1
ATOM 3353 O O . PHE A 1 428 ? -15.360 -21.293 16.648 1.00 96.00 428 PHE A O 1
ATOM 3360 N N . MET A 1 429 ? -15.001 -19.311 15.664 1.00 94.25 429 MET A N 1
ATOM 3361 C CA . MET A 1 429 ? -16.078 -18.616 16.371 1.00 94.25 429 MET A CA 1
ATOM 3362 C C . MET A 1 429 ? -17.453 -19.251 16.113 1.00 94.25 429 MET A C 1
ATOM 3364 O O . MET A 1 429 ? -18.215 -19.481 17.050 1.00 94.25 429 MET A O 1
ATOM 3368 N N . ARG A 1 430 ? -17.786 -19.579 14.857 1.00 90.12 430 ARG A N 1
ATOM 3369 C CA . ARG A 1 430 ? -19.119 -20.094 14.485 1.00 90.12 430 ARG A CA 1
ATOM 3370 C C . ARG A 1 430 ? -19.342 -21.541 14.920 1.00 90.12 430 ARG A C 1
ATOM 3372 O O . ARG A 1 430 ? -20.396 -21.854 15.468 1.00 90.12 430 ARG A O 1
ATOM 3379 N N . ASN A 1 431 ? -18.366 -22.418 14.695 1.00 92.81 431 ASN A N 1
ATOM 3380 C CA . ASN A 1 431 ? -18.556 -23.861 14.872 1.00 92.81 431 ASN A CA 1
ATOM 3381 C C . ASN A 1 431 ? -18.102 -24.353 16.243 1.00 92.81 431 ASN A C 1
ATOM 3383 O O . ASN A 1 431 ? -18.709 -25.269 16.793 1.00 92.81 431 ASN A O 1
ATOM 3387 N N . LEU A 1 432 ? -17.047 -23.754 16.799 1.00 94.69 432 LEU A N 1
ATOM 3388 C CA . LEU A 1 432 ? -16.551 -24.104 18.131 1.00 94.69 432 LEU A CA 1
ATOM 3389 C C . LEU A 1 432 ? -17.111 -23.184 19.215 1.00 94.69 432 LEU A C 1
ATOM 3391 O O . LEU A 1 432 ? -16.845 -23.412 20.391 1.00 94.69 432 LEU A O 1
ATOM 3395 N N . ARG A 1 433 ? -17.919 -22.183 18.831 1.00 93.88 433 ARG A N 1
ATOM 3396 C CA . ARG A 1 433 ? -18.507 -21.196 19.747 1.00 93.88 433 ARG A CA 1
ATOM 3397 C C . ARG A 1 433 ? -17.438 -20.520 20.614 1.00 93.88 433 ARG A C 1
ATOM 3399 O O . ARG A 1 433 ? -17.665 -20.278 21.795 1.00 93.88 433 ARG A O 1
ATOM 3406 N N . GLY A 1 434 ? -16.271 -20.282 20.018 1.00 94.62 434 GLY A N 1
ATOM 3407 C CA . GLY A 1 434 ? -15.119 -19.689 20.684 1.00 94.62 434 GLY A CA 1
ATOM 3408 C C . GLY A 1 434 ? -15.074 -18.164 20.601 1.00 94.62 434 GLY A C 1
ATOM 3409 O O . GLY A 1 434 ? -15.893 -17.544 19.914 1.00 94.62 434 GLY A O 1
ATOM 3410 N N . VAL A 1 435 ? -14.100 -17.614 21.325 1.00 94.06 435 VAL A N 1
ATOM 3411 C CA . VAL A 1 435 ? -13.703 -16.200 21.388 1.00 94.06 435 VAL A CA 1
ATOM 3412 C C . VAL A 1 435 ? -12.341 -16.010 20.734 1.00 94.06 435 VAL A C 1
ATOM 3414 O O . VAL A 1 435 ? -11.469 -16.886 20.958 1.00 94.06 435 VAL A O 1
#

Radius of gyration: 23.72 Å; chains: 1; bounding box: 58×53×62 Å

Sequence (435 aa):
MNFNHRTAPRDAPGRDGPEIFYDLNKEENISLYAHSFSPSGKLWCAVLQYAGSDWQRIRVIDTESKTVLEKDLGGSKFTFGVTWGFIYKRSVDYDATSDDYDGIDGSFGMFYHAVGQHQSADIIVWSPPPGEFQFIGKSRVVTVDEKEDNNKRAFLAFDVYKNTKLVTKEMKWVSKGFTGETHYIGSSSAERHFFTSFTDGVPTGHIIAFDSADWDVTHIDGTFPMQEIVPADPEGHQLQSAHLIGGRLLALIYLKHACASVVFIDARNGKPLGSADAEATHGNVAADPETQVPIPKEEARHAKEGQVVIPEHSAITSISCRSDANDFYFTVDTWVAPSYVLKGELIKNKAGRCEVDISSINPSETATQETLVCSQVFYSSYDGTKVPMFICHPHDLDLNRPQPLLLHAYGGFCNPLIPHFDPMFAVFMRNLRGV

pLDDT: mean 77.44, std 18.76, range [20.52, 97.25]

Organism: NCBI:txid1296109